Protein AF-A0A7C9N278-F1 (afdb_monomer_lite)

Sequence (582 aa):
MTFNRVFGGDACSILSNSSHYINGLRHGKVAVIGKHFPGHIGISISPHYGLPVSYKGYSELIKEIIPYPSLKDYLDGIMTAHIVFPIIKNAAHRFVTTSKLLVHDTLRGANTVSIGDDSYQALGFDDHVVMTDDLSSMTAISDYMRQEKIPNLSDLVYRSLLAGHDMILLCSVSGNKKDSSLHFDDIDKVYNTLVSAFKEKGAPVSQLRDSVKRIIKLKAELFHEGGKHSLFPKAFTSNYDPDFFMPQFLVEENYESIDNFYKEITRTAMTKIHETSDIKSRYKMAKKICVVNFIDSWVPPARKNSIETFYRKELVGKEVSFITEVRMQQPLTTIKKLIQAKIADNDLVLINLTSPHEIGLVAEIAKLGENAADQIVFFFHCSPKLFPWEYLNRFNLFGCFSEIEQSYFADIDYLKDDIKTLPVSKLPLALGDNGSFNSISEESRKPPANPMSPHFGTPFEKEALFTLNKQLREQNEKLEQKNNTLESDYSKTKRALLICYWLIFFGGWGYAGLTVYRYLSVVDTSSNSNAWQGVVGFVQAKKFFFRFLFGIGVIIVSLAVGELSGVQPWKTIKTTISYLKL

Structure (mmCIF, N/CA/C/O backbone):
data_AF-A0A7C9N278-F1
#
_entry.id   AF-A0A7C9N278-F1
#
loop_
_atom_site.group_PDB
_atom_site.id
_atom_site.type_symbol
_atom_site.label_atom_id
_atom_site.label_alt_id
_atom_site.label_comp_id
_atom_site.label_asym_id
_atom_site.label_entity_id
_atom_site.label_seq_id
_atom_site.pdbx_PDB_ins_code
_atom_site.Cartn_x
_atom_site.Cartn_y
_atom_site.Cartn_z
_atom_site.occupancy
_atom_site.B_iso_or_equiv
_atom_site.auth_seq_id
_atom_site.auth_comp_id
_atom_site.auth_asym_id
_atom_site.auth_atom_id
_atom_site.pdbx_PDB_model_num
ATOM 1 N N . MET A 1 1 ? 6.001 5.338 7.688 1.00 40.91 1 MET A N 1
ATOM 2 C CA . MET A 1 1 ? 5.216 5.526 6.453 1.00 40.91 1 MET A CA 1
ATOM 3 C C . MET A 1 1 ? 4.023 4.586 6.458 1.00 40.91 1 MET A C 1
ATOM 5 O O . MET A 1 1 ? 3.986 3.712 7.311 1.00 40.91 1 MET A O 1
ATOM 9 N N . THR A 1 2 ? 3.036 4.834 5.601 1.00 50.88 2 THR A N 1
ATOM 10 C CA . THR A 1 2 ? 1.655 4.320 5.628 1.00 50.88 2 THR A CA 1
ATOM 11 C C . THR A 1 2 ? 1.538 2.790 5.598 1.00 50.88 2 THR A C 1
ATOM 13 O O . THR A 1 2 ? 1.382 2.183 4.542 1.00 50.88 2 THR A O 1
ATOM 16 N N . PHE A 1 3 ? 1.532 2.165 6.779 1.00 59.62 3 PHE A N 1
ATOM 17 C CA . PHE A 1 3 ? 1.245 0.734 6.943 1.00 59.62 3 PHE A CA 1
ATOM 18 C C . PHE A 1 3 ? -0.163 0.336 6.439 1.00 59.62 3 PHE A C 1
ATOM 20 O O . PHE A 1 3 ? -0.377 -0.819 6.106 1.00 59.62 3 PHE A O 1
ATOM 27 N N . ASN A 1 4 ? -1.077 1.300 6.249 1.00 69.00 4 ASN A N 1
ATOM 28 C CA . ASN A 1 4 ? -2.425 1.089 5.688 1.00 69.00 4 ASN A CA 1
ATOM 29 C C . ASN A 1 4 ? -2.471 0.567 4.247 1.00 69.00 4 ASN A C 1
ATOM 31 O O . ASN A 1 4 ? -3.547 0.266 3.744 1.00 69.00 4 ASN A O 1
ATOM 35 N N . ARG A 1 5 ? -1.335 0.527 3.543 1.00 79.88 5 ARG A N 1
ATOM 36 C CA . ARG A 1 5 ? -1.274 0.163 2.118 1.00 79.88 5 ARG A CA 1
ATOM 37 C C . ARG A 1 5 ? -0.414 -1.070 1.845 1.00 79.88 5 ARG A C 1
ATOM 39 O O . ARG A 1 5 ? -0.094 -1.326 0.687 1.00 79.88 5 ARG A O 1
ATOM 46 N N . VAL A 1 6 ? -0.003 -1.798 2.883 1.00 81.38 6 VAL A N 1
ATOM 47 C CA . VAL A 1 6 ? 0.809 -3.013 2.744 1.00 81.38 6 VAL A CA 1
ATOM 48 C C . VAL A 1 6 ? 0.048 -4.230 3.247 1.00 81.38 6 VAL A C 1
ATOM 50 O O . VAL A 1 6 ? -0.707 -4.156 4.208 1.00 81.38 6 VAL A O 1
ATOM 53 N N . PHE A 1 7 ? 0.280 -5.368 2.600 1.00 84.12 7 PHE A N 1
ATOM 54 C CA . PHE A 1 7 ? -0.370 -6.634 2.934 1.00 84.12 7 PHE A CA 1
ATOM 55 C C . PHE A 1 7 ? 0.242 -7.350 4.150 1.00 84.12 7 PHE A C 1
ATOM 57 O O . PHE A 1 7 ? -0.309 -8.345 4.616 1.00 84.12 7 PHE A O 1
ATOM 64 N N . GLY A 1 8 ? 1.376 -6.868 4.663 1.00 80.88 8 GLY A N 1
ATOM 65 C CA . GLY A 1 8 ? 2.025 -7.406 5.851 1.00 80.88 8 GLY A CA 1
ATOM 66 C C . GLY A 1 8 ? 3.397 -6.787 6.118 1.00 80.88 8 GLY A C 1
ATOM 67 O O . GLY A 1 8 ? 3.859 -5.926 5.367 1.00 80.88 8 GLY A O 1
ATOM 68 N N . GLY A 1 9 ? 4.029 -7.219 7.209 1.00 76.94 9 GLY A N 1
ATOM 69 C CA . GLY A 1 9 ? 5.338 -6.743 7.672 1.00 76.94 9 GLY A CA 1
ATOM 70 C C . GLY A 1 9 ? 6.522 -7.586 7.197 1.00 76.94 9 GLY A C 1
ATOM 71 O O . GLY A 1 9 ? 7.669 -7.188 7.385 1.00 76.94 9 GLY A O 1
ATOM 72 N N . ASP A 1 10 ? 6.253 -8.734 6.581 1.00 75.94 10 ASP A N 1
ATOM 73 C CA . ASP A 1 10 ? 7.247 -9.688 6.099 1.00 75.94 10 ASP A CA 1
ATOM 74 C C . ASP A 1 10 ? 6.823 -10.313 4.759 1.00 75.94 10 ASP A C 1
ATOM 76 O O . ASP A 1 10 ? 5.661 -10.236 4.349 1.00 75.94 10 ASP A O 1
ATOM 80 N N . ALA A 1 11 ? 7.774 -10.954 4.077 1.00 79.50 11 ALA A N 1
ATOM 81 C CA . ALA A 1 11 ? 7.553 -11.529 2.755 1.00 79.50 11 ALA A CA 1
ATOM 82 C C . ALA A 1 11 ? 6.464 -12.617 2.734 1.00 79.50 11 ALA A C 1
ATOM 84 O O . ALA A 1 11 ? 5.700 -12.664 1.775 1.00 79.50 11 ALA A O 1
ATOM 85 N N . CYS A 1 12 ? 6.343 -13.461 3.766 1.00 78.69 12 CYS A N 1
ATOM 86 C CA . CYS A 1 12 ? 5.343 -14.534 3.788 1.00 78.69 12 CYS A CA 1
ATOM 87 C C . CYS A 1 12 ? 3.928 -13.961 3.905 1.00 78.69 12 CYS A C 1
ATOM 89 O O . CYS A 1 12 ? 3.049 -14.332 3.124 1.00 78.69 12 CYS A O 1
ATOM 91 N N . SER A 1 13 ? 3.726 -13.016 4.827 1.00 78.88 13 SER A N 1
ATOM 92 C CA . SER A 1 13 ? 2.442 -12.322 4.987 1.00 78.88 13 SER A CA 1
ATOM 93 C C . SER A 1 13 ? 2.051 -11.567 3.712 1.00 78.88 13 SER A C 1
ATOM 95 O O . SER A 1 13 ? 0.910 -11.668 3.257 1.00 78.88 13 SER A O 1
ATOM 97 N N . ILE A 1 14 ? 3.011 -10.874 3.082 1.00 83.62 14 ILE A N 1
ATOM 98 C CA . ILE A 1 14 ? 2.792 -10.182 1.804 1.00 83.62 14 ILE A CA 1
ATOM 99 C C . ILE A 1 14 ? 2.383 -11.176 0.719 1.00 83.62 14 ILE A C 1
ATOM 101 O O . ILE A 1 14 ? 1.369 -10.952 0.064 1.00 83.62 14 ILE A O 1
ATOM 105 N N . LEU A 1 15 ? 3.125 -12.271 0.532 1.00 84.31 15 LEU A N 1
ATOM 106 C CA . LEU A 1 15 ? 2.831 -13.279 -0.488 1.00 84.31 15 LEU A CA 1
ATOM 107 C C . LEU A 1 15 ? 1.444 -13.890 -0.301 1.00 84.31 15 LEU A C 1
ATOM 109 O O . LEU A 1 15 ? 0.664 -13.921 -1.250 1.00 84.31 15 LEU A O 1
ATOM 113 N N . SER A 1 16 ? 1.111 -14.317 0.918 1.00 83.38 16 SER A N 1
ATOM 114 C CA . SER A 1 16 ? -0.187 -14.924 1.222 1.00 83.38 16 SER A CA 1
ATOM 115 C C . SER A 1 16 ? -1.340 -13.968 0.915 1.00 83.38 16 SER A C 1
ATOM 117 O O . SER A 1 16 ? -2.246 -14.296 0.148 1.00 83.38 16 SER A O 1
ATOM 119 N N . ASN A 1 17 ? -1.301 -12.760 1.472 1.00 84.94 17 ASN A N 1
ATOM 120 C CA . ASN A 1 17 ? -2.419 -11.823 1.379 1.00 84.94 17 ASN A CA 1
ATOM 121 C C . ASN A 1 17 ? -2.532 -11.200 -0.021 1.00 84.94 17 ASN A C 1
ATOM 123 O O . ASN A 1 17 ? -3.632 -11.107 -0.567 1.00 84.94 17 ASN A O 1
ATOM 127 N N . SER A 1 18 ? -1.405 -10.840 -0.646 1.00 89.12 18 SER A N 1
ATOM 128 C CA . SER A 1 18 ? -1.424 -10.312 -2.015 1.00 89.12 18 SER A CA 1
ATOM 129 C C . SER A 1 18 ? -1.879 -11.357 -3.033 1.00 89.12 18 SER A C 1
ATOM 131 O O . SER A 1 18 ? -2.587 -10.985 -3.958 1.00 89.12 18 SER A O 1
ATOM 133 N N . SER A 1 19 ? -1.587 -12.652 -2.850 1.00 87.25 19 SER A N 1
ATOM 134 C CA . SER A 1 19 ? -2.059 -13.701 -3.772 1.00 87.25 19 SER A CA 1
ATOM 135 C C . SER A 1 19 ? -3.588 -13.763 -3.859 1.00 87.25 19 SER A C 1
ATOM 137 O O . SER A 1 19 ? -4.130 -13.900 -4.953 1.00 87.25 19 SER A O 1
ATOM 139 N N . HIS A 1 20 ? -4.297 -13.591 -2.736 1.00 86.62 20 HIS A N 1
ATOM 140 C CA . HIS A 1 20 ? -5.766 -13.536 -2.730 1.00 86.62 20 HIS A CA 1
ATOM 141 C C . HIS A 1 20 ? -6.287 -12.293 -3.464 1.00 86.62 20 HIS A C 1
ATOM 143 O O . HIS A 1 20 ? -7.221 -12.385 -4.259 1.00 86.62 20 HIS A O 1
ATOM 149 N N . TYR A 1 21 ? -5.646 -11.141 -3.249 1.00 91.44 21 TYR A N 1
ATOM 150 C CA . TYR A 1 21 ? -5.992 -9.898 -3.940 1.00 91.44 21 TYR A CA 1
ATOM 151 C C . TYR A 1 21 ? -5.752 -9.992 -5.456 1.00 91.44 21 TYR A C 1
ATOM 153 O O . TYR A 1 21 ? -6.620 -9.642 -6.254 1.00 91.44 21 TYR A O 1
ATOM 161 N N . ILE A 1 22 ? -4.597 -10.528 -5.855 1.00 90.75 22 ILE A N 1
ATOM 162 C CA . ILE A 1 22 ? -4.225 -10.791 -7.249 1.00 90.75 22 ILE A CA 1
ATOM 163 C C . ILE A 1 22 ? -5.237 -11.734 -7.899 1.00 90.75 22 ILE A C 1
ATOM 165 O O . ILE A 1 22 ? -5.676 -11.473 -9.015 1.00 90.75 22 ILE A O 1
ATOM 169 N N . ASN A 1 23 ? -5.657 -12.788 -7.197 1.00 83.88 23 ASN A N 1
ATOM 170 C CA . ASN A 1 23 ? -6.672 -13.706 -7.699 1.00 83.88 23 ASN A CA 1
ATOM 171 C C . ASN A 1 23 ? -7.995 -12.987 -8.011 1.00 83.88 23 ASN A C 1
ATOM 173 O O . ASN A 1 23 ? -8.536 -13.140 -9.104 1.00 83.88 23 ASN A O 1
ATOM 177 N N . GLY A 1 24 ? -8.470 -12.139 -7.093 1.00 84.75 24 GLY A N 1
ATOM 178 C CA . GLY A 1 24 ? -9.674 -11.333 -7.310 1.00 84.75 24 GLY A CA 1
ATOM 179 C C . GLY A 1 24 ? -9.563 -10.416 -8.532 1.00 84.75 24 GLY A C 1
ATOM 180 O O . GLY A 1 24 ? -10.474 -10.377 -9.359 1.00 84.75 24 GLY A O 1
ATOM 181 N N . LEU A 1 25 ? -8.422 -9.737 -8.703 1.00 88.38 25 LEU A N 1
ATOM 182 C CA . LEU A 1 25 ? -8.169 -8.901 -9.883 1.00 88.38 25 LEU A CA 1
ATOM 183 C C . LEU A 1 25 ? -8.172 -9.713 -11.183 1.00 88.38 25 LEU A C 1
ATOM 185 O O . LEU A 1 25 ? -8.797 -9.299 -12.159 1.00 88.38 25 LEU A O 1
ATOM 189 N N . ARG A 1 26 ? -7.524 -10.883 -11.193 1.00 82.88 26 ARG A N 1
ATOM 190 C CA . ARG A 1 26 ? -7.458 -11.754 -12.376 1.00 82.88 26 ARG A CA 1
ATOM 191 C C . ARG A 1 26 ? -8.823 -12.333 -12.737 1.00 82.88 26 ARG A C 1
ATOM 193 O O . ARG A 1 26 ? -9.169 -12.343 -13.915 1.00 82.88 26 ARG A O 1
ATOM 200 N N . HIS A 1 27 ? -9.628 -12.733 -11.750 1.00 80.38 27 HIS A N 1
ATOM 201 C CA . HIS A 1 27 ? -11.031 -13.102 -11.970 1.00 80.38 27 HIS A CA 1
ATOM 202 C C . HIS A 1 27 ? -11.833 -11.945 -12.578 1.00 80.38 27 HIS A C 1
ATOM 204 O O . HIS A 1 27 ? -12.627 -12.156 -13.492 1.00 80.38 27 HIS A O 1
ATOM 210 N N . GLY A 1 28 ? -11.572 -10.713 -12.132 1.00 77.50 28 GLY A N 1
ATOM 211 C CA . GLY A 1 28 ? -12.134 -9.495 -12.715 1.00 77.50 28 GLY A CA 1
ATOM 212 C C . GLY A 1 28 ? -11.539 -9.091 -14.070 1.00 77.50 28 GLY A C 1
ATOM 213 O O . GLY A 1 28 ? -11.936 -8.057 -14.604 1.00 77.50 28 GLY A O 1
ATOM 214 N N . LYS A 1 29 ? -10.593 -9.866 -14.624 1.00 78.81 29 LYS A N 1
ATOM 215 C CA . LYS A 1 29 ? -9.843 -9.556 -15.855 1.00 78.81 29 LYS A CA 1
ATOM 216 C C . LYS A 1 29 ? -9.148 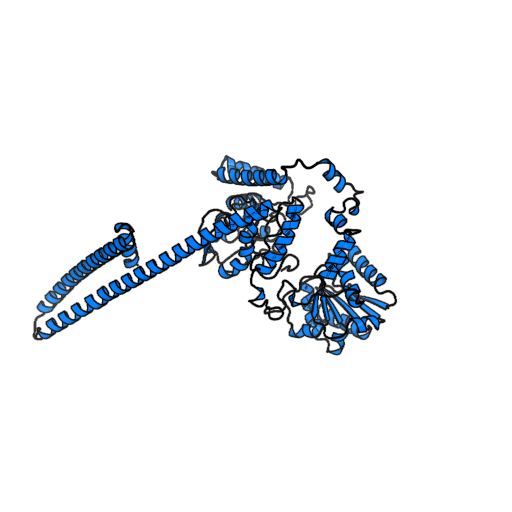-8.185 -15.803 1.00 78.81 29 LYS A C 1
ATOM 218 O O . LYS A 1 29 ? -9.064 -7.472 -16.801 1.00 78.81 29 LYS A O 1
ATOM 223 N N . VAL A 1 30 ? -8.654 -7.809 -14.624 1.00 87.81 30 VAL A N 1
ATOM 224 C CA . VAL A 1 30 ? -7.930 -6.557 -14.378 1.00 87.81 30 VAL A CA 1
ATOM 225 C C . VAL A 1 30 ? -6.430 -6.827 -14.336 1.00 87.81 30 VAL A C 1
ATOM 227 O O . VAL A 1 30 ? -5.983 -7.758 -13.669 1.00 87.81 30 VAL A O 1
ATOM 230 N N . ALA A 1 31 ? -5.658 -5.970 -15.008 1.00 91.25 31 ALA A N 1
ATOM 231 C CA . ALA A 1 31 ? -4.201 -6.033 -14.995 1.00 91.25 31 ALA A CA 1
ATOM 232 C C . ALA A 1 31 ? -3.634 -5.893 -13.573 1.00 91.25 31 ALA A C 1
ATOM 234 O O . ALA A 1 31 ? -4.020 -4.996 -12.816 1.00 91.25 31 ALA A O 1
ATOM 235 N N . VAL A 1 32 ? -2.660 -6.729 -13.235 1.00 95.44 32 VAL A N 1
ATOM 236 C CA . VAL A 1 32 ? -2.039 -6.789 -11.915 1.00 95.44 32 VAL A CA 1
ATOM 237 C C . VAL A 1 32 ? -0.644 -6.176 -11.959 1.00 95.44 32 VAL A C 1
ATOM 239 O O . VAL A 1 32 ? 0.266 -6.704 -12.595 1.00 95.44 32 VAL A O 1
ATOM 242 N N . ILE A 1 33 ? -0.451 -5.072 -11.235 1.00 96.69 33 ILE A N 1
ATOM 243 C CA . ILE A 1 33 ? 0.823 -4.344 -11.201 1.00 96.69 33 ILE A CA 1
ATOM 244 C C . ILE A 1 33 ? 1.475 -4.455 -9.821 1.00 96.69 33 ILE A C 1
ATOM 246 O O . ILE A 1 33 ? 0.930 -3.970 -8.826 1.00 96.69 33 ILE A O 1
ATOM 250 N N . GLY A 1 34 ? 2.668 -5.051 -9.766 1.00 95.81 34 GLY A N 1
ATOM 251 C CA . GLY A 1 34 ? 3.483 -5.111 -8.552 1.00 95.81 34 GLY A CA 1
ATOM 252 C C . GLY A 1 34 ? 4.096 -3.746 -8.239 1.00 95.81 34 GLY A C 1
ATOM 253 O O . GLY A 1 34 ? 4.746 -3.152 -9.102 1.00 95.81 34 GLY A O 1
ATOM 254 N N . LYS A 1 35 ? 3.902 -3.232 -7.017 1.00 94.81 35 LYS A N 1
ATOM 255 C CA . LYS A 1 35 ? 4.412 -1.909 -6.623 1.00 94.81 35 LYS A CA 1
ATOM 256 C C . LYS A 1 35 ? 4.717 -1.774 -5.127 1.00 94.81 35 LYS A C 1
ATOM 258 O O . LYS A 1 35 ? 4.075 -2.422 -4.307 1.00 94.81 35 LYS A O 1
ATOM 263 N N . HIS A 1 36 ? 5.639 -0.900 -4.717 1.00 93.56 36 HIS A N 1
ATOM 264 C CA . HIS A 1 36 ? 6.503 -0.049 -5.555 1.00 93.56 36 HIS A CA 1
ATOM 265 C C . HIS A 1 36 ? 7.919 -0.628 -5.550 1.00 93.56 36 HIS A C 1
ATOM 267 O O . HIS A 1 36 ? 8.517 -0.792 -4.486 1.00 93.56 36 HIS A O 1
ATOM 273 N N . PHE A 1 37 ? 8.440 -0.970 -6.725 1.00 94.81 37 PHE A N 1
ATOM 274 C CA . PHE A 1 37 ? 9.730 -1.640 -6.879 1.00 94.81 37 PHE A CA 1
ATOM 275 C C . PHE A 1 37 ? 10.902 -0.664 -6.656 1.00 94.81 37 PHE A C 1
ATOM 277 O O . PHE A 1 37 ? 10.807 0.478 -7.115 1.00 94.81 37 PHE A O 1
ATOM 284 N N . PRO A 1 38 ? 12.020 -1.057 -6.004 1.00 89.56 38 PRO A N 1
ATOM 285 C CA . PRO A 1 38 ? 12.359 -2.386 -5.459 1.00 89.56 38 PRO A CA 1
ATOM 286 C C . PRO A 1 38 ? 11.841 -2.661 -4.037 1.00 89.56 38 PRO A C 1
ATOM 288 O O . PRO A 1 38 ? 12.122 -3.709 -3.466 1.00 89.56 38 PRO A O 1
ATOM 291 N N . GLY A 1 39 ? 11.118 -1.716 -3.448 1.00 83.25 39 GLY A N 1
ATOM 292 C CA . GLY A 1 39 ? 10.694 -1.735 -2.055 1.00 83.25 39 GLY A CA 1
ATOM 293 C C . GLY A 1 39 ? 10.445 -0.310 -1.570 1.00 83.25 39 GLY A C 1
ATOM 294 O O . GLY A 1 39 ? 11.023 0.642 -2.091 1.00 83.25 39 GLY A O 1
ATOM 295 N N . HIS A 1 40 ? 9.559 -0.149 -0.595 1.00 74.19 40 HIS A N 1
ATOM 296 C CA . HIS A 1 40 ? 9.146 1.156 -0.060 1.00 74.19 40 HIS A CA 1
ATOM 297 C C . HIS A 1 40 ? 8.987 1.108 1.476 1.00 74.19 40 HIS A C 1
ATOM 299 O O . HIS A 1 40 ? 8.493 2.048 2.107 1.00 74.19 40 HIS A O 1
ATOM 305 N N . ILE A 1 41 ? 9.385 0.009 2.122 1.00 68.69 41 ILE A N 1
ATOM 306 C CA . ILE A 1 41 ? 9.266 -0.140 3.572 1.00 68.69 41 ILE A CA 1
ATOM 307 C C . ILE A 1 41 ? 10.411 0.630 4.240 1.00 68.69 41 ILE A C 1
ATOM 309 O O . ILE A 1 41 ? 11.557 0.606 3.798 1.00 68.69 41 ILE A O 1
ATOM 313 N N . GLY A 1 42 ? 10.120 1.323 5.341 1.00 63.56 42 GLY A N 1
ATOM 314 C CA . GLY A 1 42 ? 11.149 1.932 6.193 1.00 63.56 42 GLY A CA 1
ATOM 315 C C . GLY A 1 42 ? 11.813 3.207 5.658 1.00 63.56 42 GLY A C 1
ATOM 316 O O . GLY A 1 42 ? 12.755 3.682 6.284 1.00 63.56 42 GLY A O 1
ATOM 317 N N . ILE A 1 43 ? 11.336 3.795 4.556 1.00 73.19 43 ILE A N 1
ATOM 318 C CA . ILE A 1 43 ? 11.758 5.151 4.173 1.00 73.19 43 ILE A CA 1
ATOM 319 C C . ILE A 1 43 ? 11.194 6.198 5.149 1.00 73.19 43 ILE A C 1
ATOM 321 O O . ILE A 1 43 ? 10.205 5.952 5.847 1.00 73.19 43 ILE A O 1
ATOM 325 N N . SER A 1 44 ? 11.855 7.354 5.241 1.00 70.06 44 SER A N 1
ATOM 326 C CA . SER A 1 44 ? 11.586 8.390 6.252 1.00 70.06 44 SER A CA 1
ATOM 327 C C . SER A 1 44 ? 10.538 9.425 5.827 1.00 70.06 44 SER A C 1
ATOM 329 O O . SER A 1 44 ? 9.775 9.892 6.672 1.00 70.06 44 SER A O 1
ATOM 331 N N . ILE A 1 45 ? 10.448 9.738 4.530 1.00 79.62 45 ILE A N 1
ATOM 332 C CA . ILE A 1 45 ? 9.512 10.713 3.947 1.00 79.62 45 ILE A CA 1
ATOM 333 C C . ILE A 1 45 ? 8.730 10.132 2.759 1.00 79.62 45 ILE A C 1
ATOM 335 O O . ILE A 1 45 ? 9.267 9.353 1.977 1.00 79.62 45 ILE A O 1
ATOM 339 N N . SER A 1 46 ? 7.431 10.438 2.682 1.00 83.25 46 SER A N 1
ATOM 340 C CA . SER A 1 46 ? 6.589 10.014 1.556 1.00 83.25 46 SER A CA 1
ATOM 341 C C . SER A 1 46 ? 7.046 10.734 0.289 1.00 83.25 46 SER A C 1
ATOM 343 O O . SER A 1 46 ? 7.246 11.949 0.360 1.00 83.25 46 SER A O 1
ATOM 345 N N . PRO A 1 47 ? 7.117 10.062 -0.876 1.00 85.81 47 PRO A N 1
ATOM 346 C CA . PRO A 1 47 ? 7.528 10.705 -2.122 1.00 85.81 47 PRO A CA 1
ATOM 347 C C . PRO A 1 47 ? 6.570 11.820 -2.586 1.00 85.81 47 PRO A C 1
ATOM 349 O O . PRO A 1 47 ? 6.943 12.664 -3.398 1.00 85.81 47 PRO A O 1
ATOM 352 N N . HIS A 1 48 ? 5.356 11.878 -2.025 1.00 87.75 48 HIS A N 1
ATOM 353 C CA . HIS A 1 48 ? 4.405 12.975 -2.238 1.00 87.75 48 HIS A CA 1
ATOM 354 C C . HIS A 1 48 ? 4.777 14.265 -1.491 1.00 87.75 48 HIS A C 1
ATOM 356 O O . HIS A 1 48 ? 4.237 15.312 -1.815 1.00 87.75 48 HIS A O 1
ATOM 362 N N . TYR A 1 49 ? 5.656 14.197 -0.484 1.00 86.50 49 TYR A N 1
ATOM 363 C CA . TYR A 1 49 ? 6.013 15.338 0.374 1.00 86.50 49 TYR A CA 1
ATOM 364 C C . TYR A 1 49 ? 7.509 15.677 0.359 1.00 86.50 49 TYR A C 1
ATOM 366 O O . TYR A 1 49 ? 7.896 16.727 0.861 1.00 86.50 49 TYR A O 1
ATOM 374 N N . GLY A 1 50 ? 8.353 14.812 -0.205 1.00 89.88 50 GLY A N 1
ATOM 375 C CA . GLY A 1 50 ? 9.776 15.078 -0.404 1.00 89.88 50 GLY A CA 1
ATOM 376 C C . GLY A 1 50 ? 10.512 13.862 -0.950 1.00 89.88 50 GLY A C 1
ATOM 377 O O . GLY A 1 50 ? 9.933 12.782 -1.043 1.00 89.88 50 GLY A O 1
ATOM 378 N N . LEU A 1 51 ? 11.783 14.028 -1.316 1.00 93.25 51 LEU A N 1
ATOM 379 C CA . LEU A 1 51 ? 12.603 12.956 -1.892 1.00 93.25 51 LEU A CA 1
ATOM 380 C C . LEU A 1 51 ? 13.016 11.892 -0.852 1.00 93.25 51 LEU A C 1
ATOM 382 O O . LEU A 1 51 ? 13.836 12.183 0.025 1.00 93.25 51 LEU A O 1
ATOM 386 N N . PRO A 1 52 ? 12.525 10.642 -0.946 1.00 92.06 52 PRO A N 1
ATOM 387 C CA . PRO A 1 52 ? 12.929 9.577 -0.045 1.00 92.06 52 PRO A CA 1
ATOM 388 C C . PRO A 1 52 ? 14.329 9.052 -0.365 1.00 92.06 52 PRO A C 1
ATOM 390 O O . PRO A 1 52 ? 14.686 8.803 -1.520 1.00 92.06 52 PRO A O 1
ATOM 393 N N . VAL A 1 53 ? 15.099 8.808 0.692 1.00 91.38 53 VAL A N 1
ATOM 394 C CA . VAL A 1 53 ? 16.453 8.254 0.625 1.00 91.38 53 VAL A CA 1
ATOM 395 C C . VAL A 1 53 ? 16.501 6.964 1.439 1.00 91.38 53 VAL A C 1
ATOM 397 O O . VAL A 1 53 ? 16.058 6.933 2.587 1.00 91.38 53 VAL A O 1
ATOM 400 N N . SER A 1 54 ? 17.037 5.901 0.844 1.00 89.06 54 SER A N 1
ATOM 401 C CA . SER A 1 54 ? 17.229 4.597 1.475 1.00 89.06 54 SER A CA 1
ATOM 402 C C . SER A 1 54 ? 18.710 4.238 1.514 1.00 89.06 54 SER A C 1
ATOM 404 O O . SER A 1 54 ? 19.383 4.204 0.487 1.00 89.06 54 SER A O 1
ATOM 406 N N . TYR A 1 55 ? 19.214 3.933 2.707 1.00 87.12 55 TYR A N 1
ATOM 407 C CA . TYR A 1 55 ? 20.590 3.469 2.918 1.00 87.12 55 TYR A CA 1
ATOM 408 C C . TYR A 1 55 ? 20.693 1.944 3.015 1.00 87.12 55 TYR A C 1
ATOM 410 O O . TYR A 1 55 ? 21.760 1.422 3.325 1.00 87.12 55 TYR A O 1
ATOM 418 N N . LYS A 1 56 ? 19.588 1.234 2.755 1.00 84.25 56 LYS A N 1
ATOM 419 C CA . LYS A 1 56 ? 19.526 -0.224 2.847 1.00 84.25 56 LYS A CA 1
ATOM 420 C C . LYS A 1 56 ? 20.467 -0.874 1.845 1.00 84.25 56 LYS A C 1
ATOM 422 O O . LYS A 1 56 ? 20.383 -0.580 0.653 1.00 84.25 56 LYS A O 1
ATOM 427 N N . GLY A 1 57 ? 21.304 -1.787 2.335 1.00 81.44 57 GLY A N 1
ATOM 428 C CA . GLY A 1 57 ? 22.068 -2.723 1.509 1.00 81.44 57 GLY A CA 1
ATOM 429 C C . GLY A 1 57 ? 21.167 -3.750 0.820 1.00 81.44 57 GLY A C 1
ATOM 430 O O . GLY A 1 57 ? 19.983 -3.875 1.141 1.00 81.44 57 GLY A O 1
ATOM 431 N N . TYR A 1 58 ? 21.727 -4.527 -0.109 1.00 79.00 58 TYR A N 1
ATOM 432 C CA . TYR A 1 58 ? 20.965 -5.577 -0.789 1.00 79.00 58 TYR A CA 1
ATOM 433 C C . TYR A 1 58 ? 20.436 -6.637 0.187 1.00 79.00 58 TYR A C 1
ATOM 435 O O . TYR A 1 58 ? 19.275 -7.025 0.095 1.00 79.00 58 TYR A O 1
ATOM 443 N N . SER A 1 59 ? 21.248 -7.054 1.164 1.00 79.19 59 SER A N 1
ATOM 444 C CA . SER A 1 59 ? 20.860 -8.017 2.208 1.00 79.19 59 SER A CA 1
ATOM 445 C C . SER A 1 59 ? 19.621 -7.606 3.021 1.00 79.19 59 SER A C 1
ATOM 447 O O . SER A 1 59 ? 18.895 -8.463 3.528 1.00 79.19 59 SER A O 1
ATOM 449 N N . GLU A 1 60 ? 19.335 -6.308 3.119 1.00 80.62 60 GLU A N 1
ATOM 450 C CA . GLU A 1 60 ? 18.115 -5.785 3.737 1.00 80.62 60 GLU A CA 1
ATOM 451 C C . GLU A 1 60 ? 16.982 -5.648 2.717 1.00 80.62 60 GLU A C 1
ATOM 453 O O . GLU A 1 60 ? 15.848 -6.046 2.993 1.00 80.62 60 GLU A O 1
ATOM 458 N N . LEU A 1 61 ? 17.294 -5.122 1.528 1.00 82.38 61 LEU A N 1
ATOM 459 C CA . LEU A 1 61 ? 16.332 -4.879 0.454 1.00 82.38 61 LEU A CA 1
ATOM 460 C C . LEU A 1 61 ? 15.744 -6.178 -0.115 1.00 82.38 61 LEU A C 1
ATOM 462 O O . LEU A 1 61 ? 14.592 -6.191 -0.542 1.00 82.38 61 LEU A O 1
ATOM 466 N N . ILE A 1 62 ? 16.483 -7.290 -0.072 1.00 81.62 62 ILE A N 1
ATOM 467 C CA . ILE A 1 62 ? 16.037 -8.576 -0.619 1.00 81.62 62 ILE A CA 1
ATOM 468 C C . ILE A 1 62 ? 14.724 -9.053 0.007 1.00 81.62 62 ILE A C 1
ATOM 470 O O . ILE A 1 62 ? 13.893 -9.636 -0.681 1.00 81.62 62 ILE A O 1
ATOM 474 N N . LYS A 1 63 ? 14.475 -8.729 1.282 1.00 79.56 63 LYS A N 1
ATOM 475 C CA . LYS A 1 63 ? 13.213 -9.058 1.967 1.00 79.56 63 LYS A CA 1
ATOM 476 C C . LYS A 1 63 ? 12.003 -8.390 1.307 1.00 79.56 63 LYS A C 1
ATOM 478 O O . LYS A 1 63 ? 10.916 -8.956 1.321 1.00 79.56 63 LYS A O 1
ATOM 483 N N . GLU A 1 64 ? 12.203 -7.212 0.721 1.00 84.88 64 GLU A N 1
ATOM 484 C CA . GLU A 1 64 ? 11.186 -6.465 -0.027 1.00 84.88 64 GLU A CA 1
ATOM 485 C C . GLU A 1 64 ? 11.145 -6.859 -1.505 1.00 84.88 64 GLU A C 1
ATOM 487 O O . GLU A 1 64 ? 10.102 -6.722 -2.140 1.00 84.88 64 GLU A O 1
ATOM 492 N N . ILE A 1 65 ? 12.254 -7.381 -2.041 1.00 87.25 65 ILE A N 1
ATOM 493 C CA . ILE A 1 65 ? 12.343 -7.860 -3.423 1.00 87.25 65 ILE A CA 1
ATOM 494 C C . ILE A 1 65 ? 11.701 -9.244 -3.584 1.00 87.25 65 ILE A C 1
ATOM 496 O O . ILE A 1 65 ? 11.063 -9.476 -4.602 1.00 87.25 65 ILE A O 1
ATOM 500 N N . ILE A 1 66 ? 11.820 -10.153 -2.608 1.00 87.00 66 ILE A N 1
ATOM 501 C CA . ILE A 1 66 ? 11.328 -11.548 -2.684 1.00 87.00 66 ILE A CA 1
ATOM 502 C C . ILE A 1 66 ? 9.887 -11.689 -3.218 1.00 87.00 66 ILE A C 1
ATOM 504 O O . ILE A 1 66 ? 9.660 -12.594 -4.033 1.00 87.00 66 ILE A O 1
ATOM 508 N N . PRO A 1 67 ? 8.911 -10.843 -2.825 1.00 87.50 67 PRO A N 1
ATOM 509 C CA . PRO A 1 67 ? 7.552 -10.945 -3.345 1.00 87.50 67 PRO A CA 1
ATOM 510 C C . PRO A 1 67 ? 7.444 -10.832 -4.868 1.00 87.50 67 PRO A C 1
ATOM 512 O O . PRO A 1 67 ? 6.597 -11.490 -5.461 1.00 87.50 67 PRO A O 1
ATOM 515 N N . TYR A 1 68 ? 8.314 -10.053 -5.515 1.00 91.56 68 TYR A N 1
ATOM 516 C CA . TYR A 1 68 ? 8.251 -9.816 -6.956 1.00 91.56 68 TYR A CA 1
ATOM 517 C C . TYR A 1 68 ? 8.506 -11.088 -7.784 1.00 91.56 68 TYR A C 1
ATOM 519 O O . TYR A 1 68 ? 7.572 -11.524 -8.456 1.00 91.56 68 TYR A O 1
ATOM 527 N N . PRO A 1 69 ? 9.692 -11.736 -7.752 1.00 89.25 69 PRO A N 1
ATOM 528 C CA . PRO A 1 69 ? 9.928 -12.945 -8.541 1.00 89.25 69 PRO A CA 1
ATOM 529 C C . PRO A 1 69 ? 8.992 -14.092 -8.138 1.00 89.25 69 PRO A C 1
ATOM 531 O O . PRO A 1 69 ? 8.620 -14.892 -8.987 1.00 89.25 69 PRO A O 1
ATOM 534 N N . SER A 1 70 ? 8.557 -14.144 -6.875 1.00 88.94 70 SER A N 1
ATOM 535 C CA . SER A 1 70 ? 7.623 -15.165 -6.377 1.00 88.94 70 SER A CA 1
ATOM 536 C C . SER A 1 70 ? 6.210 -15.030 -6.957 1.00 88.94 70 SER A C 1
ATOM 538 O O . SER A 1 70 ? 5.495 -16.022 -7.065 1.00 88.94 70 SER A O 1
ATOM 540 N N . LEU A 1 71 ? 5.796 -13.810 -7.312 1.00 90.00 71 LEU A N 1
ATOM 541 C CA . LEU A 1 71 ? 4.484 -13.515 -7.898 1.00 90.00 71 LEU A CA 1
ATOM 542 C C . LEU A 1 71 ? 4.558 -13.229 -9.398 1.00 90.00 71 LEU A C 1
ATOM 544 O O . LEU A 1 71 ? 3.531 -12.951 -10.006 1.00 90.00 71 LEU A O 1
ATOM 548 N N . LYS A 1 72 ? 5.749 -13.287 -10.000 1.00 92.75 72 LYS A N 1
ATOM 549 C CA . LYS A 1 72 ? 6.029 -12.849 -11.372 1.00 92.75 72 LYS A CA 1
ATOM 550 C C . LYS A 1 72 ? 5.023 -13.366 -12.400 1.00 92.75 72 LYS A C 1
ATOM 552 O O . LYS A 1 72 ? 4.547 -12.579 -13.210 1.00 92.75 72 LYS A O 1
ATOM 557 N N . ASP A 1 73 ? 4.683 -14.650 -12.350 1.00 89.06 73 ASP A N 1
ATOM 558 C CA . ASP A 1 73 ? 3.773 -15.280 -13.321 1.00 89.06 73 ASP A CA 1
ATOM 559 C C . ASP A 1 73 ? 2.308 -14.831 -13.162 1.00 89.06 73 ASP A C 1
ATOM 561 O O . ASP A 1 73 ? 1.467 -15.096 -14.018 1.00 89.06 73 ASP A O 1
ATOM 565 N N . TYR A 1 74 ? 1.999 -14.120 -12.076 1.00 91.44 74 TYR A N 1
ATOM 566 C CA . TYR A 1 74 ? 0.684 -13.555 -11.780 1.00 91.44 74 TYR A CA 1
ATOM 567 C C . TYR A 1 74 ? 0.640 -12.029 -11.904 1.00 91.44 74 TYR A C 1
ATOM 569 O O . TYR A 1 74 ? -0.439 -11.444 -11.791 1.00 91.44 74 TYR A O 1
ATOM 577 N N . LEU A 1 75 ? 1.794 -11.394 -12.114 1.00 95.12 75 LEU A N 1
ATOM 578 C CA . LEU A 1 75 ? 1.923 -9.968 -12.371 1.00 95.12 75 LEU A CA 1
ATOM 579 C C . LEU A 1 75 ? 1.942 -9.729 -13.880 1.00 95.12 75 LEU A C 1
ATOM 581 O O . LEU A 1 75 ? 2.601 -10.451 -14.618 1.00 95.12 75 LEU A O 1
ATOM 585 N N . ASP A 1 76 ? 1.283 -8.667 -14.321 1.00 95.56 76 ASP A N 1
ATOM 586 C CA . ASP A 1 76 ? 1.290 -8.201 -15.711 1.00 95.56 76 ASP A CA 1
ATOM 587 C C . ASP A 1 76 ? 2.319 -7.077 -15.926 1.00 95.56 76 ASP A C 1
ATOM 589 O O . ASP A 1 76 ? 2.782 -6.799 -17.038 1.00 95.56 76 ASP A O 1
ATOM 593 N N . GLY A 1 77 ? 2.723 -6.432 -14.830 1.00 97.00 77 GLY A N 1
ATOM 594 C CA . GLY A 1 77 ? 3.735 -5.394 -14.853 1.00 97.00 77 GLY A CA 1
ATOM 595 C C . GLY A 1 77 ? 4.260 -4.996 -13.481 1.00 97.00 77 GLY A C 1
ATOM 596 O O . GLY A 1 77 ? 3.784 -5.449 -12.439 1.00 97.00 77 GLY A O 1
ATOM 597 N N . ILE A 1 78 ? 5.257 -4.115 -13.501 1.00 98.06 78 ILE A N 1
ATOM 598 C CA . ILE A 1 78 ? 5.948 -3.579 -12.329 1.00 98.06 78 ILE A CA 1
ATOM 599 C C . ILE A 1 78 ? 5.922 -2.056 -12.376 1.00 98.06 78 ILE A C 1
ATOM 601 O O . ILE A 1 78 ? 6.246 -1.463 -13.402 1.00 98.06 78 ILE A O 1
ATOM 605 N N . MET A 1 79 ? 5.594 -1.424 -11.252 1.00 98.25 79 MET A N 1
ATOM 606 C CA . MET A 1 79 ? 5.710 0.021 -11.073 1.00 98.25 79 MET A CA 1
ATOM 607 C C . MET A 1 79 ? 6.877 0.348 -10.144 1.00 98.25 79 MET A C 1
ATOM 609 O O . MET A 1 79 ? 6.977 -0.199 -9.041 1.00 98.25 79 MET A O 1
ATOM 613 N N . THR A 1 80 ? 7.757 1.241 -10.585 1.00 97.44 80 THR A N 1
ATOM 614 C CA . THR A 1 80 ? 8.966 1.622 -9.844 1.00 97.44 80 THR A CA 1
ATOM 615 C C . THR A 1 80 ? 8.726 2.824 -8.934 1.00 97.44 80 THR A C 1
ATOM 617 O O . THR A 1 80 ? 7.961 3.725 -9.258 1.00 97.44 80 THR A O 1
ATOM 620 N N . ALA A 1 81 ? 9.384 2.840 -7.776 1.00 94.94 81 ALA A N 1
ATOM 621 C CA . ALA A 1 81 ? 9.300 3.929 -6.809 1.00 94.94 81 ALA A CA 1
ATOM 622 C C . ALA A 1 81 ? 10.201 5.123 -7.183 1.00 94.94 81 ALA A C 1
ATOM 624 O O . ALA A 1 81 ? 11.150 5.001 -7.961 1.00 94.94 81 ALA A O 1
ATOM 625 N N . HIS A 1 82 ? 9.975 6.264 -6.528 1.00 95.50 82 HIS A N 1
ATOM 626 C CA . HIS A 1 82 ? 10.874 7.423 -6.547 1.00 95.50 82 HIS A CA 1
ATOM 627 C C . HIS A 1 82 ? 11.741 7.434 -5.286 1.00 95.50 82 HIS A C 1
ATOM 629 O O . HIS A 1 82 ? 11.421 8.117 -4.318 1.00 95.50 82 HIS A O 1
ATOM 635 N N . ILE A 1 83 ? 12.816 6.642 -5.270 1.00 94.62 83 ILE A N 1
ATOM 636 C CA . ILE A 1 83 ? 13.716 6.500 -4.111 1.00 94.62 83 ILE A CA 1
ATOM 637 C C . ILE A 1 83 ? 15.171 6.646 -4.561 1.00 94.62 83 ILE A C 1
ATOM 639 O O . ILE A 1 83 ? 15.553 6.163 -5.630 1.00 94.62 83 ILE A O 1
ATOM 643 N N . VAL A 1 84 ? 15.988 7.298 -3.732 1.00 94.00 84 VAL A N 1
ATOM 644 C CA . VAL A 1 84 ? 17.445 7.379 -3.904 1.00 94.00 84 VAL A CA 1
ATOM 645 C C . VAL A 1 84 ? 18.142 6.346 -3.018 1.00 94.00 84 VAL A C 1
ATOM 647 O O . VAL A 1 84 ? 17.865 6.278 -1.824 1.00 94.00 84 VAL A O 1
ATOM 650 N N . PHE A 1 85 ? 19.096 5.600 -3.579 1.00 91.69 85 PHE A N 1
ATOM 651 C CA . PHE A 1 85 ? 19.982 4.664 -2.879 1.00 91.69 85 PHE A CA 1
ATOM 652 C C . PHE A 1 85 ? 21.437 5.166 -2.888 1.00 91.69 85 PHE A C 1
ATOM 654 O O . PHE A 1 85 ? 22.192 4.841 -3.809 1.00 91.69 85 PHE A O 1
ATOM 661 N N . PRO A 1 86 ? 21.886 5.945 -1.881 1.00 90.69 86 PRO A N 1
ATOM 662 C CA . PRO A 1 86 ? 23.228 6.536 -1.870 1.00 90.69 86 PRO A CA 1
ATOM 663 C C . PRO A 1 86 ? 24.371 5.521 -1.839 1.00 90.69 86 PRO A C 1
ATOM 665 O O . PRO A 1 86 ? 25.477 5.843 -2.268 1.00 90.69 86 PRO A O 1
ATOM 668 N N . ILE A 1 87 ? 24.104 4.300 -1.368 1.00 88.00 87 ILE A N 1
ATOM 669 C CA . ILE A 1 87 ? 25.079 3.204 -1.300 1.00 88.00 87 ILE A CA 1
ATOM 670 C C . ILE A 1 87 ? 25.569 2.742 -2.683 1.00 88.00 87 ILE A C 1
ATOM 672 O O . ILE A 1 87 ? 26.602 2.085 -2.795 1.00 88.00 87 ILE A O 1
ATOM 676 N N . ILE A 1 88 ? 24.847 3.086 -3.756 1.00 88.00 88 ILE A N 1
ATOM 677 C CA . ILE A 1 88 ? 25.265 2.786 -5.124 1.00 88.00 88 ILE A CA 1
ATOM 678 C C . ILE A 1 88 ? 26.392 3.749 -5.510 1.00 88.00 88 ILE A C 1
ATOM 680 O O . ILE A 1 88 ? 26.226 4.974 -5.519 1.00 88.00 88 ILE A O 1
ATOM 684 N N . LYS A 1 89 ? 27.559 3.179 -5.841 1.00 86.00 89 LYS A N 1
ATOM 685 C CA . LYS A 1 89 ? 28.805 3.924 -6.102 1.00 86.00 89 LYS A CA 1
ATOM 686 C C . LYS A 1 89 ? 28.631 4.950 -7.226 1.00 86.00 89 LYS A C 1
ATOM 688 O O . LYS A 1 89 ? 28.992 6.112 -7.054 1.00 86.00 89 LYS A O 1
ATOM 693 N N . ASN A 1 90 ? 28.024 4.550 -8.344 1.00 87.69 90 ASN A N 1
ATOM 694 C CA . ASN A 1 90 ? 27.748 5.453 -9.458 1.00 87.69 90 ASN A CA 1
ATOM 695 C C . ASN A 1 90 ? 26.497 6.305 -9.182 1.00 87.69 90 ASN A C 1
ATOM 697 O O . ASN A 1 90 ? 25.383 5.783 -9.130 1.00 87.69 90 ASN A O 1
ATOM 701 N N . ALA A 1 91 ? 26.686 7.623 -9.071 1.00 85.12 91 ALA A N 1
ATOM 702 C CA . ALA A 1 91 ? 25.618 8.584 -8.806 1.00 85.12 91 ALA A CA 1
ATOM 703 C C . ALA A 1 91 ? 24.467 8.521 -9.825 1.00 85.12 91 ALA A C 1
ATOM 705 O O . ALA A 1 91 ? 23.305 8.613 -9.431 1.00 85.12 91 ALA A O 1
ATOM 706 N N . ALA A 1 92 ? 24.770 8.257 -11.101 1.00 85.56 92 ALA A N 1
ATOM 707 C CA . ALA A 1 92 ? 23.770 8.153 -12.166 1.00 85.56 92 ALA A CA 1
ATOM 708 C C . ALA A 1 92 ? 22.773 6.994 -11.963 1.00 85.56 92 ALA A C 1
ATOM 710 O O . ALA A 1 92 ? 21.723 6.965 -12.600 1.00 85.56 92 ALA A O 1
ATOM 711 N N . HIS A 1 93 ? 23.085 6.045 -11.075 1.00 88.94 93 HIS A N 1
ATOM 712 C CA . HIS A 1 93 ? 22.262 4.868 -10.800 1.00 88.94 93 HIS A CA 1
ATOM 713 C C . HIS A 1 93 ? 21.587 4.887 -9.426 1.00 88.94 93 HIS A C 1
ATOM 715 O O . HIS A 1 93 ? 20.947 3.903 -9.058 1.00 88.94 93 HIS A O 1
ATOM 721 N N . ARG A 1 94 ? 21.707 5.984 -8.668 1.00 91.81 94 ARG A N 1
ATOM 722 C CA . ARG A 1 94 ? 21.164 6.067 -7.303 1.00 91.81 94 ARG A CA 1
ATOM 723 C C . ARG A 1 94 ? 19.656 6.261 -7.269 1.00 91.81 94 ARG A C 1
ATOM 725 O O . ARG A 1 94 ? 19.017 5.734 -6.369 1.00 91.81 94 ARG A O 1
ATOM 732 N N . PHE A 1 95 ? 19.091 7.022 -8.204 1.00 95.75 95 PHE A N 1
ATOM 733 C CA . PHE A 1 95 ? 17.651 7.267 -8.249 1.00 95.75 95 PHE A CA 1
ATOM 734 C C . PHE A 1 95 ? 16.954 6.209 -9.100 1.00 95.75 95 PHE A C 1
ATOM 736 O O . PHE A 1 95 ? 17.246 6.100 -10.290 1.00 95.75 95 PHE A O 1
ATOM 743 N N . VAL A 1 96 ? 16.046 5.438 -8.491 1.00 95.69 96 VAL A N 1
ATOM 744 C CA . VAL A 1 96 ? 15.391 4.274 -9.119 1.00 95.69 96 VAL A CA 1
ATOM 745 C C . VAL A 1 96 ? 14.835 4.622 -10.500 1.00 95.69 96 VAL A C 1
ATOM 747 O O . VAL A 1 96 ? 15.204 3.990 -11.482 1.00 95.69 96 VAL A O 1
ATOM 750 N N . THR A 1 97 ? 14.022 5.670 -10.607 1.00 96.88 97 THR A N 1
ATOM 751 C CA . THR A 1 97 ? 13.268 6.008 -11.826 1.00 96.88 97 THR A CA 1
ATOM 752 C C . THR A 1 97 ? 14.144 6.288 -13.051 1.00 96.88 97 THR A C 1
ATOM 754 O O . THR A 1 97 ? 13.735 6.018 -14.176 1.00 96.88 97 THR A O 1
ATOM 757 N N . THR A 1 98 ? 15.368 6.780 -12.864 1.00 96.88 98 THR A N 1
ATOM 758 C CA . THR A 1 98 ? 16.307 7.051 -13.968 1.00 96.88 98 THR A CA 1
ATOM 759 C C . THR A 1 98 ? 17.482 6.074 -14.007 1.00 96.88 98 THR A C 1
ATOM 761 O O . THR A 1 98 ? 18.421 6.267 -14.778 1.00 96.88 98 THR A O 1
ATOM 764 N N . SER A 1 99 ? 17.467 5.025 -13.183 1.00 95.69 99 SER A N 1
ATOM 765 C CA . SER A 1 99 ? 18.586 4.098 -13.042 1.00 95.69 99 SER A CA 1
ATOM 766 C C . SER A 1 99 ? 18.401 2.857 -13.903 1.00 95.69 99 SER A C 1
ATOM 768 O O . SER A 1 99 ? 17.627 1.963 -13.569 1.00 95.69 99 SER A O 1
ATOM 770 N N . LYS A 1 100 ? 19.190 2.751 -14.979 1.00 93.88 100 LYS A N 1
ATOM 771 C CA . LYS A 1 100 ? 19.250 1.524 -15.788 1.00 93.88 100 LYS A CA 1
ATOM 772 C C . LYS A 1 100 ? 19.596 0.282 -14.955 1.00 93.88 100 LYS A C 1
ATOM 774 O O . LYS A 1 100 ? 18.985 -0.761 -15.144 1.00 93.88 100 LYS A O 1
ATOM 779 N N . LEU A 1 101 ? 20.508 0.430 -13.995 1.00 92.06 101 LEU A N 1
ATOM 780 C CA . LEU A 1 101 ? 20.914 -0.636 -13.081 1.00 92.06 101 LEU A CA 1
ATOM 781 C C . LEU A 1 101 ? 19.723 -1.190 -12.277 1.00 92.06 101 LEU A C 1
ATOM 783 O O . LEU A 1 101 ? 19.520 -2.399 -12.203 1.00 92.06 101 LEU A O 1
ATOM 787 N N . LEU A 1 102 ? 18.930 -0.297 -11.676 1.00 92.38 102 LEU A N 1
ATOM 788 C CA . LEU A 1 102 ? 17.827 -0.673 -10.783 1.00 92.38 102 LEU A CA 1
ATOM 789 C C . LEU A 1 102 ? 16.549 -1.051 -11.532 1.00 92.38 102 LEU A C 1
ATOM 791 O O . LEU A 1 102 ? 15.732 -1.782 -10.990 1.00 92.38 102 LEU A O 1
ATOM 795 N N . VAL A 1 103 ? 16.357 -0.552 -12.751 1.00 95.12 103 VAL A N 1
ATOM 796 C CA . VAL A 1 103 ? 15.145 -0.793 -13.539 1.00 95.12 103 VAL A CA 1
ATOM 797 C C . VAL A 1 103 ? 15.410 -1.903 -14.541 1.00 95.12 103 VAL A C 1
ATOM 799 O O . VAL A 1 103 ? 14.965 -3.027 -14.340 1.00 95.12 103 VAL A O 1
ATOM 802 N N . HIS A 1 104 ? 16.169 -1.623 -15.600 1.00 94.25 104 HIS A N 1
ATOM 803 C CA . HIS A 1 104 ? 16.443 -2.599 -16.646 1.00 94.25 104 HIS A CA 1
ATOM 804 C C . HIS A 1 104 ? 17.254 -3.790 -16.133 1.00 94.25 104 HIS A C 1
ATOM 806 O O . HIS A 1 104 ? 16.793 -4.917 -16.254 1.00 94.25 104 HIS A O 1
ATOM 812 N N . ASP A 1 105 ? 18.443 -3.566 -15.571 1.00 92.62 105 ASP A N 1
ATOM 813 C CA . ASP A 1 105 ? 19.383 -4.666 -15.324 1.00 92.62 105 ASP A CA 1
ATOM 814 C C . ASP A 1 105 ? 18.906 -5.572 -14.181 1.00 92.62 105 ASP A C 1
ATOM 816 O O . ASP A 1 105 ? 19.160 -6.770 -14.207 1.00 92.62 105 ASP A O 1
ATOM 820 N N . THR A 1 106 ? 18.174 -5.019 -13.207 1.00 92.25 106 THR A N 1
ATOM 821 C CA . THR A 1 106 ? 17.584 -5.788 -12.099 1.00 92.25 106 THR A CA 1
ATOM 822 C C . THR A 1 106 ? 16.344 -6.568 -12.524 1.00 92.25 106 THR A C 1
ATOM 824 O O . THR A 1 106 ? 16.145 -7.695 -12.074 1.00 92.25 106 THR A O 1
ATOM 827 N N . LEU A 1 107 ? 15.481 -5.986 -13.360 1.00 94.31 107 LEU A N 1
ATOM 828 C CA . LEU A 1 107 ? 14.230 -6.638 -13.749 1.00 94.31 107 LEU A CA 1
ATOM 829 C C . LEU A 1 107 ? 14.414 -7.563 -14.954 1.00 94.31 107 LEU A C 1
ATOM 831 O O . LEU A 1 107 ? 13.712 -8.563 -15.030 1.00 94.31 107 LEU A O 1
ATOM 835 N N . ARG A 1 108 ? 15.335 -7.262 -15.877 1.00 91.88 108 ARG A N 1
ATOM 836 C CA . ARG A 1 108 ? 15.443 -7.909 -17.194 1.00 91.88 108 ARG A CA 1
ATOM 837 C C . ARG A 1 108 ? 16.805 -8.576 -17.422 1.00 91.88 108 ARG A C 1
ATOM 839 O O . ARG A 1 108 ? 17.857 -8.059 -17.040 1.00 91.88 108 ARG A O 1
ATOM 846 N N . GLY A 1 109 ? 16.775 -9.678 -18.162 1.00 79.75 109 GLY A N 1
ATOM 847 C CA . GLY A 1 109 ? 17.918 -10.426 -18.667 1.00 79.75 109 GLY A CA 1
ATOM 848 C C . GLY A 1 109 ? 18.468 -11.460 -17.688 1.00 79.75 109 GLY A C 1
ATOM 849 O O . GLY A 1 109 ? 17.890 -11.739 -16.646 1.00 79.75 109 GLY A O 1
ATOM 850 N N . ALA A 1 110 ? 19.632 -12.011 -18.032 1.00 74.38 110 ALA A N 1
ATOM 851 C CA . ALA A 1 110 ? 20.444 -12.869 -17.162 1.00 74.38 110 ALA A CA 1
ATOM 852 C C . ALA A 1 110 ? 21.608 -12.072 -16.539 1.00 74.38 110 ALA A C 1
ATOM 854 O O . ALA A 1 110 ? 22.735 -12.555 -16.438 1.00 74.38 110 ALA A O 1
ATOM 855 N N . ASN A 1 111 ? 21.363 -10.794 -16.234 1.00 78.75 111 ASN A N 1
ATOM 856 C CA . ASN A 1 111 ? 22.394 -9.897 -15.731 1.00 78.75 111 ASN A CA 1
ATOM 857 C C . ASN A 1 111 ? 22.709 -10.209 -14.267 1.00 78.75 111 ASN A C 1
ATOM 859 O O . ASN A 1 111 ? 21.811 -10.480 -13.470 1.00 78.75 111 ASN A O 1
ATOM 863 N N . THR A 1 112 ? 23.984 -10.078 -13.906 1.00 79.94 112 THR A N 1
ATOM 864 C CA . THR A 1 112 ? 24.391 -9.938 -12.508 1.00 79.94 112 THR A CA 1
ATOM 865 C C . THR A 1 112 ? 24.414 -8.452 -12.165 1.00 79.94 112 THR A C 1
ATOM 867 O O . THR A 1 112 ? 25.161 -7.689 -12.778 1.00 79.94 112 THR A O 1
ATOM 870 N N . VAL A 1 113 ? 23.615 -8.039 -11.189 1.00 79.69 113 VAL A N 1
ATOM 871 C CA . VAL A 1 113 ? 23.494 -6.656 -10.722 1.00 79.69 113 VAL A CA 1
ATOM 872 C C . VAL A 1 113 ? 24.127 -6.524 -9.351 1.00 79.69 113 VAL A C 1
ATOM 874 O O . VAL A 1 113 ? 23.970 -7.410 -8.517 1.00 79.69 113 VAL A O 1
ATOM 877 N N . SER A 1 114 ? 24.816 -5.412 -9.099 1.00 77.44 114 SER A N 1
ATOM 878 C CA . SER A 1 114 ? 25.411 -5.129 -7.793 1.00 77.44 114 SER A CA 1
ATOM 879 C C . SER A 1 114 ? 24.779 -3.902 -7.138 1.00 77.44 114 SER A C 1
ATOM 881 O O . SER A 1 114 ? 24.736 -2.828 -7.740 1.00 77.44 114 SER A O 1
ATOM 883 N N . ILE A 1 115 ? 24.325 -4.041 -5.890 1.00 74.06 115 ILE A N 1
ATOM 884 C CA . ILE A 1 115 ? 23.898 -2.927 -5.028 1.00 74.06 115 ILE A CA 1
ATOM 885 C C . ILE A 1 115 ? 24.794 -2.938 -3.788 1.00 74.06 115 ILE A C 1
ATOM 887 O O . ILE A 1 115 ? 24.764 -3.881 -3.002 1.00 74.06 115 ILE A O 1
ATOM 891 N N . GLY A 1 116 ? 25.580 -1.875 -3.600 1.00 76.38 116 GLY A N 1
ATOM 892 C CA . GLY A 1 116 ? 26.621 -1.856 -2.572 1.00 76.38 116 GLY A CA 1
ATOM 893 C C . GLY A 1 116 ? 27.761 -2.810 -2.937 1.00 76.38 116 GLY A C 1
ATOM 894 O O . GLY A 1 116 ? 28.323 -2.697 -4.029 1.00 76.38 116 GLY A O 1
ATOM 895 N N . ASP A 1 117 ? 28.093 -3.728 -2.031 1.00 75.50 117 ASP A N 1
ATOM 896 C CA . ASP A 1 117 ? 29.135 -4.745 -2.234 1.00 75.50 117 ASP A CA 1
ATOM 897 C C . ASP A 1 117 ? 28.562 -6.137 -2.581 1.00 75.50 117 ASP A C 1
ATOM 899 O O . ASP A 1 117 ? 29.315 -7.057 -2.898 1.00 75.50 117 ASP A O 1
ATOM 903 N N . ASP A 1 118 ? 27.234 -6.277 -2.599 1.00 77.31 118 ASP A N 1
ATOM 904 C CA . ASP A 1 118 ? 26.531 -7.521 -2.922 1.00 77.31 118 ASP A CA 1
ATOM 905 C C . ASP A 1 118 ? 26.174 -7.592 -4.414 1.00 77.31 118 ASP A C 1
ATOM 907 O O . ASP A 1 118 ? 25.914 -6.567 -5.049 1.00 77.31 118 ASP A O 1
ATOM 911 N N . SER A 1 119 ? 26.122 -8.808 -4.975 1.00 78.00 119 SER A N 1
ATOM 912 C CA . SER A 1 119 ? 25.734 -9.070 -6.371 1.00 78.00 119 SER A CA 1
ATOM 913 C C . SER A 1 119 ? 24.656 -10.148 -6.479 1.00 78.00 119 SER A C 1
ATOM 915 O O . SER A 1 119 ? 24.678 -11.122 -5.730 1.00 78.00 119 SER A O 1
ATOM 917 N N . TYR A 1 120 ? 23.731 -9.998 -7.426 1.00 79.50 120 TYR A N 1
ATOM 918 C CA . TYR A 1 120 ? 22.558 -10.860 -7.570 1.00 79.50 120 TYR A CA 1
ATOM 919 C C . TYR A 1 120 ? 22.104 -10.996 -9.023 1.00 79.50 120 TYR A C 1
ATOM 921 O O . TYR A 1 120 ? 22.461 -10.185 -9.871 1.00 79.50 120 TYR A O 1
ATOM 929 N N . GLN A 1 121 ? 21.330 -12.042 -9.315 1.00 85.94 121 GLN A N 1
ATOM 930 C CA . GLN A 1 121 ? 20.759 -12.259 -10.644 1.00 85.94 121 GLN A CA 1
ATOM 931 C C . GLN A 1 121 ? 19.507 -11.408 -10.854 1.00 85.94 121 GLN A C 1
ATOM 933 O O . GLN A 1 121 ? 18.722 -11.204 -9.926 1.00 85.94 121 GLN A O 1
ATOM 938 N N . ALA A 1 122 ? 19.316 -10.950 -12.086 1.00 89.38 122 ALA A N 1
ATOM 939 C CA . ALA A 1 122 ? 18.097 -10.286 -12.511 1.00 89.38 122 ALA A CA 1
ATOM 940 C C . ALA A 1 122 ? 16.851 -11.166 -12.285 1.00 89.38 122 ALA A C 1
ATOM 942 O O . ALA A 1 122 ? 16.900 -12.395 -12.334 1.00 89.38 122 ALA A O 1
ATOM 943 N N . LEU A 1 123 ? 15.714 -10.513 -12.043 1.00 91.50 123 LEU A N 1
ATOM 944 C CA . LEU A 1 123 ? 14.469 -11.152 -11.601 1.00 91.50 123 LEU A CA 1
ATOM 945 C C . LEU A 1 123 ? 13.648 -11.773 -12.751 1.00 91.50 123 LEU A C 1
ATOM 947 O O . LEU A 1 123 ? 12.653 -12.459 -12.510 1.00 91.50 123 LEU A O 1
ATOM 951 N N . GLY A 1 124 ? 14.059 -11.547 -14.002 1.00 92.44 124 GLY A N 1
ATOM 952 C CA . GLY A 1 124 ? 13.508 -12.193 -15.196 1.00 92.44 124 GLY A CA 1
ATOM 953 C C . GLY A 1 124 ? 12.157 -11.657 -15.681 1.00 92.44 124 GLY A C 1
ATOM 954 O O . GLY A 1 124 ? 11.452 -12.362 -16.395 1.00 92.44 124 GLY A O 1
ATOM 955 N N . PHE A 1 125 ? 11.760 -10.439 -15.321 1.00 95.50 125 PHE A N 1
ATOM 956 C CA . PHE A 1 125 ? 10.573 -9.733 -15.830 1.00 95.50 125 PHE A CA 1
ATOM 957 C C . PHE A 1 125 ? 10.743 -9.280 -17.297 1.00 95.50 125 PHE A C 1
ATOM 959 O O . PHE A 1 125 ? 10.474 -8.133 -17.647 1.00 95.50 125 PHE A O 1
ATOM 966 N N . ASP A 1 126 ? 11.231 -10.159 -18.172 1.00 93.50 126 ASP A N 1
ATOM 967 C CA . ASP A 1 126 ? 11.635 -9.851 -19.551 1.00 93.50 126 ASP A CA 1
ATOM 968 C C . ASP A 1 126 ? 10.473 -9.464 -20.466 1.00 93.50 126 ASP A C 1
ATOM 970 O O . ASP A 1 126 ? 10.631 -8.597 -21.333 1.00 93.50 126 ASP A O 1
ATOM 974 N N . ASP A 1 127 ? 9.303 -10.051 -20.222 1.00 92.94 127 ASP A N 1
ATOM 975 C CA . ASP A 1 127 ? 8.088 -9.860 -21.016 1.00 92.94 127 ASP A CA 1
ATOM 976 C C . ASP A 1 127 ? 7.069 -8.923 -20.354 1.00 92.94 127 ASP A C 1
ATOM 978 O O . ASP A 1 127 ? 6.084 -8.540 -20.983 1.00 92.94 127 ASP A O 1
ATOM 982 N N . HIS A 1 128 ? 7.318 -8.517 -19.110 1.00 96.25 128 HIS A N 1
ATOM 983 C CA . HIS A 1 128 ? 6.412 -7.684 -18.323 1.00 96.25 128 HIS A CA 1
ATOM 984 C C . HIS A 1 128 ? 6.568 -6.199 -18.638 1.00 96.25 128 HIS A C 1
ATOM 986 O O . HIS A 1 128 ? 7.678 -5.716 -18.903 1.00 96.25 128 HIS A O 1
ATOM 992 N N . VAL A 1 129 ? 5.459 -5.462 -18.550 1.00 97.88 129 VAL A N 1
ATOM 993 C CA . VAL A 1 129 ? 5.467 -3.999 -18.667 1.00 97.88 129 VAL A CA 1
ATOM 994 C C . VAL A 1 129 ? 6.068 -3.393 -17.401 1.00 97.88 129 VAL A C 1
ATOM 996 O O . VAL A 1 129 ? 5.606 -3.652 -16.293 1.00 97.88 129 VAL A O 1
ATOM 999 N N . VAL A 1 130 ? 7.074 -2.542 -17.556 1.00 98.25 130 VAL A N 1
ATOM 1000 C CA . VAL A 1 130 ? 7.669 -1.764 -16.467 1.00 98.25 130 VAL A CA 1
ATOM 1001 C C . VAL A 1 130 ? 7.255 -0.308 -16.623 1.00 98.25 130 VAL A C 1
ATOM 1003 O O . VAL A 1 130 ? 7.430 0.282 -17.689 1.00 98.25 130 VAL A O 1
ATOM 1006 N N . MET A 1 131 ? 6.703 0.285 -15.570 1.00 98.25 131 MET A N 1
ATOM 1007 C CA . MET A 1 131 ? 6.186 1.652 -15.583 1.00 98.25 131 MET A CA 1
ATOM 1008 C C . MET A 1 131 ? 6.715 2.484 -14.421 1.00 98.25 131 MET A C 1
ATOM 1010 O O . MET A 1 131 ? 7.109 1.949 -13.384 1.00 98.25 131 MET A O 1
ATOM 1014 N N . THR A 1 132 ? 6.762 3.797 -14.610 1.00 98.19 132 THR A N 1
ATOM 1015 C CA . THR A 1 132 ? 7.077 4.719 -13.514 1.00 98.19 132 THR A CA 1
ATOM 1016 C C . THR A 1 132 ? 5.879 4.844 -12.570 1.00 98.19 132 THR A C 1
ATOM 1018 O O . THR A 1 132 ? 4.737 4.624 -12.978 1.00 98.19 132 THR A O 1
ATOM 1021 N N . ASP A 1 133 ? 6.124 5.239 -11.322 1.00 95.81 133 ASP A N 1
ATOM 1022 C CA . ASP A 1 133 ? 5.124 5.984 -10.542 1.00 95.81 133 ASP A CA 1
ATOM 1023 C C . ASP A 1 133 ? 4.918 7.395 -11.157 1.00 95.81 133 ASP A C 1
ATOM 1025 O O . ASP A 1 133 ? 5.545 7.734 -12.173 1.00 95.81 133 ASP A O 1
ATOM 1029 N N . ASP A 1 134 ? 3.993 8.191 -10.619 1.00 95.19 134 ASP A N 1
ATOM 1030 C CA . ASP A 1 134 ? 3.599 9.480 -11.205 1.00 95.19 134 ASP A CA 1
ATOM 1031 C C . ASP A 1 134 ? 4.749 10.501 -11.289 1.00 95.19 134 ASP A C 1
ATOM 1033 O O . ASP A 1 134 ? 5.233 11.024 -10.286 1.00 95.19 134 ASP A O 1
ATOM 1037 N N . LEU A 1 135 ? 5.118 10.899 -12.512 1.00 94.81 135 LEU A N 1
ATOM 1038 C CA . LEU A 1 135 ? 6.146 11.925 -12.716 1.00 94.81 135 LEU A CA 1
ATOM 1039 C C . LEU A 1 135 ? 5.618 13.365 -12.633 1.00 94.81 135 LEU A C 1
ATOM 1041 O O . LEU A 1 135 ? 6.412 14.301 -12.724 1.00 94.81 135 LEU A O 1
ATOM 1045 N N . SER A 1 136 ? 4.303 13.568 -12.507 1.00 87.50 136 SER A N 1
ATOM 1046 C CA . SER A 1 136 ? 3.686 14.894 -12.655 1.00 87.50 136 SER A CA 1
ATOM 1047 C C . SER A 1 136 ? 3.475 15.659 -11.346 1.00 87.50 136 SER A C 1
ATOM 1049 O O . SER A 1 136 ? 3.742 16.858 -11.308 1.00 87.50 136 SER A O 1
ATOM 1051 N N . SER A 1 137 ? 3.016 15.001 -10.274 1.00 84.25 137 SER A N 1
ATOM 1052 C CA . SER A 1 137 ? 2.562 15.674 -9.041 1.00 84.25 137 SER A CA 1
ATOM 1053 C C . SER A 1 137 ? 3.265 15.226 -7.757 1.00 84.25 137 SER A C 1
ATOM 1055 O O . SER A 1 137 ? 2.802 15.504 -6.651 1.00 84.25 137 SER A O 1
ATOM 1057 N N . MET A 1 138 ? 4.420 14.570 -7.879 1.00 89.56 138 MET A N 1
ATOM 1058 C CA . MET A 1 138 ? 5.174 14.050 -6.737 1.00 89.56 138 MET A CA 1
ATOM 1059 C C . MET A 1 138 ? 6.347 14.966 -6.361 1.00 89.56 138 MET A C 1
ATOM 1061 O O . MET A 1 138 ? 7.244 15.219 -7.168 1.00 89.56 138 MET A O 1
ATOM 1065 N N . THR A 1 139 ? 6.395 15.443 -5.110 1.00 92.44 139 THR A N 1
ATOM 1066 C CA . THR A 1 139 ? 7.485 16.317 -4.630 1.00 92.44 139 THR A CA 1
ATOM 1067 C C . THR A 1 139 ? 8.861 15.672 -4.783 1.00 92.44 139 THR A C 1
ATOM 1069 O O . THR A 1 139 ? 9.800 16.363 -5.163 1.00 92.44 139 THR A O 1
ATOM 1072 N N . ALA A 1 140 ? 8.982 14.351 -4.610 1.00 93.69 140 ALA A N 1
ATOM 1073 C CA . ALA A 1 140 ? 10.229 13.626 -4.860 1.00 93.69 140 ALA A CA 1
ATOM 1074 C C . ALA A 1 140 ? 10.810 13.892 -6.258 1.00 93.69 140 ALA A C 1
ATOM 1076 O O . ALA A 1 140 ? 12.022 14.038 -6.404 1.00 93.69 140 ALA A O 1
ATOM 1077 N N . ILE A 1 141 ? 9.956 14.003 -7.278 1.00 95.38 141 ILE A N 1
ATOM 1078 C CA . ILE A 1 141 ? 10.381 14.276 -8.650 1.00 95.38 141 ILE A CA 1
ATOM 1079 C C . ILE A 1 141 ? 10.946 15.685 -8.778 1.00 95.38 141 ILE A C 1
ATOM 1081 O O . ILE A 1 141 ? 12.063 15.859 -9.266 1.00 95.38 141 ILE A O 1
ATOM 1085 N N . SER A 1 142 ? 10.212 16.690 -8.301 1.00 93.50 142 SER A N 1
ATOM 1086 C CA . SER A 1 142 ? 10.666 18.083 -8.384 1.00 93.50 142 SER A CA 1
ATOM 1087 C C . SER A 1 142 ? 11.909 18.349 -7.525 1.00 93.50 142 SER A C 1
ATOM 1089 O O . SER A 1 142 ? 12.808 19.075 -7.959 1.00 93.50 142 SER A O 1
ATOM 1091 N N . ASP A 1 143 ? 12.020 17.718 -6.355 1.00 94.44 143 ASP A N 1
ATOM 1092 C CA . ASP A 1 143 ? 13.219 17.752 -5.516 1.00 94.44 143 ASP A CA 1
ATOM 1093 C C . ASP A 1 143 ? 14.417 17.127 -6.230 1.00 94.44 143 ASP A C 1
ATOM 1095 O O . ASP A 1 143 ? 15.479 17.749 -6.299 1.00 94.44 143 ASP A O 1
ATOM 1099 N N . TYR A 1 144 ? 14.250 15.934 -6.808 1.00 95.19 144 TYR A N 1
ATOM 1100 C CA . TYR A 1 144 ? 15.318 15.257 -7.539 1.00 95.19 144 TYR A CA 1
ATOM 1101 C C . TYR A 1 144 ? 15.774 16.064 -8.759 1.00 95.19 144 TYR A C 1
ATOM 1103 O O . TYR A 1 144 ? 16.971 16.293 -8.936 1.00 95.19 144 TYR A O 1
ATOM 1111 N N . MET A 1 145 ? 14.836 16.574 -9.565 1.00 95.00 145 MET A N 1
ATOM 1112 C CA . MET A 1 145 ? 15.157 17.424 -10.715 1.00 95.00 145 MET A CA 1
ATOM 1113 C C . MET A 1 145 ? 15.942 18.672 -10.302 1.00 95.00 145 MET A C 1
ATOM 1115 O O . MET A 1 145 ? 16.894 19.046 -10.984 1.00 95.00 145 MET A O 1
ATOM 1119 N N . ARG A 1 146 ? 15.591 19.297 -9.171 1.00 95.12 146 ARG A N 1
ATOM 1120 C CA . ARG A 1 146 ? 16.312 20.459 -8.633 1.00 95.12 146 ARG A CA 1
ATOM 1121 C C . ARG A 1 146 ? 17.719 20.092 -8.165 1.00 95.12 146 ARG A C 1
ATOM 1123 O O . ARG A 1 146 ? 18.661 20.818 -8.476 1.00 95.12 146 ARG A O 1
ATOM 1130 N N . GLN A 1 147 ? 17.858 18.984 -7.435 1.00 93.75 147 GLN A N 1
ATOM 1131 C CA . GLN A 1 147 ? 19.142 18.503 -6.912 1.00 93.75 147 GLN A CA 1
ATOM 1132 C C . GLN A 1 147 ? 20.115 18.149 -8.045 1.00 93.75 147 GLN A C 1
ATOM 1134 O O . GLN A 1 147 ? 21.257 18.603 -8.041 1.00 93.75 147 GLN A O 1
ATOM 1139 N N . GLU A 1 148 ? 19.638 17.422 -9.056 1.00 94.00 148 GLU A N 1
ATOM 1140 C CA . GLU A 1 148 ? 20.440 16.966 -10.201 1.00 94.00 148 GLU A CA 1
ATOM 1141 C C . GLU A 1 148 ? 20.452 17.954 -11.377 1.00 94.00 148 GLU A C 1
ATOM 1143 O O . GLU A 1 148 ? 21.012 17.665 -12.437 1.00 94.00 148 GLU A O 1
ATOM 1148 N N . LYS A 1 149 ? 19.834 19.130 -11.205 1.00 94.81 149 LYS A N 1
ATOM 1149 C CA . LYS A 1 149 ? 19.733 20.192 -12.219 1.00 94.81 149 LYS A CA 1
ATOM 1150 C C . LYS A 1 149 ? 19.182 19.680 -13.559 1.00 94.81 149 LYS A C 1
ATOM 1152 O O . LYS A 1 149 ? 19.662 20.061 -14.628 1.00 94.81 149 LYS A O 1
ATOM 1157 N N . ILE A 1 150 ? 18.175 18.808 -13.504 1.00 93.44 150 ILE A N 1
ATOM 1158 C CA . ILE A 1 150 ? 17.449 18.338 -14.686 1.00 93.44 150 ILE A CA 1
ATOM 1159 C C . ILE A 1 150 ? 16.581 19.502 -15.185 1.00 93.44 150 ILE A C 1
ATOM 1161 O O . ILE A 1 150 ? 15.738 19.992 -14.434 1.00 93.44 150 ILE A O 1
ATOM 1165 N N . PRO A 1 151 ? 16.778 19.971 -16.427 1.00 90.75 151 PRO A N 1
ATOM 1166 C CA . PRO A 1 151 ? 16.267 21.272 -16.852 1.00 90.75 151 PRO A CA 1
ATOM 1167 C C . PRO A 1 151 ? 14.749 21.301 -17.065 1.00 90.75 151 PRO A C 1
ATOM 1169 O O . PRO A 1 151 ? 14.141 22.359 -16.936 1.00 90.75 151 PRO A O 1
ATOM 1172 N N . ASN A 1 152 ? 14.129 20.175 -17.422 1.00 91.25 152 ASN A N 1
ATOM 1173 C CA . ASN A 1 152 ? 12.694 20.089 -17.690 1.00 91.25 152 ASN A CA 1
ATOM 1174 C C . ASN A 1 152 ? 12.185 18.641 -17.562 1.00 91.25 152 ASN A C 1
ATOM 1176 O O . ASN A 1 152 ? 12.966 17.692 -17.465 1.00 91.25 152 ASN A O 1
ATOM 1180 N N . LEU A 1 153 ? 10.858 18.480 -17.565 1.00 92.62 153 LEU A N 1
ATOM 1181 C CA . LEU A 1 153 ? 10.203 17.176 -17.461 1.00 92.62 153 LEU A CA 1
ATOM 1182 C C . LEU A 1 153 ? 10.541 16.255 -18.644 1.00 92.62 153 LEU A C 1
ATOM 1184 O O . LEU A 1 153 ? 10.741 15.062 -18.433 1.00 92.62 153 LEU A O 1
ATOM 1188 N N . SER A 1 154 ? 10.657 16.781 -19.868 1.00 93.69 154 SER A N 1
ATOM 1189 C CA . SER A 1 154 ? 10.985 15.982 -21.056 1.00 93.69 154 SER A CA 1
ATOM 1190 C C . SER A 1 154 ? 12.316 15.243 -20.904 1.00 93.69 154 SER A C 1
ATOM 1192 O O . SER A 1 154 ? 12.409 14.068 -21.257 1.00 93.69 154 SER A O 1
ATOM 1194 N N . ASP A 1 155 ? 13.328 15.893 -20.323 1.00 93.06 155 ASP A N 1
ATOM 1195 C CA . ASP A 1 155 ? 14.620 15.273 -20.017 1.00 93.06 155 ASP A CA 1
ATOM 1196 C C . ASP A 1 155 ? 14.493 14.146 -18.983 1.00 93.06 155 ASP A C 1
ATOM 1198 O O . ASP A 1 155 ? 15.115 13.092 -19.139 1.00 93.06 155 ASP A O 1
ATOM 1202 N N . LEU A 1 156 ? 13.674 14.328 -17.942 1.00 95.50 156 LEU A N 1
ATOM 1203 C C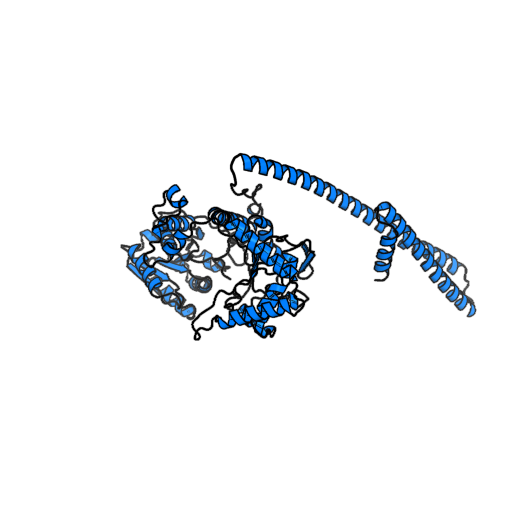A . LEU A 1 156 ? 13.422 13.281 -16.949 1.00 95.50 156 LEU A CA 1
ATOM 1204 C C . LEU A 1 156 ? 12.682 12.085 -17.565 1.00 95.50 156 LEU A C 1
ATOM 1206 O O . LEU A 1 156 ? 13.075 10.938 -17.344 1.00 95.50 156 LEU A O 1
ATOM 1210 N N . VAL A 1 157 ? 11.639 12.346 -18.354 1.00 95.44 157 VAL A N 1
ATOM 1211 C CA . VAL A 1 157 ? 10.865 11.324 -19.072 1.00 95.44 157 VAL A CA 1
ATOM 1212 C C . VAL A 1 157 ? 11.782 10.531 -20.003 1.00 95.44 157 VAL A C 1
ATOM 1214 O O . VAL A 1 157 ? 11.787 9.301 -19.970 1.00 95.44 157 VAL A O 1
ATOM 1217 N N . TYR A 1 158 ? 12.624 11.221 -20.775 1.00 93.56 158 TYR A N 1
ATOM 1218 C CA . TYR A 1 158 ? 13.590 10.584 -21.664 1.00 93.56 158 TYR A CA 1
ATOM 1219 C C . TYR A 1 158 ? 14.586 9.701 -20.896 1.00 93.56 158 TYR A C 1
ATOM 1221 O O . TYR A 1 158 ? 14.794 8.544 -21.261 1.00 93.56 158 TYR A O 1
ATOM 1229 N N . ARG A 1 159 ? 15.148 10.193 -19.782 1.00 94.56 159 ARG A N 1
ATOM 1230 C CA . ARG A 1 159 ? 16.030 9.398 -18.905 1.00 94.56 159 ARG A CA 1
ATOM 1231 C C . ARG A 1 159 ? 15.322 8.179 -18.314 1.00 94.56 159 ARG A C 1
ATOM 1233 O O . ARG A 1 159 ? 15.936 7.121 -18.213 1.00 94.56 159 ARG A O 1
ATOM 1240 N N . SER A 1 160 ? 14.046 8.310 -17.959 1.00 96.25 160 SER A N 1
ATOM 1241 C CA . SER A 1 160 ? 13.238 7.215 -17.406 1.00 96.25 160 SER A CA 1
ATOM 1242 C C . SER A 1 160 ? 13.001 6.115 -18.443 1.00 96.25 160 SER A C 1
ATOM 1244 O O . SER A 1 160 ? 13.137 4.933 -18.125 1.00 96.25 160 SER A O 1
ATOM 1246 N N . LEU A 1 161 ? 12.747 6.484 -19.704 1.00 94.44 161 LEU A N 1
ATOM 1247 C CA . LEU A 1 161 ? 12.681 5.528 -20.813 1.00 94.44 161 LEU A CA 1
ATOM 1248 C C . LEU A 1 161 ? 14.027 4.827 -21.018 1.00 94.44 161 LEU A C 1
ATOM 1250 O O . LEU A 1 161 ? 14.070 3.602 -21.057 1.00 94.44 161 LEU A O 1
ATOM 1254 N N . LEU A 1 162 ? 15.139 5.573 -21.069 1.00 92.94 162 LEU A N 1
ATOM 1255 C CA . LEU A 1 162 ? 16.482 4.991 -21.214 1.00 92.94 162 LEU A CA 1
ATOM 1256 C C . LEU A 1 162 ? 16.868 4.061 -20.052 1.00 92.94 162 LEU A C 1
ATOM 1258 O O . LEU A 1 162 ? 17.633 3.118 -20.257 1.00 92.94 162 LEU A O 1
ATOM 1262 N N . ALA A 1 163 ? 16.322 4.288 -18.856 1.00 95.06 163 ALA A N 1
ATOM 1263 C CA . ALA A 1 163 ? 16.495 3.400 -17.712 1.00 95.06 163 ALA A CA 1
ATOM 1264 C C . ALA A 1 163 ? 15.800 2.037 -17.889 1.00 95.06 163 ALA A C 1
ATOM 1266 O O . ALA A 1 163 ? 16.171 1.089 -17.206 1.00 95.06 163 ALA A O 1
ATOM 1267 N N . GLY A 1 164 ? 14.837 1.913 -18.809 1.00 94.88 164 GLY A N 1
ATOM 1268 C CA . GLY A 1 164 ? 14.165 0.649 -19.127 1.00 94.88 164 GLY A CA 1
ATOM 1269 C C . GLY A 1 164 ? 12.665 0.612 -18.844 1.00 94.88 164 GLY A C 1
ATOM 1270 O O . GLY A 1 164 ? 12.084 -0.470 -18.926 1.00 94.88 164 GLY A O 1
ATOM 1271 N N . HIS A 1 165 ? 12.042 1.748 -18.516 1.00 97.75 165 HIS A N 1
ATOM 1272 C CA . HIS A 1 165 ? 10.585 1.835 -18.418 1.00 97.75 165 HIS A CA 1
ATOM 1273 C C . HIS A 1 165 ? 9.951 1.735 -19.806 1.00 97.75 165 HIS A C 1
ATOM 1275 O O . HIS A 1 165 ? 10.390 2.400 -20.744 1.00 97.75 165 HIS A O 1
ATOM 1281 N N . ASP A 1 166 ? 8.892 0.939 -19.921 1.00 97.81 166 ASP A N 1
ATOM 1282 C CA . ASP A 1 166 ? 8.075 0.844 -21.128 1.00 97.81 166 ASP A CA 1
ATOM 1283 C C . ASP A 1 166 ? 6.967 1.901 -21.150 1.00 97.81 166 ASP A C 1
ATOM 1285 O O . ASP A 1 166 ? 6.570 2.359 -22.220 1.00 97.81 166 ASP A O 1
ATOM 1289 N N . MET A 1 167 ? 6.464 2.287 -19.973 1.00 97.06 167 MET A N 1
ATOM 1290 C CA . MET A 1 167 ? 5.357 3.228 -19.820 1.00 97.06 167 MET A CA 1
ATOM 1291 C C . MET A 1 167 ? 5.694 4.317 -18.801 1.00 97.06 167 MET A C 1
ATOM 1293 O O . MET A 1 167 ? 6.264 4.053 -17.744 1.00 97.06 167 MET A O 1
ATOM 1297 N N . ILE A 1 168 ? 5.320 5.551 -19.128 1.00 96.12 168 ILE A N 1
ATOM 1298 C CA . ILE A 1 168 ? 5.516 6.720 -18.274 1.00 96.12 168 ILE A CA 1
ATOM 1299 C C . ILE A 1 168 ? 4.157 7.174 -17.757 1.00 96.12 168 ILE A C 1
ATOM 1301 O O . ILE A 1 168 ? 3.224 7.338 -18.544 1.00 96.12 168 ILE A O 1
ATOM 1305 N N . LEU A 1 169 ? 4.058 7.374 -16.446 1.00 95.44 169 LEU A N 1
ATOM 1306 C CA . LEU A 1 169 ? 2.834 7.810 -15.785 1.00 95.44 169 LEU A CA 1
ATOM 1307 C C . LEU A 1 169 ? 2.860 9.324 -15.542 1.00 95.44 169 LEU A C 1
ATOM 1309 O O . LEU A 1 169 ? 3.792 9.847 -14.932 1.00 95.44 169 LEU A O 1
ATOM 1313 N N . LEU A 1 170 ? 1.824 10.011 -16.027 1.00 91.88 170 LEU A N 1
ATOM 1314 C CA . LEU A 1 170 ? 1.566 11.436 -15.810 1.00 91.88 170 LEU A CA 1
ATOM 1315 C C . LEU A 1 170 ? 0.092 11.586 -15.421 1.00 91.88 170 LEU A C 1
ATOM 1317 O O . LEU A 1 170 ? -0.785 11.581 -16.284 1.00 91.88 170 LEU A O 1
ATOM 1321 N N . CYS A 1 171 ? -0.179 11.641 -14.120 1.00 88.00 171 CYS A N 1
ATOM 1322 C CA . CYS A 1 171 ? -1.538 11.534 -13.583 1.00 88.00 171 CYS A CA 1
ATOM 1323 C C . CYS A 1 171 ? -2.230 12.888 -13.372 1.00 88.00 171 CYS A C 1
ATOM 1325 O O . CYS A 1 171 ? -3.454 12.965 -13.447 1.00 88.00 171 CYS A O 1
ATOM 1327 N N . SER A 1 172 ? -1.471 13.953 -13.108 1.00 83.19 172 SER A N 1
ATOM 1328 C CA . SER A 1 172 ? -1.989 15.291 -12.820 1.00 83.19 172 SER A CA 1
ATOM 1329 C C . SER A 1 172 ? -1.813 16.205 -14.030 1.00 83.19 172 SER A C 1
ATOM 1331 O O . SER A 1 172 ? -0.820 16.929 -14.157 1.00 83.19 172 SER A O 1
ATOM 1333 N N . VAL A 1 173 ? -2.784 16.127 -14.944 1.00 78.81 173 VAL A N 1
ATOM 1334 C CA . VAL A 1 173 ? -2.872 16.976 -16.136 1.00 78.81 173 VAL A CA 1
ATOM 1335 C C . VAL A 1 173 ? -4.178 17.764 -16.090 1.00 78.81 173 VAL A C 1
ATOM 1337 O O . VAL A 1 173 ? -5.253 17.173 -16.006 1.00 78.81 173 VAL A O 1
ATOM 1340 N N . SER A 1 174 ? -4.097 19.091 -16.170 1.00 72.56 174 SER A N 1
ATOM 1341 C CA . SER A 1 174 ? -5.258 19.984 -16.144 1.00 72.56 174 SER A CA 1
ATOM 1342 C C . SER A 1 174 ? -5.348 20.824 -17.411 1.00 72.56 174 SER A C 1
ATOM 1344 O O . SER A 1 174 ? -4.361 21.339 -17.937 1.00 72.56 174 SER A O 1
ATOM 1346 N N . GLY A 1 175 ? -6.580 21.011 -17.888 1.00 62.44 175 GLY A N 1
ATOM 1347 C CA . GLY A 1 175 ? -6.891 22.011 -18.911 1.00 62.44 175 GLY A CA 1
ATOM 1348 C C . GLY A 1 175 ? -6.978 23.436 -18.353 1.00 62.44 175 GLY A C 1
ATOM 1349 O O . GLY A 1 175 ? -7.059 24.394 -19.122 1.00 62.44 175 GLY A O 1
ATOM 1350 N N . ASN A 1 176 ? -6.978 23.602 -17.026 1.00 68.44 176 ASN A N 1
ATOM 1351 C CA . ASN A 1 176 ? -7.090 24.903 -16.380 1.00 68.44 176 ASN A CA 1
ATOM 1352 C C . ASN A 1 176 ? -5.703 25.512 -16.140 1.00 68.44 176 ASN A C 1
ATOM 1354 O O . ASN A 1 176 ? -5.012 25.119 -15.209 1.00 68.44 176 ASN A O 1
ATOM 1358 N N . LYS A 1 177 ? -5.355 26.551 -16.913 1.00 59.28 177 LYS A N 1
ATOM 1359 C CA . LYS A 1 177 ? -4.054 27.255 -16.856 1.00 59.28 177 LYS A CA 1
ATOM 1360 C C . LYS A 1 177 ? -3.685 27.891 -15.506 1.00 59.28 177 LYS A C 1
ATOM 1362 O O . LYS A 1 177 ? -2.596 28.441 -15.373 1.00 59.28 177 LYS A O 1
ATOM 1367 N N . LYS A 1 178 ? -4.601 27.899 -14.535 1.00 57.72 178 LYS A N 1
ATOM 1368 C CA . LYS A 1 178 ? -4.372 28.419 -13.178 1.00 57.72 178 LYS A CA 1
ATOM 1369 C C . LYS A 1 178 ? -3.969 27.336 -12.173 1.00 57.72 178 LYS A C 1
ATOM 1371 O O . LYS A 1 178 ? -3.657 27.682 -11.037 1.00 57.72 178 LYS A O 1
ATOM 1376 N N . ASP A 1 179 ? -4.028 26.068 -12.565 1.00 62.34 179 ASP A N 1
ATOM 1377 C CA . ASP A 1 179 ? -3.649 24.939 -11.722 1.00 62.34 179 ASP A CA 1
ATOM 1378 C C . ASP A 1 179 ? -2.122 24.752 -11.728 1.00 62.34 179 ASP A C 1
ATOM 1380 O O . ASP A 1 179 ? -1.443 25.086 -12.699 1.00 62.34 179 ASP A O 1
ATOM 1384 N N . SER A 1 180 ? -1.564 24.229 -10.639 1.00 63.28 180 SER A N 1
ATOM 1385 C CA . SER A 1 180 ? -0.131 23.924 -10.531 1.00 63.28 180 SER A CA 1
ATOM 1386 C C . SER A 1 180 ? 0.256 22.592 -11.193 1.00 63.28 180 SER A C 1
ATOM 1388 O O . SER A 1 180 ? 1.430 22.224 -11.178 1.00 63.28 180 SER A O 1
ATOM 1390 N N . SER A 1 181 ? -0.713 21.870 -11.759 1.00 73.00 181 SER A N 1
ATOM 1391 C CA . SER A 1 181 ? -0.544 20.624 -12.519 1.00 73.00 181 SER A CA 1
ATOM 1392 C C . SER A 1 181 ? 0.100 20.821 -13.902 1.00 73.00 181 SER A C 1
ATOM 1394 O O . SER A 1 181 ? 0.201 21.944 -14.400 1.00 73.00 181 SER A O 1
ATOM 1396 N N . LEU A 1 182 ? 0.460 19.721 -14.575 1.00 80.81 182 LEU A N 1
ATOM 1397 C CA . LEU A 1 182 ? 0.891 19.769 -15.976 1.00 80.81 182 LEU A CA 1
ATOM 1398 C C . LEU A 1 182 ? -0.254 20.202 -16.894 1.00 80.81 182 LEU A C 1
ATOM 1400 O O . LEU A 1 182 ? -1.407 19.836 -16.678 1.00 80.81 182 LEU A O 1
ATOM 1404 N N . HIS A 1 183 ? 0.071 20.930 -17.958 1.00 83.44 183 HIS A N 1
ATOM 1405 C CA . HIS A 1 183 ? -0.901 21.322 -18.978 1.00 83.44 183 HIS A CA 1
ATOM 1406 C C . HIS A 1 183 ? -0.742 20.473 -20.239 1.00 83.44 183 HIS A C 1
ATOM 1408 O O . HIS A 1 183 ? 0.311 19.878 -20.472 1.00 83.44 183 HIS A O 1
ATOM 1414 N N . PHE A 1 184 ? -1.762 20.460 -21.103 1.00 84.19 184 PHE A N 1
ATOM 1415 C CA . PHE A 1 184 ? -1.679 19.775 -22.400 1.00 84.19 184 PHE A CA 1
ATOM 1416 C C . PHE A 1 184 ? -0.476 20.246 -23.238 1.00 84.19 184 PHE A C 1
ATOM 1418 O O . PHE A 1 184 ? 0.237 19.413 -23.790 1.00 84.19 184 PHE A O 1
ATOM 1425 N N . ASP A 1 185 ? -0.165 21.549 -23.212 1.00 85.12 185 ASP A N 1
ATOM 1426 C CA . ASP A 1 185 ? 1.017 22.119 -23.878 1.00 85.12 185 ASP A CA 1
ATOM 1427 C C . ASP A 1 185 ? 2.339 21.500 -23.364 1.00 85.12 185 ASP A C 1
ATOM 1429 O O . ASP A 1 185 ? 3.322 21.411 -24.100 1.00 85.12 185 ASP A O 1
ATOM 1433 N N . ASP A 1 186 ? 2.400 21.072 -22.099 1.00 86.12 186 ASP A N 1
ATOM 1434 C CA . ASP A 1 186 ? 3.586 20.423 -21.527 1.00 86.12 186 ASP A CA 1
ATOM 1435 C C . ASP A 1 186 ? 3.695 18.959 -21.965 1.00 86.12 186 ASP A C 1
ATOM 1437 O O . ASP A 1 186 ? 4.800 18.481 -22.231 1.00 86.12 186 ASP A O 1
ATOM 1441 N N . ILE A 1 187 ? 2.561 18.270 -22.128 1.00 89.12 187 ILE A N 1
ATOM 1442 C CA . ILE A 1 187 ? 2.515 16.922 -22.710 1.00 89.12 187 ILE A CA 1
ATOM 1443 C C . ILE A 1 187 ? 2.987 16.952 -24.167 1.00 89.12 187 ILE A C 1
ATOM 1445 O O . ILE A 1 187 ? 3.814 16.124 -24.556 1.00 89.12 187 ILE A O 1
ATOM 1449 N N . ASP A 1 188 ? 2.554 17.944 -24.947 1.00 90.25 188 ASP A N 1
ATOM 1450 C CA . ASP A 1 188 ? 3.002 18.124 -26.331 1.00 90.25 188 ASP A CA 1
ATOM 1451 C C . ASP A 1 188 ? 4.511 18.391 -26.410 1.00 90.25 188 ASP A C 1
ATOM 1453 O O . ASP A 1 188 ? 5.206 17.833 -27.264 1.00 90.25 188 ASP A O 1
ATOM 1457 N N . LYS A 1 189 ? 5.065 19.196 -25.490 1.00 91.31 189 LYS A N 1
ATOM 1458 C CA . LYS A 1 189 ? 6.523 19.403 -25.393 1.00 91.31 189 LYS A CA 1
ATOM 1459 C C . LYS A 1 189 ? 7.264 18.102 -25.095 1.00 91.31 189 LYS A C 1
ATOM 1461 O O . LYS A 1 189 ? 8.289 17.841 -25.734 1.00 91.31 189 LYS A O 1
ATOM 1466 N N . VAL A 1 190 ? 6.770 17.294 -24.152 1.00 92.44 190 VAL A N 1
ATOM 1467 C CA . VAL A 1 190 ? 7.346 15.977 -23.839 1.00 92.44 190 VAL A CA 1
ATOM 1468 C C . VAL A 1 190 ? 7.314 15.084 -25.078 1.00 92.44 190 VAL A C 1
ATOM 1470 O O . VAL A 1 190 ? 8.360 14.575 -25.484 1.00 92.44 190 VAL A O 1
ATOM 1473 N N . TYR A 1 191 ? 6.155 14.955 -25.728 1.00 92.38 191 TYR A N 1
ATOM 1474 C CA . TYR A 1 191 ? 5.988 14.150 -26.938 1.00 92.38 191 TYR A CA 1
ATOM 1475 C C . TYR A 1 191 ? 6.962 14.569 -28.046 1.00 92.38 191 TYR A C 1
ATOM 1477 O O . TYR A 1 191 ? 7.729 13.742 -28.543 1.00 92.38 191 TYR A O 1
ATOM 1485 N N . ASN A 1 192 ? 6.995 15.859 -28.389 1.00 92.12 192 ASN A N 1
ATOM 1486 C CA . ASN A 1 192 ? 7.849 16.372 -29.460 1.00 92.12 192 ASN A CA 1
ATOM 1487 C C . ASN A 1 192 ? 9.340 16.168 -29.154 1.00 92.12 192 ASN A C 1
ATOM 1489 O O . ASN A 1 192 ? 10.099 15.752 -30.029 1.00 92.12 192 ASN A O 1
ATOM 1493 N N . THR A 1 193 ? 9.750 16.377 -27.898 1.00 88.81 193 THR A N 1
ATOM 1494 C CA . THR A 1 193 ? 11.136 16.138 -27.461 1.00 88.81 193 THR A CA 1
ATOM 1495 C C . THR A 1 193 ? 11.528 14.671 -27.629 1.00 88.81 193 THR A C 1
ATOM 1497 O O . THR A 1 193 ? 12.616 14.378 -28.131 1.00 88.81 193 THR A O 1
ATOM 1500 N N . LEU A 1 194 ? 10.644 13.741 -27.252 1.00 89.62 194 LEU A N 1
ATOM 1501 C CA . LEU A 1 194 ? 10.882 12.309 -27.427 1.00 89.62 194 LEU A CA 1
ATOM 1502 C C . LEU A 1 194 ? 10.967 11.928 -28.907 1.00 89.62 194 LEU A C 1
ATOM 1504 O O . LEU A 1 194 ? 11.887 11.209 -29.296 1.00 89.62 194 LEU A O 1
ATOM 1508 N N . VAL A 1 195 ? 10.054 12.429 -29.745 1.00 90.06 195 VAL A N 1
ATOM 1509 C CA . VAL A 1 195 ? 10.069 12.163 -31.193 1.00 90.06 195 VAL A CA 1
ATOM 1510 C C . VAL A 1 195 ? 11.384 12.625 -31.818 1.00 90.06 195 VAL A C 1
ATOM 1512 O O . VAL A 1 195 ? 12.011 11.845 -32.538 1.00 90.06 195 VAL A O 1
ATOM 1515 N N . SER A 1 196 ? 11.836 13.844 -31.515 1.00 88.31 196 SER A N 1
ATOM 1516 C CA . SER A 1 196 ? 13.134 14.340 -31.985 1.00 88.31 196 SER A CA 1
ATOM 1517 C C . SER A 1 196 ? 14.287 13.484 -31.460 1.00 88.31 196 SER A C 1
ATOM 1519 O O . SER A 1 196 ? 15.158 13.097 -32.235 1.00 88.31 196 SER A O 1
ATOM 1521 N N . ALA A 1 197 ? 14.282 13.094 -30.180 1.00 85.69 197 ALA A N 1
ATOM 1522 C CA . ALA A 1 197 ? 15.337 12.252 -29.614 1.00 85.69 197 ALA A CA 1
ATOM 1523 C C . ALA A 1 197 ? 15.451 10.882 -30.316 1.00 85.69 197 ALA A C 1
ATOM 1525 O O . ALA A 1 197 ? 16.556 10.456 -30.655 1.00 85.69 197 ALA A O 1
ATOM 1526 N N . PHE A 1 198 ? 14.326 10.216 -30.597 1.00 83.75 198 PHE A N 1
ATOM 1527 C CA . PHE A 1 198 ? 14.321 8.917 -31.281 1.00 83.75 198 PHE A CA 1
ATOM 1528 C C . PHE A 1 198 ? 14.578 8.997 -32.789 1.00 83.75 198 PHE A C 1
ATOM 1530 O O . PHE A 1 198 ? 15.075 8.026 -33.359 1.00 83.75 198 PHE A O 1
ATOM 1537 N N . LYS A 1 199 ? 14.274 10.126 -33.441 1.00 83.81 199 LYS A N 1
ATOM 1538 C CA . LYS A 1 199 ? 14.568 10.334 -34.870 1.00 83.81 199 LYS A CA 1
ATOM 1539 C C . LYS A 1 199 ? 16.003 10.793 -35.127 1.00 83.81 199 LYS A C 1
ATOM 1541 O O . LYS A 1 199 ? 16.612 10.345 -36.092 1.00 83.81 199 LYS A O 1
ATOM 1546 N N . GLU A 1 200 ? 16.530 11.689 -34.295 1.00 73.81 200 GLU A N 1
ATOM 1547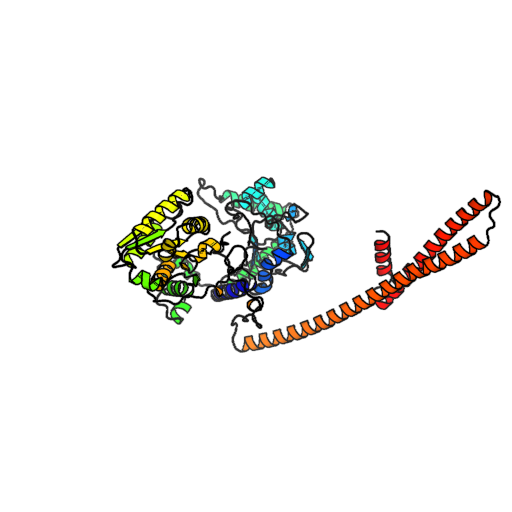 C CA . GLU A 1 200 ? 17.734 12.473 -34.608 1.00 73.81 200 GLU A CA 1
ATOM 1548 C C . GLU A 1 200 ? 18.946 12.110 -33.738 1.00 73.81 200 GLU A C 1
ATOM 1550 O O . GLU A 1 200 ? 20.080 12.376 -34.131 1.00 73.81 200 GLU A O 1
ATOM 1555 N N . LYS A 1 201 ? 18.748 11.507 -32.555 1.00 56.91 201 LYS A N 1
ATOM 1556 C CA . LYS A 1 201 ? 19.795 11.402 -31.519 1.00 56.91 201 LYS A CA 1
ATOM 1557 C C . LYS A 1 201 ? 20.147 9.981 -31.089 1.00 56.91 201 LYS A C 1
ATOM 1559 O O . LYS A 1 201 ? 20.239 9.725 -29.894 1.00 56.91 201 LYS A O 1
ATOM 1564 N N . GLY A 1 202 ? 20.374 9.054 -32.020 1.00 63.94 202 GLY A N 1
ATOM 1565 C CA . GLY A 1 202 ? 20.988 7.748 -31.711 1.00 63.94 202 GLY A CA 1
ATOM 1566 C C . GLY A 1 202 ? 20.318 6.940 -30.583 1.00 63.94 202 GLY A C 1
ATOM 1567 O O . GLY A 1 202 ? 20.930 6.014 -30.052 1.00 63.94 202 GLY A O 1
ATOM 1568 N N . ALA A 1 203 ? 19.089 7.297 -30.189 1.00 70.50 203 ALA A N 1
ATOM 1569 C CA . ALA A 1 203 ? 18.366 6.639 -29.120 1.00 70.50 203 ALA A CA 1
ATOM 1570 C C . ALA A 1 203 ? 17.992 5.228 -29.592 1.00 70.50 203 ALA A C 1
ATOM 1572 O O . ALA A 1 203 ? 17.718 5.027 -30.781 1.00 70.50 203 ALA A O 1
ATOM 1573 N N . PRO A 1 204 ? 17.976 4.230 -28.696 1.00 81.94 204 PRO A N 1
ATOM 1574 C CA . PRO A 1 204 ? 17.766 2.845 -29.088 1.00 81.94 204 PRO A CA 1
ATOM 1575 C C . PRO A 1 204 ? 16.312 2.622 -29.530 1.00 81.94 204 PRO A C 1
ATOM 1577 O O . PRO A 1 204 ? 15.448 2.251 -28.740 1.00 81.94 204 PRO A O 1
ATOM 1580 N N . VAL A 1 205 ? 16.033 2.808 -30.823 1.00 85.06 205 VAL A N 1
ATOM 1581 C CA . VAL A 1 205 ? 14.715 2.536 -31.430 1.00 85.06 205 VAL A CA 1
ATOM 1582 C C . VAL A 1 205 ? 14.289 1.081 -31.200 1.00 85.06 205 VAL A C 1
ATOM 1584 O O . VAL A 1 205 ? 13.099 0.793 -31.079 1.00 85.06 205 VAL A O 1
ATOM 1587 N N . SER A 1 206 ? 15.251 0.156 -31.106 1.00 87.19 206 SER A N 1
ATOM 1588 C CA . SER A 1 206 ? 15.005 -1.233 -30.705 1.00 87.19 206 SER A CA 1
ATOM 1589 C C . SER A 1 206 ? 14.351 -1.328 -29.327 1.00 87.19 206 SER A C 1
ATOM 1591 O O . SER A 1 206 ? 13.332 -1.996 -29.204 1.00 87.19 206 SER A O 1
ATOM 1593 N N . GLN A 1 207 ? 14.864 -0.600 -28.331 1.00 87.56 207 GLN A N 1
ATOM 1594 C CA . GLN A 1 207 ? 14.305 -0.581 -26.980 1.00 87.56 207 GLN A CA 1
ATOM 1595 C C . GLN A 1 207 ? 12.866 -0.062 -26.981 1.00 87.56 207 GLN A C 1
ATOM 1597 O O . GLN A 1 207 ? 11.992 -0.711 -26.416 1.00 87.56 207 GLN A O 1
ATOM 1602 N N . LEU A 1 208 ? 12.595 1.052 -27.674 1.00 88.69 208 LEU A N 1
ATOM 1603 C CA . LEU A 1 208 ? 11.231 1.579 -27.797 1.00 88.69 208 LEU A CA 1
ATOM 1604 C C . LEU A 1 208 ? 10.292 0.558 -28.453 1.00 88.69 208 LEU A C 1
ATOM 1606 O O . LEU A 1 208 ? 9.163 0.366 -28.005 1.00 88.69 208 LEU A O 1
ATOM 1610 N N . ARG A 1 209 ? 10.759 -0.124 -29.505 1.00 91.00 209 ARG A N 1
ATOM 1611 C CA . ARG A 1 209 ? 9.988 -1.177 -30.173 1.00 91.00 209 ARG A CA 1
ATOM 1612 C C . ARG A 1 209 ? 9.667 -2.324 -29.217 1.00 91.00 209 ARG A C 1
ATOM 1614 O O . ARG A 1 209 ? 8.542 -2.814 -29.239 1.00 91.00 209 ARG A O 1
ATOM 1621 N N . ASP A 1 210 ? 10.620 -2.745 -28.395 1.00 92.81 210 ASP A N 1
ATOM 1622 C CA . ASP A 1 210 ? 10.410 -3.831 -27.438 1.00 92.81 210 ASP A CA 1
ATOM 1623 C C . ASP A 1 210 ? 9.449 -3.420 -26.317 1.00 92.81 210 ASP A C 1
ATOM 1625 O O . ASP A 1 210 ? 8.544 -4.186 -25.985 1.00 92.81 210 ASP A O 1
ATOM 1629 N N . SER A 1 211 ? 9.532 -2.179 -25.834 1.00 95.06 211 SER A N 1
ATOM 1630 C CA . SER A 1 211 ? 8.543 -1.611 -24.913 1.00 95.06 211 SER A CA 1
ATOM 1631 C C . SER A 1 211 ? 7.130 -1.606 -25.495 1.00 95.06 211 SER A C 1
ATOM 1633 O O . SER A 1 211 ? 6.188 -2.087 -24.862 1.00 95.06 211 SER A O 1
ATOM 1635 N N . VAL A 1 212 ? 6.972 -1.140 -26.737 1.00 94.31 212 VAL A N 1
ATOM 1636 C CA . VAL A 1 212 ? 5.673 -1.135 -27.424 1.00 94.31 212 VAL A CA 1
ATOM 1637 C C . VAL A 1 212 ? 5.141 -2.557 -27.623 1.00 94.31 212 VAL A C 1
ATOM 1639 O O . VAL A 1 212 ? 3.950 -2.782 -27.416 1.00 94.31 212 VAL A O 1
ATOM 1642 N N . LYS A 1 213 ? 5.994 -3.534 -27.963 1.00 95.19 213 LYS A N 1
ATOM 1643 C CA . LYS A 1 213 ? 5.582 -4.946 -28.071 1.00 95.19 213 LYS A CA 1
ATOM 1644 C C . LYS A 1 213 ? 5.010 -5.474 -26.756 1.00 95.19 213 LYS A C 1
ATOM 1646 O O . LYS A 1 213 ? 3.948 -6.086 -26.795 1.00 95.19 213 LYS A O 1
ATOM 1651 N N . ARG A 1 214 ? 5.660 -5.217 -25.613 1.00 95.62 214 ARG A N 1
ATOM 1652 C CA . ARG A 1 214 ? 5.152 -5.644 -24.293 1.00 95.62 214 ARG A CA 1
ATOM 1653 C C . ARG A 1 214 ? 3.800 -5.018 -23.975 1.00 95.62 214 ARG A C 1
ATOM 1655 O O . ARG A 1 214 ? 2.884 -5.718 -23.562 1.00 95.62 214 ARG A O 1
ATOM 1662 N N . ILE A 1 215 ? 3.644 -3.721 -24.244 1.00 95.00 215 ILE A N 1
ATOM 1663 C CA . ILE A 1 215 ? 2.374 -3.011 -24.028 1.00 95.00 215 ILE A CA 1
ATOM 1664 C C . ILE A 1 215 ? 1.262 -3.588 -24.911 1.00 95.00 215 ILE A C 1
ATOM 1666 O O . ILE A 1 215 ? 0.144 -3.785 -24.440 1.00 95.00 215 ILE A O 1
ATOM 1670 N N . ILE A 1 216 ? 1.542 -3.848 -26.191 1.00 91.00 216 ILE A N 1
ATOM 1671 C CA . ILE A 1 216 ? 0.558 -4.428 -27.114 1.00 91.00 216 ILE A CA 1
ATOM 1672 C C . ILE A 1 216 ? 0.214 -5.863 -26.706 1.00 91.00 216 ILE A C 1
ATOM 1674 O O . ILE A 1 216 ? -0.964 -6.205 -26.733 1.00 91.00 216 ILE A O 1
ATOM 1678 N N . LYS A 1 217 ? 1.200 -6.672 -26.296 1.00 90.00 217 LYS A N 1
ATOM 1679 C CA . LYS A 1 217 ? 0.988 -8.032 -25.778 1.00 90.00 217 LYS A CA 1
ATOM 1680 C C . LYS A 1 217 ? 0.049 -8.013 -24.570 1.00 90.00 217 LYS A C 1
ATOM 1682 O O . LYS A 1 217 ? -0.985 -8.667 -24.620 1.00 90.00 217 LYS A O 1
ATOM 1687 N N . LEU A 1 218 ? 0.333 -7.171 -23.574 1.00 89.38 218 LEU A N 1
ATOM 1688 C CA . LEU A 1 218 ? -0.524 -7.013 -22.396 1.00 89.38 218 LEU A CA 1
ATOM 1689 C C . LEU A 1 218 ? -1.949 -6.578 -22.770 1.00 89.38 218 LEU A C 1
ATOM 1691 O O . LEU A 1 218 ? -2.931 -7.127 -22.279 1.00 89.38 218 LEU A O 1
ATOM 1695 N N . LYS A 1 219 ? -2.089 -5.594 -23.668 1.00 85.69 219 LYS A N 1
ATOM 1696 C CA . LYS A 1 219 ? -3.413 -5.178 -24.156 1.00 85.69 219 LYS A CA 1
ATOM 1697 C C . LYS A 1 219 ? -4.137 -6.333 -24.845 1.00 85.69 219 LYS A C 1
ATOM 1699 O O . LYS A 1 219 ? -5.316 -6.531 -24.585 1.00 85.69 219 LYS A O 1
ATOM 1704 N N . ALA A 1 220 ? -3.459 -7.078 -25.714 1.00 82.88 220 ALA A N 1
ATOM 1705 C CA . ALA A 1 220 ? -4.061 -8.221 -26.387 1.00 82.88 220 ALA A CA 1
ATOM 1706 C C . ALA A 1 220 ? -4.584 -9.230 -25.356 1.00 82.88 220 ALA A C 1
ATOM 1708 O O . ALA A 1 220 ? -5.772 -9.537 -25.387 1.00 82.88 220 ALA A O 1
ATOM 1709 N N . GLU A 1 221 ? -3.747 -9.613 -24.388 1.00 81.25 221 GLU A N 1
ATOM 1710 C CA . GLU A 1 221 ? -4.074 -10.560 -23.315 1.00 81.25 221 GLU A CA 1
ATOM 1711 C C . GLU A 1 221 ? -5.320 -10.148 -22.510 1.00 81.25 221 GLU A C 1
ATOM 1713 O O . GLU A 1 221 ? -6.178 -10.988 -22.238 1.00 81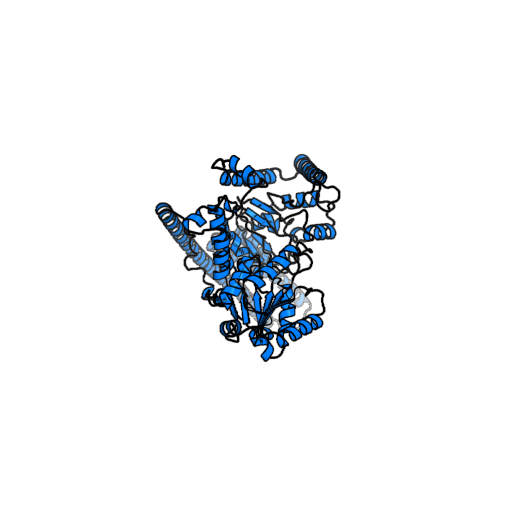.25 221 GLU A O 1
ATOM 1718 N N . LEU A 1 222 ? -5.475 -8.856 -22.200 1.00 76.56 222 LEU A N 1
ATOM 1719 C CA . LEU A 1 222 ? -6.625 -8.333 -21.447 1.00 76.56 222 LEU A CA 1
ATOM 1720 C C . LEU A 1 222 ? -7.901 -8.160 -22.292 1.00 76.56 222 LEU A C 1
ATOM 1722 O O . LEU A 1 222 ? -9.005 -8.296 -21.768 1.00 76.56 222 LEU A O 1
ATOM 1726 N N . PHE A 1 223 ? -7.773 -7.836 -23.583 1.00 69.69 223 PHE A N 1
ATOM 1727 C CA . PHE A 1 223 ? -8.895 -7.452 -24.456 1.00 69.69 223 PHE A CA 1
ATOM 1728 C C . PHE A 1 223 ? -9.322 -8.544 -25.461 1.00 69.69 223 PHE A C 1
ATOM 1730 O O . PHE A 1 223 ? -10.123 -8.260 -26.353 1.00 69.69 223 PHE A O 1
ATOM 1737 N N . HIS A 1 224 ? -8.827 -9.785 -25.341 1.00 60.38 224 HIS A N 1
ATOM 1738 C CA . HIS A 1 224 ? -9.131 -10.886 -26.275 1.00 60.38 224 HIS A CA 1
ATOM 1739 C C . HIS A 1 224 ? -10.624 -11.224 -26.412 1.00 60.38 224 HIS A C 1
ATOM 1741 O O . HIS A 1 224 ? -11.054 -11.683 -27.470 1.00 60.38 224 HIS A O 1
ATOM 1747 N N . GLU A 1 225 ? -11.431 -10.961 -25.388 1.00 52.66 225 GLU A N 1
ATOM 1748 C CA . GLU A 1 225 ? -12.886 -11.010 -25.490 1.00 52.66 225 GLU A CA 1
ATOM 1749 C C . GLU A 1 225 ? -13.389 -9.581 -25.652 1.00 52.66 225 GLU A C 1
ATOM 1751 O O . GLU A 1 225 ? -13.377 -8.824 -24.685 1.00 52.66 225 GLU A O 1
ATOM 1756 N N . GLY A 1 226 ? -13.791 -9.199 -26.869 1.00 48.50 226 GLY A N 1
ATOM 1757 C CA . GLY A 1 226 ? -14.276 -7.859 -27.206 1.00 48.50 226 GLY A CA 1
ATOM 1758 C C . GLY A 1 226 ? -15.311 -7.346 -26.205 1.00 48.50 226 GLY A C 1
ATOM 1759 O O . GLY A 1 226 ? -16.509 -7.608 -26.339 1.00 48.50 226 GLY A O 1
ATOM 1760 N N . GLY A 1 227 ? -14.829 -6.624 -25.190 1.00 50.81 227 GLY A N 1
ATOM 1761 C CA . GLY A 1 227 ? -15.648 -6.115 -24.105 1.00 50.81 227 GLY A CA 1
ATOM 1762 C C . GLY A 1 227 ? -16.789 -5.302 -24.692 1.00 50.81 227 GLY A C 1
ATOM 1763 O O . GLY A 1 227 ? -16.585 -4.472 -25.581 1.00 50.81 227 GLY A O 1
ATOM 1764 N N . LYS A 1 228 ? -18.016 -5.545 -24.225 1.00 49.75 228 LYS A N 1
ATOM 1765 C CA . LYS A 1 228 ? -19.175 -4.756 -24.646 1.00 49.75 228 LYS A CA 1
ATOM 1766 C C . LYS A 1 228 ? -18.984 -3.317 -24.155 1.00 49.75 228 LYS A C 1
ATOM 1768 O O . LYS A 1 228 ? -19.401 -2.968 -23.052 1.00 49.75 228 LYS A O 1
ATOM 1773 N N . HIS A 1 229 ? -18.388 -2.470 -24.999 1.00 50.00 229 HIS A N 1
ATOM 1774 C CA . HIS A 1 229 ? -18.183 -1.033 -24.774 1.00 50.00 229 HIS A CA 1
ATOM 1775 C C . HIS A 1 229 ? -19.464 -0.300 -24.336 1.00 50.00 229 HIS A C 1
ATOM 1777 O O . HIS A 1 229 ? -19.384 0.761 -23.732 1.00 50.00 229 HIS A O 1
ATOM 1783 N N . SER A 1 230 ? -20.645 -0.872 -24.590 1.00 51.06 230 SER A N 1
ATOM 1784 C CA . SER A 1 230 ? -21.953 -0.329 -24.222 1.00 51.06 230 SER A CA 1
ATOM 1785 C C . SER A 1 230 ? -22.230 -0.225 -22.713 1.00 51.06 230 SER A C 1
ATOM 1787 O O . SER A 1 230 ? -23.197 0.436 -22.340 1.00 51.06 230 SER A O 1
ATOM 1789 N N . LEU A 1 231 ? -21.449 -0.879 -21.842 1.00 50.97 231 LEU A N 1
ATOM 1790 C CA . LEU A 1 231 ? -21.629 -0.792 -20.380 1.00 50.97 231 LEU A CA 1
ATOM 1791 C C . LEU A 1 231 ? -20.852 0.370 -19.744 1.00 50.97 231 LEU A C 1
ATOM 1793 O O . LEU A 1 231 ? -21.319 0.947 -18.766 1.00 50.97 231 LEU A O 1
ATOM 1797 N N . PHE A 1 232 ? -19.718 0.764 -20.329 1.00 51.09 232 PHE A N 1
ATOM 1798 C CA . PHE A 1 232 ? -18.847 1.812 -19.789 1.00 51.09 232 PHE A CA 1
ATOM 1799 C C . PHE A 1 232 ? -19.537 3.192 -19.687 1.00 51.09 232 PHE A C 1
ATOM 1801 O O . PHE A 1 232 ? -19.423 3.816 -18.638 1.00 51.09 232 PHE A O 1
ATOM 1808 N N . PRO A 1 233 ? -20.336 3.661 -20.672 1.00 48.78 233 PRO A N 1
ATOM 1809 C CA . PRO A 1 233 ? -21.026 4.949 -20.573 1.00 48.78 233 PRO A CA 1
ATOM 1810 C C . PRO A 1 233 ? -22.057 5.019 -19.442 1.00 48.78 233 PRO A C 1
ATOM 1812 O O . PRO A 1 233 ? -22.279 6.097 -18.904 1.00 48.78 233 PRO A O 1
ATOM 1815 N N . LYS A 1 234 ? -22.684 3.893 -19.062 1.00 51.72 234 LYS A N 1
ATOM 1816 C CA . LYS A 1 234 ? -23.731 3.872 -18.025 1.00 51.72 234 LYS A CA 1
ATOM 1817 C C . LYS A 1 234 ? -23.171 4.182 -16.632 1.00 51.72 234 LYS A C 1
ATOM 1819 O O . LYS A 1 234 ? -23.842 4.869 -15.867 1.00 51.72 234 LYS A O 1
ATOM 1824 N N . ALA A 1 235 ? -21.934 3.758 -16.360 1.00 50.84 235 ALA A N 1
ATOM 1825 C CA . ALA A 1 235 ? -21.227 3.987 -15.097 1.00 50.84 235 ALA A CA 1
ATOM 1826 C C . ALA A 1 235 ? -20.844 5.457 -14.838 1.00 50.84 235 ALA A C 1
ATOM 1828 O O . ALA A 1 235 ? -20.587 5.829 -13.699 1.00 50.84 235 ALA A O 1
ATOM 1829 N N . PHE A 1 236 ? -20.824 6.303 -15.875 1.00 51.28 236 PHE A N 1
ATOM 1830 C CA . PHE A 1 236 ? -20.463 7.726 -15.774 1.00 51.28 236 PHE A CA 1
ATOM 1831 C C . PHE A 1 236 ? -21.657 8.671 -15.977 1.00 51.28 236 PHE A C 1
ATOM 1833 O O . PHE A 1 236 ? -21.473 9.872 -16.174 1.00 51.28 236 PHE A O 1
ATOM 1840 N N . THR A 1 237 ? -22.890 8.154 -15.942 1.00 56.16 237 THR A N 1
ATOM 1841 C CA . THR A 1 237 ? -24.086 9.008 -15.921 1.00 56.16 237 THR A CA 1
ATOM 1842 C C . THR A 1 237 ? -24.402 9.446 -14.492 1.00 56.16 237 THR A C 1
ATOM 1844 O O . THR A 1 237 ? -24.215 8.687 -13.548 1.00 56.16 237 THR A O 1
ATOM 1847 N N . SER A 1 238 ? -24.910 10.668 -14.314 1.00 52.12 238 SER A N 1
ATOM 1848 C CA . SER A 1 238 ? -25.225 11.258 -12.999 1.00 52.12 238 SER A CA 1
ATOM 1849 C C . SER A 1 238 ? -26.311 10.520 -12.200 1.00 52.12 238 SER A C 1
ATOM 1851 O O . SER A 1 238 ? -26.532 10.852 -11.042 1.00 52.12 238 SER A O 1
ATOM 1853 N N . ASN A 1 239 ? -26.981 9.538 -12.813 1.00 54.19 239 ASN A N 1
ATOM 1854 C CA . ASN A 1 239 ? -28.010 8.692 -12.202 1.00 54.19 239 ASN A CA 1
ATOM 1855 C C . ASN A 1 239 ? -27.524 7.242 -12.012 1.00 54.19 239 ASN A C 1
ATOM 1857 O O . ASN A 1 239 ? -28.342 6.326 -11.952 1.00 54.19 239 ASN A O 1
ATOM 1861 N N . TYR A 1 240 ? -26.208 7.013 -11.997 1.00 54.19 240 TYR A N 1
ATOM 1862 C CA . TYR A 1 240 ? -25.649 5.695 -11.727 1.00 54.19 240 TYR A CA 1
ATOM 1863 C C . TYR A 1 240 ? -25.865 5.333 -10.257 1.00 54.19 240 TYR A C 1
ATOM 1865 O O . TYR A 1 240 ? -25.251 5.915 -9.364 1.00 54.19 240 TYR A O 1
ATOM 1873 N N . ASP A 1 241 ? -26.760 4.382 -10.023 1.00 57.12 241 ASP A N 1
ATOM 1874 C CA . ASP A 1 241 ? -26.917 3.736 -8.729 1.00 57.12 241 ASP A CA 1
ATOM 1875 C C . ASP A 1 241 ? -25.762 2.725 -8.553 1.00 57.12 241 ASP A C 1
ATOM 1877 O O . ASP A 1 241 ? -25.626 1.820 -9.378 1.00 57.12 241 ASP A O 1
ATOM 1881 N N . PRO A 1 242 ? -24.879 2.871 -7.550 1.00 53.12 242 PRO A N 1
ATOM 1882 C CA . PRO A 1 242 ? -23.789 1.924 -7.319 1.00 53.12 242 PRO A CA 1
ATOM 1883 C C . PRO A 1 242 ? -24.283 0.501 -7.011 1.00 53.12 242 PRO A C 1
ATOM 1885 O O . PRO A 1 242 ? -23.555 -0.447 -7.309 1.00 53.12 242 PRO A O 1
ATOM 1888 N N . ASP A 1 243 ? -25.516 0.339 -6.519 1.00 55.31 243 ASP A N 1
ATOM 1889 C CA . ASP A 1 243 ? -26.149 -0.967 -6.296 1.00 55.31 243 ASP A CA 1
ATOM 1890 C C . ASP A 1 243 ? -26.760 -1.553 -7.589 1.00 55.31 243 ASP A C 1
ATOM 1892 O O . ASP A 1 243 ? -27.103 -2.736 -7.644 1.00 55.31 243 ASP A O 1
ATOM 1896 N N . PHE A 1 244 ? -26.819 -0.778 -8.684 1.00 57.50 244 PHE A N 1
ATOM 1897 C CA . PHE A 1 244 ? -27.289 -1.234 -10.005 1.00 57.50 244 PHE A CA 1
ATOM 1898 C C . PHE A 1 244 ? -26.438 -2.373 -10.583 1.00 57.50 244 PHE A C 1
ATOM 1900 O O . PHE A 1 244 ? -26.890 -3.109 -11.464 1.00 57.50 244 PHE A O 1
ATOM 1907 N N . PHE A 1 245 ? -25.200 -2.520 -10.109 1.00 66.69 245 PHE A N 1
ATOM 1908 C CA . PHE A 1 245 ? -24.325 -3.626 -10.466 1.00 66.69 245 PHE A CA 1
ATOM 1909 C C . PHE A 1 245 ? -23.722 -4.243 -9.205 1.00 66.69 245 PHE A C 1
ATOM 1911 O O . PHE A 1 245 ? -22.559 -4.015 -8.882 1.00 66.69 245 PHE A O 1
ATOM 1918 N N . MET A 1 246 ? -24.514 -5.055 -8.504 1.00 71.75 246 MET A N 1
ATOM 1919 C CA . MET A 1 246 ? -23.976 -6.011 -7.538 1.00 71.75 246 MET A CA 1
ATOM 1920 C C . MET A 1 246 ? -23.064 -7.002 -8.277 1.00 71.75 246 MET A C 1
ATOM 1922 O O . MET A 1 246 ? -23.543 -7.705 -9.174 1.00 71.75 246 MET A O 1
ATOM 1926 N N . PRO A 1 247 ? -21.758 -7.077 -7.949 1.00 74.06 247 PRO A N 1
ATOM 1927 C CA . PRO A 1 247 ? -20.887 -8.106 -8.493 1.00 74.06 247 PRO A CA 1
ATOM 1928 C C . PRO A 1 247 ? -21.502 -9.490 -8.293 1.00 74.06 247 PRO A C 1
ATOM 1930 O O . PRO A 1 247 ? -21.986 -9.806 -7.210 1.00 74.06 247 PRO A O 1
ATOM 1933 N N . GLN A 1 248 ? -21.445 -10.325 -9.329 1.00 73.75 248 GLN A N 1
ATOM 1934 C CA . GLN A 1 248 ? -22.082 -11.643 -9.344 1.00 73.75 248 GLN A CA 1
ATOM 1935 C C . GLN A 1 248 ? -21.727 -12.496 -8.112 1.00 73.75 248 GLN A C 1
ATOM 1937 O O . GLN A 1 248 ? -22.609 -13.120 -7.531 1.00 73.75 248 GLN A O 1
ATOM 1942 N N . PHE A 1 249 ? -20.466 -12.456 -7.662 1.00 79.69 249 PHE A N 1
ATOM 1943 C CA . PHE A 1 249 ? -20.029 -13.208 -6.483 1.00 79.69 249 PHE A CA 1
ATOM 1944 C C . PHE A 1 249 ? -20.752 -12.774 -5.198 1.00 79.69 249 PHE A C 1
ATOM 1946 O O . PHE A 1 249 ? -21.010 -13.603 -4.339 1.00 79.69 249 PHE A O 1
ATOM 1953 N N . LEU A 1 250 ? -21.118 -11.493 -5.060 1.00 83.38 250 LEU A N 1
ATOM 1954 C CA . LEU A 1 250 ? -21.872 -11.034 -3.894 1.00 83.38 250 LEU A CA 1
ATOM 1955 C C . LEU A 1 250 ? -23.292 -11.602 -3.897 1.00 83.38 250 LEU A C 1
ATOM 1957 O O . LEU A 1 250 ? -23.798 -11.966 -2.843 1.00 83.38 250 LEU A O 1
ATOM 1961 N N . VAL A 1 251 ? -23.912 -11.721 -5.073 1.00 82.25 251 VAL A N 1
ATOM 1962 C CA . VAL A 1 251 ? -25.233 -12.348 -5.219 1.00 82.25 251 VAL A CA 1
ATOM 1963 C C . VAL A 1 251 ? -25.159 -13.842 -4.895 1.00 82.25 251 VAL A C 1
ATOM 1965 O O . VAL A 1 251 ? -26.018 -14.357 -4.188 1.00 82.25 251 VAL A O 1
ATOM 1968 N N . GLU A 1 252 ? -24.124 -14.530 -5.379 1.00 84.50 252 GLU A N 1
ATOM 1969 C CA . GLU A 1 252 ? -23.899 -15.963 -5.132 1.00 84.50 252 GLU A CA 1
ATOM 1970 C C . GLU A 1 252 ? -23.649 -16.273 -3.650 1.00 84.50 252 GLU A C 1
ATOM 1972 O O . GLU A 1 252 ? -24.164 -17.264 -3.131 1.00 84.50 252 GLU A O 1
ATOM 1977 N N . GLU A 1 253 ? -22.936 -15.388 -2.954 1.00 85.69 253 GLU A N 1
ATOM 1978 C CA . GLU A 1 253 ? -22.696 -15.458 -1.508 1.00 85.69 253 GLU A CA 1
ATOM 1979 C C . GLU A 1 253 ? -23.868 -14.884 -0.675 1.00 85.69 253 GLU A C 1
ATOM 1981 O O . GLU A 1 253 ? -23.788 -14.805 0.547 1.00 85.69 253 GLU A O 1
ATOM 1986 N N . ASN A 1 254 ? -24.994 -14.533 -1.312 1.00 89.69 254 ASN A N 1
ATOM 1987 C CA . ASN A 1 254 ? -26.220 -14.010 -0.690 1.00 89.69 254 ASN A CA 1
ATOM 1988 C C . ASN A 1 254 ? -26.059 -12.681 0.075 1.00 89.69 254 ASN A C 1
ATOM 1990 O O . ASN A 1 254 ? -26.784 -12.419 1.038 1.00 89.69 254 ASN A O 1
ATOM 1994 N N . TYR A 1 255 ? -25.155 -11.806 -0.363 1.00 88.81 255 TYR A N 1
ATOM 1995 C CA . TYR A 1 255 ? -25.102 -10.433 0.133 1.00 88.81 255 TYR A CA 1
ATOM 1996 C C . TYR A 1 255 ? -26.224 -9.587 -0.468 1.00 88.81 255 TYR A C 1
ATOM 1998 O O . TYR A 1 255 ? -26.360 -9.472 -1.684 1.00 88.81 255 TYR A O 1
ATOM 2006 N N . GLU A 1 256 ? -26.985 -8.919 0.398 1.00 87.88 256 GLU A N 1
ATOM 2007 C CA . GLU A 1 256 ? -28.058 -8.005 -0.016 1.00 87.88 256 GLU A CA 1
ATOM 2008 C C . GLU A 1 256 ? -27.527 -6.681 -0.595 1.00 87.88 256 GLU A C 1
ATOM 2010 O O . GLU A 1 256 ? -28.227 -6.020 -1.357 1.00 87.88 256 GLU A O 1
ATOM 2015 N N . SER A 1 257 ? -26.306 -6.276 -0.224 1.00 87.56 257 SER A N 1
ATOM 2016 C CA . SER A 1 257 ? -25.664 -5.041 -0.689 1.00 87.56 257 SER A CA 1
ATOM 2017 C C . SER A 1 257 ? -24.141 -5.088 -0.527 1.00 87.56 257 SER A C 1
ATOM 2019 O O . SER A 1 257 ? -23.605 -5.860 0.277 1.00 87.56 257 SER A O 1
ATOM 2021 N N . ILE A 1 258 ? -23.433 -4.209 -1.245 1.00 86.81 258 ILE A N 1
ATOM 2022 C CA . ILE A 1 258 ? -21.984 -3.998 -1.068 1.00 86.81 258 ILE A CA 1
ATOM 2023 C C . ILE A 1 258 ? -21.677 -3.506 0.358 1.00 86.81 258 ILE A C 1
ATOM 2025 O O . ILE A 1 258 ? -20.667 -3.886 0.950 1.00 86.81 258 ILE A O 1
ATOM 2029 N N . ASP A 1 259 ? -22.561 -2.691 0.938 1.00 88.62 259 ASP A N 1
ATOM 2030 C CA . ASP A 1 259 ? -22.424 -2.191 2.309 1.00 88.62 259 ASP A CA 1
ATOM 2031 C C . ASP A 1 259 ? -22.446 -3.326 3.347 1.00 88.62 259 ASP A C 1
ATOM 2033 O O . ASP A 1 259 ? -21.605 -3.356 4.249 1.00 88.62 259 ASP A O 1
ATOM 2037 N N . ASN A 1 260 ? -23.344 -4.306 3.187 1.00 90.19 260 ASN A N 1
ATOM 2038 C CA . ASN A 1 260 ? -23.404 -5.479 4.062 1.00 90.19 260 ASN A CA 1
ATOM 2039 C C . ASN A 1 260 ? -22.123 -6.317 3.974 1.00 90.19 260 ASN A C 1
ATOM 2041 O O . ASN A 1 260 ? -21.606 -6.752 5.005 1.00 90.19 260 ASN A O 1
ATOM 2045 N N . PHE A 1 261 ? -21.567 -6.471 2.771 1.00 92.19 261 PHE A N 1
ATOM 2046 C CA . PHE A 1 261 ? -20.279 -7.133 2.574 1.00 92.19 261 PHE A CA 1
ATOM 2047 C C . PHE A 1 261 ? -19.139 -6.400 3.295 1.00 92.19 261 PHE A C 1
ATOM 2049 O O . PHE A 1 261 ? -18.368 -7.017 4.032 1.00 92.19 261 PHE A O 1
ATOM 2056 N N . TYR A 1 262 ? -19.054 -5.072 3.169 1.00 92.44 262 TYR A N 1
ATOM 2057 C CA . TYR A 1 262 ? -18.034 -4.299 3.882 1.00 92.44 262 TYR A CA 1
ATOM 2058 C C . TYR A 1 262 ? -18.200 -4.338 5.400 1.00 92.44 262 TYR A C 1
ATOM 2060 O O . TYR A 1 262 ? -17.192 -4.427 6.100 1.00 92.44 262 TYR A O 1
ATOM 2068 N N . LYS A 1 263 ? -19.434 -4.332 5.916 1.00 92.56 263 LYS A N 1
ATOM 2069 C CA . LYS A 1 263 ? -19.698 -4.538 7.349 1.00 92.56 263 LYS A CA 1
ATOM 2070 C C . LYS A 1 263 ? -19.208 -5.900 7.818 1.00 92.56 263 LYS A C 1
ATOM 2072 O O . LYS A 1 263 ? -18.603 -5.993 8.881 1.00 92.56 263 LYS A O 1
ATOM 2077 N N . GLU A 1 264 ? -19.440 -6.962 7.053 1.00 94.12 264 GLU A N 1
ATOM 2078 C CA . GLU A 1 264 ? -18.914 -8.279 7.415 1.00 94.12 264 GLU A CA 1
ATOM 2079 C C . GLU A 1 264 ? -17.380 -8.295 7.419 1.00 94.12 264 GLU A C 1
ATOM 2081 O O . GLU A 1 264 ? -16.772 -8.785 8.374 1.00 94.12 264 GLU A O 1
ATOM 2086 N N . ILE A 1 265 ? -16.738 -7.697 6.411 1.00 92.62 265 ILE A N 1
ATOM 2087 C CA . ILE A 1 265 ? -15.273 -7.600 6.358 1.00 92.62 265 ILE A CA 1
ATOM 2088 C C . ILE A 1 265 ? -14.725 -6.842 7.573 1.00 92.62 265 ILE A C 1
ATOM 2090 O O . ILE A 1 265 ? -13.782 -7.308 8.209 1.00 92.62 265 ILE A O 1
ATOM 2094 N N . THR A 1 266 ? -15.292 -5.689 7.935 1.00 94.19 266 THR A N 1
ATOM 2095 C CA . THR A 1 266 ? -14.782 -4.912 9.079 1.00 94.19 266 THR A CA 1
ATOM 2096 C C . THR A 1 266 ? -15.011 -5.630 10.405 1.00 94.19 266 THR A C 1
ATOM 2098 O O . THR A 1 266 ? -14.125 -5.618 11.262 1.00 94.19 266 THR A O 1
ATOM 2101 N N . ARG A 1 267 ? -16.146 -6.322 10.562 1.00 95.38 267 ARG A N 1
ATOM 2102 C CA . ARG A 1 267 ? -16.439 -7.163 11.734 1.00 95.38 267 ARG A CA 1
ATOM 2103 C C . ARG A 1 267 ? -15.467 -8.331 11.856 1.00 95.38 267 ARG A C 1
ATOM 2105 O O . ARG A 1 267 ? -14.940 -8.571 12.937 1.00 95.38 267 ARG A O 1
ATOM 2112 N N . THR A 1 268 ? -15.196 -9.035 10.760 1.00 93.12 268 THR A N 1
ATOM 2113 C CA . THR A 1 268 ? -14.272 -10.184 10.746 1.00 93.12 268 THR A CA 1
ATOM 2114 C C . THR A 1 268 ? -12.811 -9.763 10.896 1.00 93.12 268 THR A C 1
ATOM 2116 O O . THR A 1 268 ? -12.022 -10.507 11.476 1.00 93.12 268 THR A O 1
ATOM 2119 N N . ALA A 1 269 ? -12.450 -8.560 10.443 1.00 91.56 269 ALA A N 1
ATOM 2120 C CA . ALA A 1 269 ? -11.121 -7.981 10.625 1.00 91.56 269 ALA A CA 1
ATOM 2121 C C . ALA A 1 269 ? -10.883 -7.411 12.035 1.00 91.56 269 ALA A C 1
ATOM 2123 O O . ALA A 1 269 ? -9.733 -7.122 12.388 1.00 91.56 269 ALA A O 1
ATOM 2124 N N . MET A 1 270 ? -11.935 -7.242 12.847 1.00 94.31 270 MET A N 1
ATOM 2125 C CA . MET A 1 270 ? -11.817 -6.690 14.194 1.00 94.31 270 MET A CA 1
ATOM 2126 C C . MET A 1 270 ? -10.844 -7.521 15.032 1.00 94.31 270 MET A C 1
ATOM 2128 O O . MET A 1 270 ? -11.076 -8.692 15.333 1.00 94.31 270 MET A O 1
ATOM 2132 N N . THR A 1 271 ? -9.749 -6.897 15.444 1.00 91.94 271 THR A N 1
ATOM 2133 C CA . THR A 1 271 ? -8.664 -7.545 16.174 1.00 91.94 271 THR A CA 1
ATOM 2134 C C . THR A 1 271 ? -8.592 -6.999 17.589 1.00 91.94 271 THR A C 1
ATOM 2136 O O . THR A 1 271 ? -8.530 -5.786 17.795 1.00 91.94 271 THR A O 1
ATOM 2139 N N . LYS A 1 272 ? -8.543 -7.899 18.574 1.00 92.25 272 LYS A N 1
ATOM 2140 C CA . LYS A 1 272 ? -8.216 -7.557 19.958 1.00 92.25 272 LYS A CA 1
ATOM 2141 C C . LYS A 1 272 ? -6.704 -7.543 20.127 1.00 92.25 272 LYS A C 1
ATOM 2143 O O . LYS A 1 272 ? -6.065 -8.596 20.121 1.00 92.25 272 LYS A O 1
ATOM 2148 N N . ILE A 1 273 ? -6.152 -6.343 20.284 1.00 86.50 273 ILE A N 1
ATOM 2149 C CA . ILE A 1 273 ? -4.717 -6.131 20.490 1.00 86.50 273 ILE A CA 1
ATOM 2150 C C . ILE A 1 273 ? -4.383 -6.328 21.968 1.00 86.50 273 ILE A C 1
ATOM 2152 O O . ILE A 1 273 ? -3.462 -7.069 22.303 1.00 86.50 273 ILE A O 1
ATOM 2156 N N . HIS A 1 274 ? -5.140 -5.671 22.847 1.00 87.19 274 HIS A N 1
ATOM 2157 C CA . HIS A 1 274 ? -4.950 -5.721 24.291 1.00 87.19 274 HIS A CA 1
ATOM 2158 C C . HIS A 1 274 ? -6.249 -5.350 25.012 1.00 87.19 274 HIS A C 1
ATOM 2160 O O . HIS A 1 274 ? -7.022 -4.542 24.509 1.00 87.19 274 HIS A O 1
ATOM 2166 N N . GLU A 1 275 ? -6.502 -5.924 26.182 1.00 89.31 275 GLU A N 1
ATOM 2167 C CA . GLU A 1 275 ? -7.702 -5.648 26.976 1.00 89.31 275 GLU A CA 1
ATOM 2168 C C . GLU A 1 275 ? -7.344 -5.782 28.457 1.00 89.31 275 GLU A C 1
ATOM 2170 O O . GLU A 1 275 ? -6.890 -6.842 28.887 1.00 89.31 275 GLU A O 1
ATOM 2175 N N . THR A 1 276 ? -7.485 -4.692 29.212 1.00 85.50 276 THR A N 1
ATOM 2176 C CA . THR A 1 276 ? -7.176 -4.632 30.651 1.00 85.50 276 THR A CA 1
ATOM 2177 C C . THR A 1 276 ? -8.382 -4.920 31.528 1.00 85.50 276 THR A C 1
ATOM 2179 O O . THR A 1 276 ? -8.218 -5.376 32.658 1.00 85.50 276 THR A O 1
ATOM 2182 N N . SER A 1 277 ? -9.588 -4.668 31.026 1.00 84.38 277 SER A N 1
ATOM 2183 C CA . SER A 1 277 ? -10.829 -4.791 31.787 1.00 84.38 277 SER A CA 1
ATOM 2184 C C . SER A 1 277 ? -11.979 -5.304 30.923 1.00 84.38 277 SER A C 1
ATOM 2186 O O . SER A 1 277 ? -11.916 -5.290 29.696 1.00 84.38 277 SER A O 1
ATOM 2188 N N . ASP A 1 278 ? -13.049 -5.782 31.570 1.00 90.00 278 ASP A N 1
ATOM 2189 C CA . ASP A 1 278 ? -14.269 -6.218 30.882 1.00 90.00 278 ASP A CA 1
ATOM 2190 C C . ASP A 1 278 ? -15.023 -5.009 30.310 1.00 90.00 278 ASP A C 1
ATOM 2192 O O . ASP A 1 278 ? -15.936 -4.431 30.922 1.00 90.00 278 ASP A O 1
ATOM 2196 N N . ILE A 1 279 ? -14.599 -4.610 29.114 1.00 91.94 279 ILE A N 1
ATOM 2197 C CA . ILE A 1 279 ? -15.086 -3.400 28.471 1.00 91.94 279 ILE A CA 1
ATOM 2198 C C . ILE A 1 279 ? -16.544 -3.515 28.032 1.00 91.94 279 ILE A C 1
ATOM 2200 O O . ILE A 1 279 ? -17.271 -2.521 28.033 1.00 91.94 279 ILE A O 1
ATOM 2204 N N . LYS A 1 280 ? -17.006 -4.729 27.722 1.00 93.38 280 LYS A N 1
ATOM 2205 C CA . LYS A 1 280 ? -18.383 -5.000 27.295 1.00 93.38 280 LYS A CA 1
ATOM 2206 C C . LYS A 1 280 ? -19.352 -4.806 28.455 1.00 93.38 280 LYS A C 1
ATOM 2208 O O . LYS A 1 280 ? -20.370 -4.126 28.305 1.00 93.38 280 LYS A O 1
ATOM 2213 N N . SER A 1 281 ? -19.023 -5.321 29.641 1.00 93.50 281 SER A N 1
ATOM 2214 C CA . SER A 1 281 ? -19.823 -5.070 30.849 1.00 93.50 281 SER A CA 1
ATOM 2215 C C . SER A 1 281 ? -19.832 -3.589 31.225 1.00 93.50 281 SER A C 1
ATOM 2217 O O . SER A 1 281 ? -20.890 -3.035 31.537 1.00 93.50 281 SER A O 1
ATOM 2219 N N . ARG A 1 282 ? -18.684 -2.908 31.124 1.00 91.69 282 ARG A N 1
ATOM 2220 C CA . ARG A 1 282 ? -18.603 -1.459 31.363 1.00 91.69 282 ARG A CA 1
ATOM 2221 C C . ARG A 1 282 ? -19.451 -0.670 30.364 1.00 91.69 282 ARG A C 1
ATOM 2223 O O . ARG A 1 282 ? -20.211 0.201 30.779 1.00 91.69 282 ARG A O 1
ATOM 2230 N N . TYR A 1 283 ? -19.400 -1.014 29.078 1.00 94.81 283 TYR A N 1
ATOM 2231 C CA . TYR A 1 283 ? -20.244 -0.417 28.045 1.00 94.81 283 TYR A CA 1
ATOM 2232 C C . TYR A 1 283 ? -21.739 -0.582 28.350 1.00 94.81 283 TYR A C 1
ATOM 2234 O O . TYR A 1 283 ? -22.493 0.388 28.232 1.00 94.81 283 TYR A O 1
ATOM 2242 N N . LYS A 1 284 ? -22.174 -1.768 28.799 1.00 94.62 284 LYS A N 1
ATOM 2243 C CA . LYS A 1 284 ? -23.574 -2.025 29.189 1.00 94.62 284 LYS A CA 1
ATOM 2244 C C . LYS A 1 284 ? -24.031 -1.112 30.333 1.00 94.62 284 LYS A C 1
ATOM 2246 O O . LYS A 1 284 ? -25.144 -0.596 30.277 1.00 94.62 284 LYS A O 1
ATOM 2251 N N . MET A 1 285 ? -23.172 -0.864 31.324 1.00 94.25 285 MET A N 1
ATOM 2252 C CA . MET A 1 285 ? -23.478 0.003 32.473 1.00 94.25 285 MET A CA 1
ATOM 2253 C C . MET A 1 285 ? -23.329 1.505 32.185 1.00 94.25 285 MET A C 1
ATOM 2255 O O . MET A 1 285 ? -23.947 2.316 32.877 1.00 94.25 285 MET A O 1
ATOM 2259 N N . ALA A 1 286 ? -22.527 1.882 31.186 1.00 95.06 286 ALA A N 1
ATOM 2260 C CA . ALA A 1 286 ? -22.241 3.275 30.863 1.00 95.06 286 ALA A CA 1
ATOM 2261 C C . ALA A 1 286 ? -23.510 4.043 30.457 1.00 95.06 286 ALA A C 1
ATOM 2263 O O . ALA A 1 286 ? -24.215 3.662 29.514 1.00 95.06 286 ALA A O 1
ATOM 2264 N N . LYS A 1 287 ? -23.766 5.159 31.141 1.00 96.38 287 LYS A N 1
ATOM 2265 C CA . LYS A 1 287 ? -24.824 6.126 30.826 1.00 96.38 287 LYS A CA 1
ATOM 2266 C C . LYS A 1 287 ? -24.272 7.311 30.048 1.00 96.38 287 LYS A C 1
ATOM 2268 O O . LYS A 1 287 ? -24.974 7.821 29.182 1.00 96.38 287 LYS A O 1
ATOM 2273 N N . LYS A 1 288 ? -23.037 7.725 30.337 1.00 96.88 288 LYS A N 1
ATOM 2274 C CA . LYS A 1 288 ? -22.341 8.835 29.681 1.00 96.88 288 LYS A CA 1
ATOM 2275 C C . LYS A 1 288 ? -21.139 8.323 28.905 1.00 96.88 288 LYS A C 1
ATOM 2277 O O . LYS A 1 288 ? -20.242 7.715 29.490 1.00 96.88 288 LYS A O 1
ATOM 2282 N N . ILE A 1 289 ? -21.122 8.569 27.599 1.00 96.69 289 ILE A N 1
ATOM 2283 C CA . ILE A 1 289 ? -20.019 8.183 26.717 1.00 96.69 289 ILE A CA 1
ATOM 2284 C C . ILE A 1 289 ? -19.456 9.425 26.034 1.00 96.69 289 ILE A C 1
ATOM 2286 O O . ILE A 1 289 ? -20.190 10.218 25.442 1.00 96.69 289 ILE A O 1
ATOM 2290 N N . CYS A 1 290 ? -18.135 9.571 26.068 1.00 94.88 290 CYS A N 1
ATOM 2291 C CA . CYS A 1 290 ? -17.434 10.549 25.249 1.00 94.88 290 CYS A CA 1
ATOM 2292 C C . CYS A 1 290 ? -16.783 9.860 24.051 1.00 94.88 290 CYS A C 1
ATOM 2294 O O . CYS A 1 290 ? -16.084 8.866 24.226 1.00 94.88 290 CYS A O 1
ATOM 2296 N N . VAL A 1 291 ? -16.981 10.397 22.848 1.00 92.81 291 VAL A N 1
ATOM 2297 C CA . VAL A 1 291 ? -16.288 9.949 21.635 1.00 92.81 291 VAL A CA 1
ATOM 2298 C C . VAL A 1 291 ? -15.268 11.002 21.220 1.00 92.81 291 VAL A C 1
ATOM 2300 O O . VAL A 1 291 ? -15.608 12.169 21.007 1.00 92.81 291 VAL A O 1
ATOM 2303 N N . VAL A 1 292 ? -14.014 10.587 21.086 1.00 88.12 292 VAL A N 1
ATOM 2304 C CA . VAL A 1 292 ? -12.893 11.412 20.640 1.00 88.12 292 VAL A CA 1
ATOM 2305 C C . VAL A 1 292 ? -12.526 11.003 19.223 1.00 88.12 292 VAL A C 1
ATOM 2307 O O . VAL A 1 292 ? -12.070 9.886 18.993 1.00 88.12 292 VAL A O 1
ATOM 2310 N N . ASN A 1 293 ? -12.705 11.927 18.284 1.00 82.31 293 ASN A N 1
ATOM 2311 C CA . ASN A 1 293 ? -12.238 11.782 16.913 1.00 82.31 293 ASN A CA 1
ATOM 2312 C C . ASN A 1 293 ? -11.147 12.816 16.646 1.00 82.31 293 ASN A C 1
ATOM 2314 O O . ASN A 1 293 ? -11.363 14.023 16.800 1.00 82.31 293 ASN A O 1
ATOM 2318 N N . PHE A 1 294 ? -9.994 12.343 16.196 1.00 73.06 294 PHE A N 1
ATOM 2319 C CA . PHE A 1 294 ? -8.968 13.193 15.617 1.00 73.06 294 PHE A CA 1
ATOM 2320 C C . PHE A 1 294 ? -9.333 13.397 14.153 1.00 73.06 294 PHE A C 1
ATOM 2322 O O . PHE A 1 294 ? -9.396 12.452 13.375 1.00 73.06 294 PHE A O 1
ATOM 2329 N N . ILE A 1 295 ? -9.695 14.623 13.799 1.00 63.69 295 ILE A N 1
ATOM 2330 C CA . ILE A 1 295 ? -10.074 14.956 12.431 1.00 63.69 295 ILE A CA 1
ATOM 2331 C C . ILE A 1 295 ? -9.033 15.941 11.930 1.00 63.69 295 ILE A C 1
ATOM 2333 O O . ILE A 1 295 ? -8.954 17.075 12.410 1.00 63.69 295 ILE A O 1
ATOM 2337 N N . ASP A 1 296 ? -8.222 15.498 10.974 1.00 58.94 296 ASP A N 1
ATOM 2338 C CA . ASP A 1 296 ? -7.294 16.385 10.290 1.00 58.94 296 ASP A CA 1
ATOM 2339 C C . ASP A 1 296 ? -8.053 17.497 9.554 1.00 58.94 296 ASP A C 1
ATOM 2341 O O . ASP A 1 296 ? -9.147 17.302 9.020 1.00 58.94 296 ASP A O 1
ATOM 2345 N N . SER A 1 297 ? -7.458 18.689 9.487 1.00 51.38 297 SER A N 1
ATOM 2346 C CA . SER A 1 297 ? -8.129 19.901 8.991 1.00 51.38 297 SER A CA 1
ATOM 2347 C C . SER A 1 297 ? -8.590 19.836 7.528 1.00 51.38 297 SER A C 1
ATOM 2349 O O . SER A 1 297 ? -9.374 20.680 7.105 1.00 51.38 297 SER A O 1
ATOM 2351 N N . TRP A 1 298 ? -8.090 18.875 6.748 1.00 53.94 298 TRP A N 1
ATOM 2352 C CA . TRP A 1 298 ? -8.476 18.649 5.351 1.00 53.94 298 TRP A CA 1
ATOM 2353 C C . TRP A 1 298 ? -9.677 17.710 5.183 1.00 53.94 298 TRP A C 1
ATOM 2355 O O . TRP A 1 298 ? -10.191 17.581 4.073 1.00 53.94 298 TRP A O 1
ATOM 2365 N N . VAL A 1 299 ? -10.144 17.053 6.248 1.00 58.91 299 VAL A N 1
ATOM 2366 C CA . VAL A 1 299 ? -11.329 16.195 6.178 1.00 58.91 299 VAL A CA 1
ATOM 2367 C C . VAL A 1 299 ? -12.582 17.069 6.010 1.00 58.91 299 VAL A C 1
ATOM 2369 O O . VAL A 1 299 ? -12.812 17.969 6.822 1.00 58.91 299 VAL A O 1
ATOM 2372 N N . PRO A 1 300 ? -13.428 16.820 4.990 1.00 60.72 300 PRO A N 1
ATOM 2373 C CA . PRO A 1 300 ? -14.620 17.627 4.760 1.00 60.72 300 PRO A CA 1
ATOM 2374 C C . PRO A 1 300 ? -15.571 17.625 5.971 1.00 60.72 300 PRO A C 1
ATOM 2376 O O . PRO A 1 300 ? -15.818 16.556 6.540 1.00 60.72 300 PRO A O 1
ATOM 2379 N N . PRO A 1 301 ? -16.204 18.766 6.320 1.00 65.56 301 PRO A N 1
ATOM 2380 C CA . PRO A 1 301 ? -17.173 18.847 7.421 1.00 65.56 301 PRO A CA 1
ATOM 2381 C C . PRO A 1 301 ? -18.312 17.819 7.336 1.00 65.56 301 PRO A C 1
ATOM 2383 O O . PRO A 1 301 ? -18.815 17.360 8.359 1.00 65.56 301 PRO A O 1
ATOM 2386 N N . ALA A 1 302 ? -18.686 17.407 6.121 1.00 68.31 302 ALA A N 1
ATOM 2387 C CA . ALA A 1 302 ? -19.686 16.366 5.895 1.00 68.31 302 ALA A CA 1
ATOM 2388 C C . ALA A 1 302 ? -19.302 15.019 6.539 1.00 68.31 302 ALA A C 1
ATOM 2390 O O . ALA A 1 302 ? -20.151 14.377 7.155 1.00 68.31 302 ALA A O 1
ATOM 2391 N N . ARG A 1 303 ? -18.022 14.618 6.474 1.00 69.00 303 ARG A N 1
ATOM 2392 C CA . ARG A 1 303 ? -17.544 13.364 7.085 1.00 69.00 303 ARG A CA 1
ATOM 2393 C C . ARG A 1 303 ? -17.583 13.446 8.613 1.00 69.00 303 ARG A C 1
ATOM 2395 O O . ARG A 1 303 ? -18.018 12.495 9.253 1.00 69.00 303 ARG A O 1
ATOM 2402 N N . LYS A 1 304 ? -17.225 14.604 9.188 1.00 69.31 304 LYS A N 1
ATOM 2403 C CA . LYS A 1 304 ? -17.353 14.872 10.634 1.00 69.31 304 LYS A CA 1
ATOM 2404 C C . LYS A 1 304 ? -18.796 14.687 11.110 1.00 69.31 304 LYS A C 1
ATOM 2406 O O . LYS A 1 304 ? -19.044 13.932 12.047 1.00 69.31 304 LYS A O 1
ATOM 2411 N N . ASN A 1 305 ? -19.742 15.341 10.438 1.00 75.69 305 ASN A N 1
ATOM 2412 C CA . ASN A 1 305 ? -21.155 15.264 10.803 1.00 75.69 305 ASN A CA 1
ATOM 2413 C C . ASN A 1 305 ? -21.710 13.840 10.654 1.00 75.69 305 ASN A C 1
ATOM 2415 O O . ASN A 1 305 ? -22.557 13.439 11.452 1.00 75.69 305 ASN A O 1
ATOM 2419 N N . SER A 1 306 ? -21.216 13.072 9.677 1.00 80.62 306 SER A N 1
ATOM 2420 C CA . SER A 1 306 ? -21.614 11.674 9.490 1.00 80.62 306 SER A CA 1
ATOM 2421 C C . SER A 1 306 ? -21.230 10.801 10.691 1.00 80.62 306 SER A C 1
ATOM 2423 O O . SER A 1 306 ? -22.094 10.141 11.263 1.00 80.62 306 SER A O 1
ATOM 2425 N N . ILE A 1 307 ? -19.977 10.878 11.157 1.00 80.56 307 ILE A N 1
ATOM 2426 C CA . ILE A 1 307 ? -19.490 10.066 12.289 1.00 80.56 307 ILE A CA 1
ATOM 2427 C C . ILE A 1 307 ? -20.226 10.421 13.591 1.00 80.56 307 ILE A C 1
ATOM 2429 O O . ILE A 1 307 ? -20.645 9.533 14.333 1.00 80.56 307 ILE A O 1
ATOM 2433 N N . GLU A 1 308 ? -20.435 11.711 13.881 1.00 87.00 308 GLU A N 1
ATOM 2434 C CA . GLU A 1 308 ? -21.210 12.106 15.068 1.00 87.00 308 GLU A CA 1
ATOM 2435 C C . GLU A 1 308 ? -22.664 11.613 14.982 1.00 87.00 308 GLU A C 1
ATOM 2437 O O . GLU A 1 308 ? -23.221 11.124 15.968 1.00 87.00 308 GLU A O 1
ATOM 2442 N N . THR A 1 309 ? -23.275 11.699 13.796 1.00 87.62 309 THR A N 1
ATOM 2443 C CA . THR A 1 309 ? -24.635 11.195 13.551 1.00 87.62 309 THR A CA 1
ATOM 2444 C C . THR A 1 309 ? -24.713 9.683 13.747 1.00 87.62 309 THR A C 1
ATOM 2446 O O . THR A 1 309 ? -25.665 9.208 14.367 1.00 87.62 309 THR A O 1
ATOM 2449 N N . PHE A 1 310 ? -23.713 8.940 13.271 1.00 90.06 310 PHE A N 1
ATOM 2450 C CA . PHE A 1 310 ? -23.584 7.499 13.474 1.00 90.06 310 PHE A CA 1
ATOM 2451 C C . PHE A 1 310 ? -23.606 7.145 14.967 1.00 90.06 310 PHE A C 1
ATOM 2453 O O . PHE A 1 310 ? -24.505 6.433 15.410 1.00 90.06 310 PHE A O 1
ATOM 2460 N N . TYR A 1 311 ? -22.708 7.716 15.778 1.00 92.00 311 TYR A N 1
ATOM 2461 C CA . TYR A 1 311 ? -22.653 7.385 17.208 1.00 92.00 311 TYR A CA 1
ATOM 2462 C C . TYR A 1 311 ? -23.928 7.778 17.954 1.00 92.00 311 TYR A C 1
ATOM 2464 O O . TYR A 1 311 ? -24.358 7.052 18.845 1.00 92.00 311 TYR A O 1
ATOM 2472 N N . ARG A 1 312 ? -24.576 8.892 17.589 1.00 91.69 312 ARG A N 1
ATOM 2473 C CA . ARG A 1 312 ? -25.871 9.269 18.185 1.00 91.69 312 ARG A CA 1
ATOM 2474 C C . ARG A 1 312 ? -26.972 8.249 17.885 1.00 91.69 312 ARG A C 1
ATOM 2476 O O . ARG A 1 312 ? -27.833 8.045 18.736 1.00 91.69 312 ARG A O 1
ATOM 2483 N N . LYS A 1 313 ? -26.951 7.630 16.701 1.00 92.25 313 LYS A N 1
ATOM 2484 C CA . LYS A 1 313 ? -27.897 6.572 16.312 1.00 92.25 313 LYS A CA 1
ATOM 2485 C C . LYS A 1 313 ? -27.567 5.229 16.961 1.00 92.25 313 LYS A C 1
ATOM 2487 O O . LYS A 1 313 ? -28.478 4.518 17.362 1.00 92.25 313 LYS A O 1
ATOM 2492 N N . GLU A 1 314 ? -26.290 4.896 17.088 1.00 93.44 314 GLU A N 1
ATOM 2493 C CA . GLU A 1 314 ? -25.867 3.588 17.595 1.00 93.44 314 GLU A CA 1
ATOM 2494 C C . GLU A 1 314 ? -25.812 3.492 19.124 1.00 93.44 314 GLU A C 1
ATOM 2496 O O . GLU A 1 314 ? -25.996 2.413 19.689 1.00 93.44 314 GLU A O 1
ATOM 2501 N N . LEU A 1 315 ? -25.596 4.616 19.810 1.00 92.38 315 LEU A N 1
ATOM 2502 C CA . LEU A 1 315 ? -25.529 4.710 21.272 1.00 92.38 315 LEU A CA 1
ATOM 2503 C C . LEU A 1 315 ? -26.844 5.228 21.878 1.00 92.38 315 LEU A C 1
ATOM 2505 O O . LEU A 1 315 ? -26.840 5.975 22.860 1.00 92.38 315 LEU A O 1
ATOM 2509 N N . VAL A 1 316 ? -27.983 4.853 21.290 1.00 88.25 316 VAL A N 1
ATOM 2510 C CA . VAL A 1 316 ? -29.313 5.249 21.779 1.00 88.25 316 VAL A CA 1
ATOM 2511 C C . VAL A 1 316 ? -29.491 4.848 23.246 1.00 88.25 316 VAL A C 1
ATOM 2513 O O . VAL A 1 316 ? -29.121 3.755 23.671 1.00 88.25 316 VAL A O 1
ATOM 2516 N N . GLY A 1 317 ? -30.058 5.763 24.035 1.00 90.88 317 GLY A N 1
ATOM 2517 C CA . GLY A 1 317 ? -30.237 5.589 25.480 1.00 90.88 317 GLY A CA 1
ATOM 2518 C C . GLY A 1 317 ? -29.023 5.990 26.325 1.00 90.88 317 GLY A C 1
ATOM 2519 O O . GLY A 1 317 ? -29.093 5.898 27.549 1.00 90.88 317 GLY A O 1
ATOM 2520 N N . LYS A 1 318 ? -27.937 6.467 25.702 1.00 95.19 318 LYS A N 1
ATOM 2521 C CA . LYS A 1 318 ? -26.755 7.014 26.383 1.00 95.19 318 LYS A CA 1
ATOM 2522 C C . LYS A 1 318 ? -26.621 8.516 26.111 1.00 95.19 318 LYS A C 1
ATOM 2524 O O . LYS A 1 318 ? -26.976 9.008 25.042 1.00 95.19 318 LYS A O 1
ATOM 2529 N N . GLU A 1 319 ? -26.095 9.258 27.079 1.00 95.94 319 GLU A N 1
ATOM 2530 C CA . GLU A 1 319 ? -25.680 10.651 26.907 1.00 95.94 319 GLU A CA 1
ATOM 2531 C C . GLU A 1 319 ? -24.327 10.661 26.185 1.00 95.94 319 GLU A C 1
ATOM 2533 O O . GLU A 1 319 ? -23.315 10.245 26.750 1.00 95.94 319 GLU A O 1
ATOM 2538 N N . VAL A 1 320 ? -24.312 11.097 24.921 1.00 94.69 320 VAL A N 1
ATOM 2539 C CA . VAL A 1 320 ? -23.101 11.088 24.087 1.00 94.69 320 VAL A CA 1
ATOM 2540 C C . VAL A 1 320 ? -22.545 12.497 23.922 1.00 94.69 320 VAL A C 1
ATOM 2542 O O . VAL A 1 320 ? -23.220 13.390 23.397 1.00 94.69 320 VAL A O 1
ATOM 2545 N N . SER A 1 321 ? -21.291 12.678 24.329 1.00 92.94 321 SER A N 1
ATOM 2546 C CA . SER A 1 321 ? -20.510 13.893 24.092 1.00 92.94 321 SER A CA 1
ATOM 2547 C C . SER A 1 321 ? -19.391 13.636 23.084 1.00 92.94 321 SER A C 1
ATOM 2549 O O . SER A 1 321 ? -18.912 12.512 22.948 1.00 92.94 321 SER A O 1
ATOM 2551 N N . PHE A 1 322 ? -18.965 14.678 22.370 1.00 89.12 322 PHE A N 1
ATOM 2552 C CA . PHE A 1 322 ? -17.969 14.556 21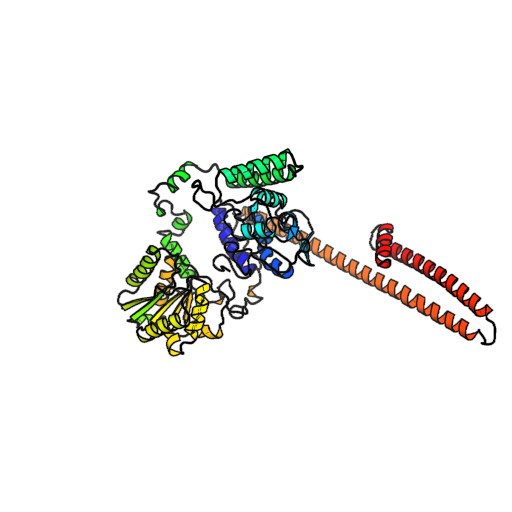.309 1.00 89.12 322 PHE A CA 1
ATOM 2553 C C . PHE A 1 322 ? -16.800 15.508 21.526 1.00 89.12 322 PHE A C 1
ATOM 2555 O O . PHE A 1 322 ? -16.979 16.660 21.926 1.00 89.12 322 PHE A O 1
ATOM 2562 N N . ILE A 1 323 ? -15.606 15.023 21.208 1.00 84.12 323 ILE A N 1
ATOM 2563 C CA . ILE A 1 323 ? -14.414 15.832 20.991 1.00 84.12 323 ILE A CA 1
ATOM 2564 C C . ILE A 1 323 ? -14.013 15.630 19.533 1.00 84.12 323 ILE A C 1
ATOM 2566 O O . ILE A 1 323 ? -13.536 14.562 19.161 1.00 84.12 323 ILE A O 1
ATOM 2570 N N . THR A 1 324 ? -14.198 16.660 18.714 1.00 71.69 324 THR A N 1
ATOM 2571 C CA . THR A 1 324 ? -13.907 16.612 17.269 1.00 71.69 324 THR A CA 1
ATOM 2572 C C . THR A 1 324 ? -12.963 17.717 16.800 1.00 71.69 324 THR A C 1
ATOM 2574 O O . THR A 1 324 ? -12.765 17.900 15.603 1.00 71.69 324 THR A O 1
ATOM 2577 N N . GLU A 1 325 ? -12.379 18.470 17.736 1.00 64.12 325 GLU A N 1
ATOM 2578 C CA . GLU A 1 325 ? -11.483 19.606 17.466 1.00 64.12 325 GLU A CA 1
ATOM 2579 C C . GLU A 1 325 ? -10.077 19.405 18.043 1.00 64.12 325 GLU A C 1
ATOM 2581 O O . GLU A 1 325 ? -9.378 20.369 18.370 1.00 64.12 325 GLU A O 1
ATOM 2586 N N . VAL A 1 326 ? -9.637 18.154 18.182 1.00 65.06 326 VAL A N 1
ATOM 2587 C CA . VAL A 1 326 ? -8.237 17.903 18.517 1.00 65.06 326 VAL A CA 1
ATOM 2588 C C . VAL A 1 326 ? -7.424 17.991 17.239 1.00 65.06 326 VAL A C 1
ATOM 2590 O O . VAL A 1 326 ? -7.474 17.106 16.388 1.00 65.06 326 VAL A O 1
ATOM 2593 N N . ARG A 1 327 ? -6.674 19.084 17.110 1.00 65.94 327 ARG A N 1
ATOM 2594 C CA . ARG A 1 327 ? -5.737 19.263 16.001 1.00 65.94 327 ARG A CA 1
ATOM 2595 C C . ARG A 1 327 ? -4.381 18.713 16.409 1.00 65.94 327 ARG A C 1
ATOM 2597 O O . ARG A 1 327 ? -3.854 19.096 17.450 1.00 65.94 327 ARG A O 1
ATOM 2604 N N . MET A 1 328 ? -3.773 17.931 15.523 1.00 62.34 328 MET A N 1
ATOM 2605 C CA . MET A 1 328 ? -2.392 17.432 15.617 1.00 62.34 328 MET A CA 1
ATOM 2606 C C . MET A 1 328 ? -1.352 18.509 15.995 1.00 62.34 328 MET A C 1
ATOM 2608 O O . MET A 1 328 ? -0.327 18.198 16.591 1.00 62.34 328 MET A O 1
ATOM 2612 N N . GLN A 1 329 ? -1.600 19.777 15.645 1.00 66.19 329 GLN A N 1
ATOM 2613 C CA . GLN A 1 329 ? -0.694 20.905 15.908 1.00 66.19 329 GLN A CA 1
ATOM 2614 C C . GLN A 1 329 ? -0.834 21.496 17.322 1.00 66.19 329 GLN A C 1
ATOM 2616 O O . GLN A 1 329 ? -0.030 22.342 17.713 1.00 66.19 329 GLN A O 1
ATOM 2621 N N . GLN A 1 330 ? -1.869 21.120 18.081 1.00 71.00 330 GLN A N 1
ATOM 2622 C CA . GLN A 1 330 ? -2.048 21.607 19.446 1.00 71.00 330 GLN A CA 1
ATOM 2623 C C . GLN A 1 330 ? -0.967 21.023 20.368 1.00 71.00 330 GLN A C 1
ATOM 2625 O O . GLN A 1 330 ? -0.563 19.872 20.195 1.00 71.00 330 GLN A O 1
ATOM 2630 N N . PRO A 1 331 ? -0.521 21.771 21.394 1.00 77.38 331 PRO A N 1
ATOM 2631 C CA . PRO A 1 331 ? 0.368 21.220 22.407 1.00 77.38 331 PRO A CA 1
ATOM 2632 C C . PRO A 1 331 ? -0.247 19.971 23.050 1.00 77.38 331 PRO A C 1
ATOM 2634 O O . PRO A 1 331 ? -1.391 20.004 23.508 1.00 77.38 331 PRO A O 1
ATOM 2637 N N . LEU A 1 332 ? 0.528 18.887 23.144 1.00 75.12 332 LEU A N 1
ATOM 2638 C CA . LEU A 1 332 ? 0.078 17.612 23.721 1.00 75.12 332 LEU A CA 1
ATOM 2639 C C . LEU A 1 332 ? -0.490 17.769 25.145 1.00 75.12 332 LEU A C 1
ATOM 2641 O O . LEU A 1 332 ? -1.423 17.072 25.536 1.00 75.12 332 LEU A O 1
ATOM 2645 N N . THR A 1 333 ? 0.020 18.739 25.908 1.00 77.38 333 THR A N 1
ATOM 2646 C CA . THR A 1 333 ? -0.469 19.091 27.249 1.00 77.38 333 THR A CA 1
ATOM 2647 C C . THR A 1 333 ? -1.913 19.596 27.250 1.00 77.38 333 THR A C 1
ATOM 2649 O O . THR A 1 333 ? -2.665 19.287 28.175 1.00 77.38 333 THR A O 1
ATOM 2652 N N . THR A 1 334 ? -2.321 20.342 26.222 1.00 80.38 334 THR A N 1
ATOM 2653 C CA . THR A 1 334 ? -3.699 20.823 26.049 1.00 80.38 334 THR A CA 1
ATOM 2654 C C . THR A 1 334 ? -4.637 19.654 25.791 1.00 80.38 334 THR A C 1
ATOM 2656 O O . THR A 1 334 ? -5.676 19.540 26.440 1.00 80.38 334 THR A O 1
ATOM 2659 N N . ILE A 1 335 ? -4.237 18.750 24.897 1.00 77.25 335 ILE A N 1
ATOM 2660 C CA . ILE A 1 335 ? -5.040 17.581 24.537 1.00 77.25 335 ILE A CA 1
ATOM 2661 C C . ILE A 1 335 ? -5.193 16.649 25.743 1.00 77.25 335 ILE A C 1
ATOM 2663 O O . ILE A 1 335 ? -6.303 16.222 26.058 1.00 77.25 335 ILE A O 1
ATOM 2667 N N . LYS A 1 336 ? -4.104 16.412 26.487 1.00 80.00 336 LYS A N 1
ATOM 2668 C CA . LYS A 1 336 ? -4.130 15.627 27.726 1.00 80.00 336 LYS A CA 1
ATOM 2669 C C . LYS A 1 336 ? -5.143 16.177 28.733 1.00 80.00 336 LYS A C 1
ATOM 2671 O O . LYS A 1 336 ? -5.943 15.408 29.256 1.00 80.00 336 LYS A O 1
ATOM 2676 N N . LYS A 1 337 ? -5.138 17.491 28.993 1.00 82.88 337 LYS A N 1
ATOM 2677 C CA . LYS A 1 337 ? -6.092 18.128 29.923 1.00 82.88 337 LYS A CA 1
ATOM 2678 C C . LYS A 1 337 ? -7.538 17.972 29.460 1.00 82.88 337 LYS A C 1
ATOM 2680 O O . LYS A 1 337 ? -8.414 17.700 30.275 1.00 82.88 337 LYS A O 1
ATOM 2685 N N . LEU A 1 338 ? -7.775 18.137 28.162 1.00 83.38 338 LEU A N 1
ATOM 2686 C CA . LEU A 1 338 ? -9.103 18.027 27.571 1.00 83.38 338 LEU A CA 1
ATOM 2687 C C . LEU A 1 338 ? -9.659 16.601 27.698 1.00 83.38 338 LEU A C 1
ATOM 2689 O O . LEU A 1 338 ? -10.801 16.426 28.118 1.00 83.38 338 LEU A O 1
ATOM 2693 N N . ILE A 1 339 ? -8.836 15.589 27.419 1.00 83.88 339 ILE A N 1
ATOM 2694 C CA . ILE A 1 339 ? -9.211 14.181 27.591 1.00 83.88 339 ILE A CA 1
ATOM 2695 C C . ILE A 1 339 ? -9.405 13.855 29.077 1.00 83.88 339 ILE A C 1
ATOM 2697 O O . ILE A 1 339 ? -10.416 13.262 29.440 1.00 83.88 339 ILE A O 1
ATOM 2701 N N . GLN A 1 340 ? -8.509 14.314 29.955 1.00 85.38 340 GLN A N 1
ATOM 2702 C CA . GLN A 1 340 ? -8.618 14.101 31.401 1.00 85.38 340 GLN A CA 1
ATOM 2703 C C . GLN A 1 340 ? -9.923 14.663 31.985 1.00 85.38 340 GLN A C 1
ATOM 2705 O O . GLN A 1 340 ? -10.546 14.007 32.816 1.00 85.38 340 GLN A O 1
ATOM 2710 N N . ALA A 1 341 ? -10.364 15.839 31.531 1.00 85.19 341 ALA A N 1
ATOM 2711 C CA . ALA A 1 341 ? -11.648 16.403 31.938 1.00 85.19 341 ALA A CA 1
ATOM 2712 C C . ALA A 1 341 ? -12.827 15.511 31.513 1.00 85.19 341 ALA A C 1
ATOM 2714 O O . ALA A 1 341 ? -13.759 15.310 32.284 1.00 85.19 341 ALA A O 1
ATOM 2715 N N . LYS A 1 342 ? -12.776 14.916 30.313 1.00 87.50 342 LYS A N 1
ATOM 2716 C CA . LYS A 1 342 ? -13.843 14.019 29.846 1.00 87.50 342 LYS A CA 1
ATOM 2717 C C . LYS A 1 342 ? -13.881 12.682 30.563 1.00 87.50 342 LYS A C 1
ATOM 2719 O O . LYS A 1 342 ? -14.975 12.171 30.764 1.00 87.50 342 LYS A O 1
ATOM 2724 N N . ILE A 1 343 ? -12.741 12.153 30.987 1.00 86.75 343 ILE A N 1
ATOM 2725 C CA . ILE A 1 343 ? -12.688 10.929 31.797 1.00 86.75 343 ILE A CA 1
ATOM 2726 C C . ILE A 1 343 ? -13.417 11.125 33.133 1.00 86.75 343 ILE A C 1
ATOM 2728 O O . ILE A 1 343 ? -14.131 10.233 33.573 1.00 86.75 343 ILE A O 1
ATOM 2732 N N . ALA A 1 344 ? -13.286 12.301 33.755 1.00 85.44 344 ALA A N 1
ATOM 2733 C CA . ALA A 1 344 ? -13.966 12.597 35.017 1.00 85.44 344 ALA A CA 1
ATOM 2734 C C . ALA A 1 344 ? -15.500 12.674 34.876 1.00 85.44 344 ALA A C 1
ATOM 2736 O O . ALA A 1 344 ? -16.216 12.282 35.794 1.00 85.44 344 ALA A O 1
ATOM 2737 N N . ASP A 1 345 ? -15.994 13.150 33.727 1.00 90.00 345 ASP A N 1
ATOM 2738 C CA . ASP A 1 345 ? -17.423 13.401 33.487 1.00 90.00 345 ASP A CA 1
ATOM 2739 C C . ASP A 1 345 ? -18.166 12.244 32.790 1.00 90.00 345 ASP A C 1
ATOM 2741 O O . ASP A 1 345 ? -19.387 12.317 32.620 1.00 90.00 345 ASP A O 1
ATOM 2745 N N . ASN A 1 346 ? -17.457 11.208 32.325 1.00 93.12 346 ASN A N 1
ATOM 2746 C CA . ASN A 1 346 ? -18.031 10.128 31.516 1.00 93.12 346 ASN A CA 1
ATOM 2747 C C . ASN A 1 346 ? -17.687 8.746 32.078 1.00 93.12 346 ASN A C 1
ATOM 2749 O O . ASN A 1 346 ? -16.607 8.517 32.613 1.00 93.12 346 ASN A O 1
ATOM 2753 N N . ASP A 1 347 ? -18.598 7.793 31.889 1.00 93.88 347 ASP A N 1
ATOM 2754 C CA . ASP A 1 347 ? -18.394 6.405 32.310 1.00 93.88 347 ASP A CA 1
ATOM 2755 C C . ASP A 1 347 ? -17.403 5.680 31.388 1.00 93.88 347 ASP A C 1
ATOM 2757 O O . ASP A 1 347 ? -16.680 4.777 31.827 1.00 93.88 347 ASP A O 1
ATOM 2761 N N . LEU A 1 348 ? -17.387 6.088 30.112 1.00 94.19 348 LEU A N 1
ATOM 2762 C CA . LEU A 1 348 ? -16.550 5.530 29.061 1.00 94.19 348 LEU A CA 1
ATOM 2763 C C . LEU A 1 348 ? -16.089 6.603 28.065 1.00 94.19 348 LEU A C 1
ATOM 2765 O O . LEU A 1 348 ? -16.853 7.496 27.691 1.00 94.19 348 LEU A O 1
ATOM 2769 N N . VAL A 1 349 ? -14.846 6.483 27.602 1.00 93.25 349 VAL A N 1
ATOM 2770 C CA . VAL A 1 349 ? -14.244 7.342 26.579 1.00 93.25 349 VAL A CA 1
ATOM 2771 C C . VAL A 1 349 ? -13.759 6.473 25.419 1.00 93.25 349 VAL A C 1
ATOM 2773 O O . VAL A 1 349 ? -12.836 5.675 25.573 1.00 93.25 349 VAL A O 1
ATOM 2776 N N . LEU A 1 350 ? -14.388 6.629 24.256 1.00 93.81 350 LEU A N 1
ATOM 2777 C CA . LEU A 1 350 ? -14.023 5.953 23.011 1.00 93.81 350 LEU A CA 1
ATOM 2778 C C . LEU A 1 350 ? -13.108 6.870 22.204 1.00 93.81 350 LEU A C 1
ATOM 2780 O O . LEU A 1 350 ? -13.468 8.018 21.948 1.00 93.81 350 LEU A O 1
ATOM 2784 N N . ILE A 1 351 ? -11.931 6.391 21.816 1.00 90.31 351 ILE A N 1
ATOM 2785 C CA . ILE A 1 351 ? -10.929 7.178 21.099 1.00 90.31 351 ILE A CA 1
ATOM 2786 C C . ILE A 1 351 ? -10.628 6.514 19.758 1.00 90.31 351 ILE A C 1
ATOM 2788 O O . ILE A 1 351 ? -10.021 5.445 19.710 1.00 90.31 351 ILE A O 1
ATOM 2792 N N . ASN A 1 352 ? -11.010 7.184 18.674 1.00 89.50 352 ASN A N 1
ATOM 2793 C CA . ASN A 1 352 ? -10.824 6.692 17.315 1.00 89.50 352 ASN A CA 1
ATOM 2794 C C . ASN A 1 352 ? -9.513 7.227 16.740 1.00 89.50 352 ASN A C 1
ATOM 2796 O O . ASN A 1 352 ? -9.350 8.436 16.569 1.00 89.50 352 ASN A O 1
ATOM 2800 N N . LEU A 1 353 ? -8.593 6.315 16.435 1.00 84.69 353 LEU A N 1
ATOM 2801 C CA . LEU A 1 353 ? -7.291 6.603 15.842 1.00 84.69 353 LEU A CA 1
ATOM 2802 C C . LEU A 1 353 ? -7.369 6.386 14.332 1.00 84.69 353 LEU A C 1
ATOM 2804 O O . LEU A 1 353 ? -7.428 5.247 13.864 1.00 84.69 353 LEU A O 1
ATOM 2808 N N . THR A 1 354 ? -7.370 7.478 13.578 1.00 81.88 354 THR A N 1
ATOM 2809 C CA . THR A 1 354 ? -7.489 7.489 12.112 1.00 81.88 354 THR A CA 1
ATOM 2810 C C . THR A 1 354 ? -6.159 7.755 11.421 1.00 81.88 354 THR A C 1
ATOM 2812 O O . THR A 1 354 ? -5.993 7.426 10.256 1.00 81.88 354 THR A O 1
ATOM 2815 N N . SER A 1 355 ? -5.159 8.266 12.138 1.00 76.94 355 SER A N 1
ATOM 2816 C CA . SER A 1 355 ? -3.847 8.549 11.565 1.00 76.94 355 SER A CA 1
ATOM 2817 C C . SER A 1 355 ? -2.718 7.951 12.400 1.00 76.94 355 SER A C 1
ATOM 2819 O O . SER A 1 355 ? -2.694 8.114 13.623 1.00 76.94 355 SER A O 1
ATOM 2821 N N . PRO A 1 356 ? -1.677 7.363 11.774 1.00 69.81 356 PRO A N 1
ATOM 2822 C CA . PRO A 1 356 ? -0.479 6.930 12.492 1.00 69.81 356 PRO A CA 1
ATOM 2823 C C . PRO A 1 356 ? 0.223 8.056 13.270 1.00 69.81 356 PRO A C 1
ATOM 2825 O O . PRO A 1 356 ? 1.062 7.784 14.129 1.00 69.81 356 PRO A O 1
ATOM 2828 N N . HIS A 1 357 ? -0.069 9.320 12.952 1.00 70.62 357 HIS A N 1
ATOM 2829 C CA . HIS A 1 357 ? 0.478 10.483 13.646 1.00 70.62 357 HIS A CA 1
ATOM 2830 C C . HIS A 1 357 ? -0.173 10.729 15.020 1.00 70.62 357 HIS A C 1
ATOM 2832 O O . HIS A 1 357 ? 0.478 11.280 15.907 1.00 70.62 357 HIS A O 1
ATOM 2838 N N . GLU A 1 358 ? -1.398 10.247 15.234 1.00 74.19 358 GLU A N 1
ATOM 2839 C CA . GLU A 1 358 ? -2.150 10.395 16.490 1.00 74.19 358 GLU A CA 1
ATOM 2840 C C . GLU A 1 358 ? -1.626 9.465 17.592 1.00 74.19 358 GLU A C 1
ATOM 2842 O O . GLU A 1 358 ? -1.880 9.674 18.773 1.00 74.19 358 GLU A O 1
ATOM 2847 N N . ILE A 1 359 ? -0.815 8.464 17.246 1.00 66.44 359 ILE A N 1
ATOM 2848 C CA . ILE A 1 359 ? -0.238 7.521 18.215 1.00 66.44 359 ILE A CA 1
ATOM 2849 C C . ILE A 1 359 ? 0.665 8.234 19.236 1.00 66.44 359 ILE A C 1
ATOM 2851 O O . ILE A 1 359 ? 0.709 7.844 20.401 1.00 66.44 359 ILE A O 1
ATOM 2855 N N . GLY A 1 360 ? 1.348 9.317 18.849 1.00 66.44 360 GLY A N 1
ATOM 2856 C CA . GLY A 1 360 ? 2.139 10.110 19.801 1.00 66.44 360 GLY A CA 1
ATOM 2857 C C . GLY A 1 360 ? 1.285 10.686 20.937 1.00 66.44 360 GLY A C 1
ATOM 2858 O O . GLY A 1 360 ? 1.737 10.781 22.076 1.00 66.44 360 GLY A O 1
ATOM 2859 N N . LEU A 1 361 ? 0.020 10.999 20.650 1.00 69.06 361 LEU A N 1
ATOM 2860 C CA . LEU A 1 361 ? -0.928 11.457 21.654 1.00 69.06 361 LEU A CA 1
ATOM 2861 C C . LEU A 1 361 ? -1.357 10.327 22.598 1.00 69.06 361 LEU A C 1
ATOM 2863 O O . LEU A 1 361 ? -1.520 10.562 23.793 1.00 69.06 361 LEU A O 1
ATOM 2867 N N . VAL A 1 362 ? -1.480 9.102 22.092 1.00 68.31 362 VAL A N 1
ATOM 2868 C CA . VAL A 1 362 ? -1.803 7.917 22.895 1.00 68.31 362 VAL A CA 1
ATOM 2869 C C . VAL A 1 362 ? -0.772 7.704 24.012 1.00 68.31 362 VAL A C 1
ATOM 2871 O O . VAL A 1 362 ? -1.150 7.449 25.154 1.00 68.31 362 VAL A O 1
ATOM 2874 N N . ALA A 1 363 ? 0.518 7.914 23.730 1.00 68.75 363 ALA A N 1
ATOM 2875 C CA . ALA A 1 363 ? 1.576 7.843 24.744 1.00 68.75 363 ALA A CA 1
ATOM 2876 C C . ALA A 1 363 ? 1.444 8.926 25.837 1.00 68.75 363 ALA A C 1
ATOM 2878 O O . ALA A 1 363 ? 1.789 8.695 26.994 1.00 68.75 363 ALA A O 1
ATOM 2879 N N . GLU A 1 364 ? 0.917 10.109 25.510 1.00 74.12 364 GLU A N 1
ATOM 2880 C CA . GLU A 1 364 ? 0.676 11.169 26.499 1.00 74.12 364 GLU A CA 1
ATOM 2881 C C . GLU A 1 364 ? -0.592 10.935 27.327 1.00 74.12 364 GLU A C 1
ATOM 2883 O O . GLU A 1 364 ? -0.594 11.200 28.536 1.00 74.12 364 GLU A O 1
ATOM 2888 N N . ILE A 1 365 ? -1.646 10.392 26.708 1.00 74.12 365 ILE A N 1
ATOM 2889 C CA . ILE A 1 365 ? -2.852 9.909 27.401 1.00 74.12 365 ILE A CA 1
ATOM 2890 C C . ILE A 1 365 ? -2.471 8.786 28.369 1.00 74.12 365 ILE A C 1
ATOM 2892 O O . ILE A 1 365 ? -2.972 8.739 29.487 1.00 74.12 365 ILE A O 1
ATOM 2896 N N . ALA A 1 366 ? -1.512 7.940 27.999 1.00 67.50 366 ALA A N 1
ATOM 2897 C CA . ALA A 1 366 ? -1.040 6.848 28.837 1.00 67.50 366 ALA A CA 1
ATOM 2898 C C . ALA A 1 366 ? -0.337 7.250 30.135 1.00 67.50 366 ALA A C 1
ATOM 2900 O O . ALA A 1 366 ? -0.175 6.435 31.045 1.00 67.50 366 ALA A O 1
ATOM 2901 N N . LYS A 1 367 ? 0.035 8.525 30.256 1.00 72.38 367 LYS A N 1
ATOM 2902 C CA . LYS A 1 367 ? 0.529 9.114 31.506 1.00 72.38 367 LYS A CA 1
ATOM 2903 C C . LYS A 1 367 ? -0.607 9.551 32.439 1.00 72.38 367 LYS A C 1
ATOM 2905 O O . LYS A 1 367 ? -0.338 10.226 33.434 1.00 72.38 367 LYS A O 1
ATOM 2910 N N . LEU A 1 368 ? -1.867 9.288 32.096 1.00 69.88 368 LEU A N 1
ATOM 2911 C CA . LEU A 1 368 ? -3.001 9.388 33.014 1.00 69.88 368 LEU A CA 1
ATOM 2912 C C . LEU A 1 368 ? -2.999 8.125 33.900 1.00 69.88 368 LEU A C 1
ATOM 2914 O O . LEU A 1 368 ? -2.631 7.051 33.436 1.00 69.88 368 LEU A O 1
ATOM 2918 N N . GLY A 1 369 ? -3.294 8.268 35.196 1.00 67.38 369 GLY A N 1
ATOM 2919 C CA . GLY A 1 369 ? -3.159 7.178 36.180 1.00 67.38 369 GLY A CA 1
ATOM 2920 C C . GLY A 1 369 ? -4.034 5.948 35.884 1.00 67.38 369 GLY A C 1
ATOM 2921 O O . GLY A 1 369 ? -4.931 6.014 35.051 1.00 67.38 369 GLY A O 1
ATOM 2922 N N . GLU A 1 370 ? -3.807 4.841 36.598 1.00 65.81 370 GLU A N 1
ATOM 2923 C CA . GLU A 1 370 ? -4.419 3.522 36.320 1.00 65.81 370 GLU A CA 1
ATOM 2924 C C . GLU A 1 370 ? -5.954 3.549 36.204 1.00 65.81 370 GLU A C 1
ATOM 2926 O O . GLU A 1 370 ? -6.500 2.970 35.270 1.00 65.81 370 GLU A O 1
ATOM 2931 N N . ASN A 1 371 ? -6.649 4.316 37.053 1.00 68.00 371 ASN A N 1
ATOM 2932 C CA . ASN A 1 371 ? -8.116 4.435 37.010 1.00 68.00 371 ASN A CA 1
ATOM 2933 C C . ASN A 1 371 ? -8.660 4.973 35.673 1.00 68.00 371 ASN A C 1
ATOM 2935 O O . ASN A 1 371 ? -9.773 4.635 35.279 1.00 68.00 371 ASN A O 1
ATOM 2939 N N . ALA A 1 372 ? -7.892 5.815 34.978 1.00 76.06 372 ALA A N 1
ATOM 2940 C CA . ALA A 1 372 ? -8.287 6.355 33.680 1.00 76.06 372 ALA A CA 1
ATOM 2941 C C . ALA A 1 372 ? -8.240 5.286 32.578 1.00 76.06 372 ALA A C 1
ATOM 2943 O O . ALA A 1 372 ? -8.962 5.379 31.587 1.00 76.06 372 ALA A O 1
ATOM 2944 N N . ALA A 1 373 ? -7.389 4.274 32.742 1.00 75.88 373 ALA A N 1
ATOM 2945 C CA . ALA A 1 373 ? -7.091 3.313 31.697 1.00 75.88 373 ALA A CA 1
ATOM 2946 C C . ALA A 1 373 ? -8.242 2.322 31.455 1.00 75.88 373 ALA A C 1
ATOM 2948 O O . ALA A 1 373 ? -8.523 1.976 30.310 1.00 75.88 373 ALA A O 1
ATOM 2949 N N . ASP A 1 374 ? -8.997 1.989 32.505 1.00 83.94 374 ASP A N 1
ATOM 2950 C CA . ASP A 1 374 ? -10.200 1.149 32.418 1.00 83.94 374 ASP A CA 1
ATOM 2951 C C . ASP A 1 374 ? -11.401 1.835 31.757 1.00 83.94 374 ASP A C 1
ATOM 2953 O O . ASP A 1 374 ? -12.328 1.165 31.299 1.00 83.94 374 ASP A O 1
ATOM 2957 N N . GLN A 1 375 ? -11.427 3.169 31.731 1.00 88.50 375 GLN A N 1
ATOM 2958 C CA . GLN A 1 375 ? -12.505 3.941 31.103 1.00 88.50 375 GLN A CA 1
ATOM 2959 C C . GLN A 1 375 ? -12.238 4.230 29.626 1.00 88.50 375 GLN A C 1
ATOM 2961 O O . GLN A 1 375 ? -13.155 4.644 28.918 1.00 88.50 375 GLN A O 1
ATOM 2966 N N . ILE A 1 376 ? -11.001 4.045 29.162 1.00 89.81 376 ILE A N 1
ATOM 2967 C CA . ILE A 1 376 ? -10.590 4.398 27.806 1.00 89.81 376 ILE A CA 1
ATOM 2968 C C . ILE A 1 376 ? -10.548 3.154 26.917 1.00 89.81 376 ILE A C 1
ATOM 2970 O O . ILE A 1 376 ? -9.957 2.128 27.264 1.00 89.81 376 ILE A O 1
ATOM 2974 N N . VAL A 1 377 ? -11.126 3.294 25.724 1.00 92.19 377 VAL A N 1
ATOM 2975 C CA . VAL A 1 377 ? -11.018 2.331 24.624 1.00 92.19 377 VAL A CA 1
ATOM 2976 C C . VAL A 1 377 ? -10.413 3.027 23.423 1.00 92.19 377 VAL A C 1
ATOM 2978 O O . VAL A 1 377 ? -10.917 4.065 22.999 1.00 92.19 377 VAL A O 1
ATOM 2981 N N . PHE A 1 378 ? -9.363 2.445 22.858 1.00 90.25 378 PHE A N 1
ATOM 2982 C CA . PHE A 1 378 ? -8.807 2.890 21.588 1.00 90.25 378 PHE A CA 1
ATOM 2983 C C . PHE A 1 378 ? -9.271 1.973 20.458 1.00 90.25 378 PHE A C 1
ATOM 2985 O O . PHE A 1 378 ? -9.037 0.762 20.511 1.00 90.25 378 PHE A O 1
ATOM 2992 N N . PHE A 1 379 ? -9.864 2.575 19.427 1.00 92.06 379 PHE A N 1
ATOM 2993 C CA . PHE A 1 379 ? -10.200 1.923 18.166 1.00 92.06 379 PHE A CA 1
ATOM 2994 C C . PHE A 1 379 ? -9.249 2.383 17.061 1.00 92.06 379 PHE A C 1
ATOM 2996 O O . PHE A 1 379 ? -9.136 3.571 16.757 1.00 92.06 379 PHE A O 1
ATOM 3003 N N . PHE A 1 380 ? -8.527 1.435 16.469 1.00 88.25 380 PHE A N 1
ATOM 3004 C CA . PHE A 1 380 ? -7.604 1.676 15.368 1.00 88.25 380 PHE A CA 1
ATOM 3005 C C . PHE A 1 380 ? -8.337 1.563 14.027 1.00 88.25 380 PHE A C 1
ATOM 3007 O O . PHE A 1 380 ? -8.596 0.464 13.532 1.00 88.25 380 PHE A O 1
ATOM 3014 N N . HIS A 1 381 ? -8.585 2.716 13.406 1.00 88.38 381 HIS A N 1
ATOM 3015 C CA . HIS A 1 381 ? -9.032 2.865 12.014 1.00 88.38 381 HIS A CA 1
ATOM 3016 C C . HIS A 1 381 ? -7.860 3.047 11.047 1.00 88.38 381 HIS A C 1
ATOM 3018 O O . HIS A 1 381 ? -8.034 3.199 9.844 1.00 88.38 381 HIS A O 1
ATOM 3024 N N . CYS A 1 382 ? -6.638 2.996 11.565 1.00 81.62 382 CYS A N 1
ATOM 3025 C CA . CYS A 1 382 ? -5.419 2.998 10.783 1.00 81.62 382 CYS A CA 1
ATOM 3026 C C . CYS A 1 382 ? -4.435 1.964 11.308 1.00 81.62 382 CYS A C 1
ATOM 3028 O O . CYS A 1 382 ? -4.508 1.505 12.447 1.00 81.62 382 CYS A O 1
ATOM 3030 N N . SER A 1 383 ? -3.466 1.647 10.469 1.00 75.44 383 SER A N 1
ATOM 3031 C CA . SER A 1 383 ? -2.458 0.657 10.731 1.00 75.44 383 SER A CA 1
ATOM 3032 C C . SER A 1 383 ? -1.538 1.169 11.825 1.00 75.44 383 SER A C 1
ATOM 3034 O O . SER A 1 383 ? -1.017 2.290 11.748 1.00 75.44 383 SER A O 1
ATOM 3036 N N . PRO A 1 384 ? -1.310 0.334 12.832 1.00 67.31 384 PRO A N 1
ATOM 3037 C CA . PRO A 1 384 ? -0.699 0.751 14.072 1.00 67.31 384 PRO A CA 1
ATOM 3038 C C . PRO A 1 384 ? 0.839 0.861 13.825 1.00 67.31 384 PRO A C 1
ATOM 3040 O O . PRO A 1 384 ? 1.469 -0.079 13.347 1.00 67.31 384 PRO A O 1
ATOM 3043 N N . LYS A 1 385 ? 1.463 2.037 14.043 1.00 64.44 385 LYS A N 1
ATOM 3044 C CA . LYS A 1 385 ? 2.928 2.276 13.873 1.00 64.44 385 LYS A CA 1
ATOM 3045 C C . LYS A 1 385 ? 3.689 1.833 15.130 1.00 64.44 385 LYS A C 1
ATOM 3047 O O . LYS A 1 385 ? 3.126 1.993 16.195 1.00 64.44 385 LYS A O 1
ATOM 3052 N N . LEU A 1 386 ? 4.946 1.363 15.013 1.00 56.75 386 LEU A N 1
ATOM 3053 C CA . LEU A 1 386 ? 5.869 1.019 16.127 1.00 56.75 386 LEU A CA 1
ATOM 3054 C C . LEU A 1 386 ? 5.533 1.767 17.440 1.00 56.75 386 LEU A C 1
ATOM 3056 O O . LEU A 1 386 ? 5.512 3.002 17.461 1.00 56.75 386 LEU A O 1
ATOM 3060 N N . PHE A 1 387 ? 5.176 0.984 18.466 1.00 65.81 387 PHE A N 1
ATOM 3061 C CA . PHE A 1 387 ? 4.595 1.438 19.730 1.00 65.81 387 PHE A CA 1
ATOM 3062 C C . PHE A 1 387 ? 5.560 1.264 20.905 1.00 65.81 387 PHE A C 1
ATOM 3064 O O . PHE A 1 387 ? 6.051 0.143 21.110 1.00 65.81 387 PHE A O 1
ATOM 3071 N N . PRO A 1 388 ? 5.675 2.272 21.786 1.00 61.75 388 PRO A N 1
ATOM 3072 C CA . PRO A 1 388 ? 6.239 2.072 23.110 1.00 61.75 388 PRO A CA 1
ATOM 3073 C C . PRO A 1 388 ? 5.200 1.370 23.995 1.00 61.75 388 PRO A C 1
ATOM 3075 O O . PRO A 1 388 ? 4.318 1.982 24.600 1.00 61.75 388 PRO A O 1
ATOM 3078 N N . TRP A 1 389 ? 5.278 0.041 24.034 1.00 66.38 389 TRP A N 1
ATOM 3079 C CA . TRP A 1 389 ? 4.332 -0.831 24.743 1.00 66.38 389 TRP A CA 1
ATOM 3080 C C . TRP A 1 389 ? 4.184 -0.544 26.235 1.00 66.38 389 TRP A C 1
ATOM 3082 O O . TRP A 1 389 ? 3.104 -0.747 26.786 1.00 66.38 389 TRP A O 1
ATOM 3092 N N . GLU A 1 390 ? 5.246 -0.046 26.869 1.00 68.50 390 GLU A N 1
ATOM 3093 C CA . GLU A 1 390 ? 5.291 0.310 28.294 1.00 68.50 390 GLU A CA 1
ATOM 3094 C C . GLU A 1 390 ? 4.140 1.226 28.748 1.00 68.50 390 GLU A C 1
ATOM 3096 O O . GLU A 1 390 ? 3.763 1.235 29.921 1.00 68.50 390 GLU A O 1
ATOM 3101 N N . TYR A 1 391 ? 3.558 1.970 27.809 1.00 68.62 391 TYR A N 1
ATOM 3102 C CA . TYR A 1 391 ? 2.435 2.868 28.036 1.00 68.62 391 TYR A CA 1
ATOM 3103 C C . TYR A 1 391 ? 1.081 2.241 27.699 1.00 68.62 391 TYR A C 1
ATOM 3105 O O . TYR A 1 391 ? 0.068 2.563 28.319 1.00 68.62 391 TYR A O 1
ATOM 3113 N N . LEU A 1 392 ? 1.047 1.369 26.695 1.00 66.50 392 LEU A N 1
ATOM 3114 C CA . LEU A 1 392 ? -0.185 0.977 26.020 1.00 66.50 392 LEU A CA 1
ATOM 3115 C C . LEU A 1 392 ? -0.805 -0.319 26.518 1.00 66.50 392 LEU A C 1
ATOM 3117 O O . LEU A 1 392 ? -2.017 -0.487 26.410 1.00 66.50 392 LEU A O 1
ATOM 3121 N N . ASN A 1 393 ? -0.014 -1.164 27.174 1.00 73.25 393 ASN A N 1
ATOM 3122 C CA . ASN A 1 393 ? -0.512 -2.322 27.918 1.00 73.25 393 ASN A CA 1
ATOM 3123 C C . ASN A 1 393 ? -1.413 -1.956 29.111 1.00 73.25 393 ASN A C 1
ATOM 3125 O O . ASN A 1 393 ? -1.831 -2.825 29.866 1.00 73.25 393 ASN A O 1
ATOM 3129 N N . ARG A 1 394 ? -1.687 -0.667 29.310 1.00 78.06 394 ARG A N 1
ATOM 3130 C CA . ARG A 1 394 ? -2.614 -0.158 30.317 1.00 78.06 394 ARG A CA 1
ATOM 3131 C C . ARG A 1 394 ? -4.029 0.008 29.773 1.00 78.06 394 ARG A C 1
ATOM 3133 O O . ARG A 1 394 ? -4.953 0.140 30.561 1.00 78.06 394 ARG A O 1
ATOM 3140 N N . PHE A 1 395 ? -4.208 0.006 28.454 1.00 85.25 395 PHE A N 1
ATOM 3141 C CA . PHE A 1 395 ? -5.479 0.359 27.825 1.00 85.25 395 PHE A CA 1
ATOM 3142 C C . PHE A 1 395 ? -6.126 -0.807 27.094 1.00 85.25 395 PHE A C 1
ATOM 3144 O O . PHE A 1 395 ? -5.485 -1.805 26.755 1.00 85.25 395 PHE A O 1
ATOM 3151 N N . ASN A 1 396 ? -7.408 -0.618 26.799 1.00 89.06 396 ASN A N 1
ATOM 3152 C CA . ASN A 1 396 ? -8.189 -1.480 25.932 1.00 89.06 396 ASN A CA 1
ATOM 3153 C C . ASN A 1 396 ? -7.992 -1.047 24.469 1.00 89.06 396 ASN A C 1
ATOM 3155 O O . ASN A 1 396 ? -8.303 0.090 24.109 1.00 89.06 396 ASN A O 1
ATOM 3159 N N . LEU A 1 397 ? -7.435 -1.935 23.645 1.00 89.06 397 LEU A N 1
ATOM 3160 C CA . LEU A 1 397 ? -6.950 -1.666 22.292 1.00 89.06 397 LEU A CA 1
ATOM 3161 C C . LEU A 1 397 ? -7.578 -2.642 21.290 1.00 89.06 397 LEU A C 1
ATOM 3163 O O . LEU A 1 397 ? -7.324 -3.853 21.339 1.00 89.06 397 LEU A O 1
ATOM 3167 N N . PHE A 1 398 ? -8.326 -2.101 20.332 1.00 92.38 398 PHE A N 1
ATOM 3168 C CA . PHE A 1 398 ? -9.011 -2.868 19.292 1.00 92.38 398 PHE A CA 1
ATOM 3169 C C . PHE A 1 398 ? -8.897 -2.181 17.941 1.00 92.38 398 PHE A C 1
ATOM 3171 O O . PHE A 1 398 ? -8.684 -0.976 17.871 1.00 92.38 398 PHE A O 1
ATOM 3178 N N . GLY A 1 399 ? -9.076 -2.912 16.849 1.00 90.81 399 GLY A N 1
ATOM 3179 C CA . GLY A 1 399 ? -9.261 -2.260 15.559 1.00 90.81 399 GLY A CA 1
ATOM 3180 C C . GLY A 1 399 ? -9.426 -3.218 14.399 1.00 90.81 399 GLY A C 1
ATOM 3181 O O . GLY A 1 399 ? -8.960 -4.356 14.440 1.00 90.81 399 GLY A O 1
ATOM 3182 N N . CYS A 1 400 ? -10.075 -2.717 13.353 1.00 89.75 400 CYS A N 1
ATOM 3183 C CA . CYS A 1 400 ? -10.129 -3.346 12.033 1.00 89.75 400 CYS A CA 1
ATOM 3184 C C . CYS A 1 400 ? -9.236 -2.626 11.001 1.00 89.75 400 CYS A C 1
ATOM 3186 O O . CYS A 1 400 ? -9.165 -3.048 9.850 1.00 89.75 400 CYS A O 1
ATOM 3188 N N . PHE A 1 401 ? -8.521 -1.568 11.416 1.00 87.75 401 PHE A N 1
ATOM 3189 C CA . PHE A 1 401 ? -7.455 -0.893 10.659 1.00 87.75 401 PHE A CA 1
ATOM 3190 C C . PHE A 1 401 ? -7.895 -0.267 9.327 1.00 87.75 401 PHE A C 1
ATOM 3192 O O . PHE A 1 401 ? -7.091 -0.136 8.403 1.00 87.75 401 PHE A O 1
ATOM 3199 N N . SER A 1 402 ? -9.160 0.146 9.244 1.00 86.06 402 SER A N 1
ATOM 3200 C CA . SER A 1 402 ? -9.744 0.836 8.094 1.00 86.06 402 SER A CA 1
ATOM 3201 C C . SER A 1 402 ? -10.552 2.049 8.549 1.00 86.06 402 SER A C 1
ATOM 3203 O O . SER A 1 402 ? -11.173 2.012 9.608 1.00 86.06 402 SER A O 1
ATOM 3205 N N . GLU A 1 403 ? -10.564 3.110 7.739 1.00 83.00 403 GLU A N 1
ATOM 3206 C CA . GLU A 1 403 ? -11.313 4.346 8.013 1.00 83.00 403 GLU A CA 1
ATOM 3207 C C . GLU A 1 403 ? -12.631 4.456 7.222 1.00 83.00 403 GLU A C 1
ATOM 3209 O O . GLU A 1 403 ? -13.207 5.548 7.107 1.00 83.00 403 GLU A O 1
ATOM 3214 N N . ILE A 1 404 ? -13.082 3.363 6.601 1.00 85.12 404 ILE A N 1
ATOM 3215 C CA . ILE A 1 404 ? -14.381 3.330 5.917 1.00 85.12 404 ILE A CA 1
ATOM 3216 C C . ILE A 1 404 ? -15.518 3.419 6.937 1.00 85.12 404 ILE A C 1
ATOM 3218 O O . ILE A 1 404 ? -15.361 3.017 8.079 1.00 85.12 404 ILE A O 1
ATOM 3222 N N . GLU A 1 405 ? -16.692 3.906 6.552 1.00 85.62 405 GLU A N 1
ATOM 3223 C CA . GLU A 1 405 ? -17.811 4.094 7.490 1.00 85.62 405 GLU A CA 1
ATOM 3224 C C . GLU A 1 405 ? -18.191 2.808 8.254 1.00 85.62 405 GLU A C 1
ATOM 3226 O O . GLU A 1 405 ? -18.467 2.831 9.453 1.00 85.62 405 GLU A O 1
ATOM 3231 N N . GLN A 1 406 ? -18.102 1.659 7.587 1.00 90.44 406 GLN A N 1
ATOM 3232 C CA . GLN A 1 406 ? -18.422 0.339 8.126 1.00 90.44 406 GLN A CA 1
ATOM 3233 C C . GLN A 1 406 ? -17.479 -0.103 9.256 1.00 90.44 406 GLN A C 1
ATOM 3235 O O . GLN A 1 406 ? -17.826 -1.009 10.016 1.00 90.44 406 GLN A O 1
ATOM 3240 N N . SER A 1 407 ? -16.297 0.510 9.409 1.00 92.19 407 SER A N 1
ATOM 3241 C CA . SER A 1 407 ? -15.392 0.177 10.515 1.00 92.19 407 SER A CA 1
ATOM 3242 C C . SER A 1 407 ? -15.973 0.569 11.868 1.00 92.19 407 SER A C 1
ATOM 3244 O O . SER A 1 407 ? -15.821 -0.172 12.830 1.00 92.19 407 SER A O 1
ATOM 3246 N N . TYR A 1 408 ? -16.684 1.699 11.934 1.00 92.69 408 TYR A N 1
ATOM 3247 C CA . TYR A 1 408 ? -17.246 2.204 13.188 1.00 92.69 408 TYR A CA 1
ATOM 3248 C C . TYR A 1 408 ? -18.406 1.333 13.692 1.00 92.69 408 TYR A C 1
ATOM 3250 O O . TYR A 1 408 ? -18.609 1.197 14.898 1.00 92.69 408 TYR A O 1
ATOM 3258 N N . PHE A 1 409 ? -19.140 0.685 12.777 1.00 93.88 409 PHE A N 1
ATOM 3259 C CA . PHE A 1 409 ? -20.137 -0.330 13.131 1.00 93.88 409 PHE A CA 1
ATOM 3260 C C . PHE A 1 409 ? -19.487 -1.516 13.844 1.00 93.88 409 PHE A C 1
ATOM 3262 O O . PHE A 1 409 ? -19.985 -1.940 14.882 1.00 93.88 409 PHE A O 1
ATOM 3269 N N . ALA A 1 410 ? -18.345 -2.002 13.346 1.00 95.25 410 ALA A N 1
ATOM 3270 C CA . ALA A 1 410 ? -17.632 -3.108 13.980 1.00 95.25 410 ALA A CA 1
ATOM 3271 C C . ALA A 1 410 ? -17.196 -2.770 15.418 1.00 95.25 410 ALA A C 1
ATOM 3273 O O . ALA A 1 410 ? -17.273 -3.633 16.291 1.00 95.25 410 ALA A O 1
ATOM 3274 N N . ASP A 1 411 ? -16.794 -1.525 15.692 1.00 95.56 411 ASP A N 1
ATOM 3275 C CA . ASP A 1 411 ? -16.442 -1.080 17.048 1.00 95.56 411 ASP A CA 1
ATOM 3276 C C . ASP A 1 411 ? -17.634 -1.184 18.009 1.00 95.56 411 ASP A C 1
ATOM 3278 O O . ASP A 1 411 ? -17.517 -1.703 19.122 1.00 95.56 411 ASP A O 1
ATOM 3282 N N . ILE A 1 412 ? -18.802 -0.702 17.577 1.00 95.44 412 ILE A N 1
ATOM 3283 C CA . ILE A 1 412 ? -20.021 -0.747 18.386 1.00 95.44 412 ILE A CA 1
ATOM 3284 C C . ILE A 1 412 ? -20.517 -2.180 18.555 1.00 95.44 412 ILE A C 1
ATOM 3286 O O . ILE A 1 412 ? -20.864 -2.568 19.671 1.00 95.44 412 ILE A O 1
ATOM 3290 N N . ASP A 1 413 ? -20.529 -2.970 17.486 1.00 95.50 413 ASP A N 1
ATOM 3291 C CA . ASP A 1 413 ? -20.939 -4.373 17.526 1.00 95.50 413 ASP A CA 1
ATOM 3292 C C . ASP A 1 413 ? -20.020 -5.174 18.461 1.00 95.50 413 ASP A C 1
ATOM 3294 O O . ASP A 1 413 ? -20.478 -6.044 19.203 1.00 95.50 413 ASP A O 1
ATOM 3298 N N . TYR A 1 414 ? -18.725 -4.833 18.519 1.00 95.50 414 TYR A N 1
ATOM 3299 C CA . TYR A 1 414 ? -17.813 -5.402 19.508 1.00 95.50 414 TYR A CA 1
ATOM 3300 C C . TYR A 1 414 ? -18.246 -5.063 20.940 1.00 95.50 414 TYR A C 1
ATOM 3302 O O . TYR A 1 414 ? -18.342 -5.958 21.783 1.00 95.50 414 TYR A O 1
ATOM 3310 N N . LEU A 1 415 ? -18.535 -3.788 21.224 1.00 95.19 415 LEU A N 1
ATOM 3311 C CA . LEU A 1 415 ? -18.968 -3.337 22.552 1.00 95.19 415 LEU A CA 1
ATOM 3312 C C . LEU A 1 415 ? -20.318 -3.945 22.972 1.00 95.19 415 LEU A C 1
ATOM 3314 O O . LEU A 1 415 ? -20.516 -4.237 24.154 1.00 95.19 415 LEU A O 1
ATOM 3318 N N . LYS A 1 416 ? -21.228 -4.161 22.014 1.00 94.31 416 LYS A N 1
ATOM 3319 C CA . LYS A 1 416 ? -22.527 -4.826 22.214 1.00 94.31 416 LYS A CA 1
ATOM 3320 C C . LYS A 1 416 ? -22.412 -6.340 22.420 1.00 94.31 416 LYS A C 1
ATOM 3322 O O . LYS A 1 416 ? -23.356 -6.925 22.944 1.00 94.31 416 LYS A O 1
ATOM 3327 N N . ASP A 1 417 ? -21.242 -6.925 22.145 1.00 94.06 417 ASP A N 1
ATOM 3328 C CA . ASP A 1 417 ? -20.979 -8.373 22.152 1.00 94.06 417 ASP A CA 1
ATOM 3329 C C . ASP A 1 417 ? -21.602 -9.131 20.962 1.00 94.06 417 ASP A C 1
ATOM 3331 O O . ASP A 1 417 ? -21.798 -10.342 21.022 1.00 94.06 417 ASP A O 1
ATOM 3335 N N . ASP A 1 418 ? -21.871 -8.426 19.859 1.00 95.12 418 ASP A N 1
ATOM 3336 C CA . ASP A 1 418 ? -22.487 -8.980 18.646 1.00 95.12 418 ASP A CA 1
ATOM 3337 C C . ASP A 1 418 ? -21.460 -9.661 17.723 1.00 95.12 418 ASP A C 1
ATOM 3339 O O . ASP A 1 418 ? -21.820 -10.458 16.854 1.00 95.12 418 ASP A O 1
ATOM 3343 N N . ILE A 1 419 ? -20.164 -9.375 17.909 1.00 95.50 419 ILE A N 1
ATOM 3344 C CA . ILE A 1 419 ? -19.073 -9.948 17.110 1.00 95.50 419 ILE A CA 1
ATOM 3345 C C . ILE A 1 419 ? -17.932 -10.505 17.963 1.00 95.50 419 ILE A C 1
ATOM 3347 O O . ILE A 1 419 ? -17.651 -10.064 19.082 1.00 95.50 419 ILE A O 1
ATOM 3351 N N . LYS A 1 420 ? -17.219 -11.477 17.384 1.00 92.81 420 LYS A N 1
ATOM 3352 C CA . LYS A 1 420 ? -15.957 -12.006 17.916 1.00 92.81 420 LYS A CA 1
ATOM 3353 C C . LYS A 1 420 ? -14.774 -11.269 17.303 1.00 92.81 420 LYS A C 1
ATOM 3355 O O . LYS A 1 420 ? -14.850 -10.804 16.174 1.00 92.81 420 LYS A O 1
ATOM 3360 N N . THR A 1 421 ? -13.671 -11.224 18.042 1.00 94.50 421 THR A N 1
ATOM 3361 C CA . THR A 1 421 ? -12.429 -10.596 17.587 1.00 94.50 421 THR A CA 1
ATOM 3362 C C . THR A 1 421 ? -11.366 -11.627 17.244 1.00 94.50 421 THR A C 1
ATOM 3364 O O . THR A 1 421 ? -11.315 -12.721 17.816 1.00 94.50 421 THR A O 1
ATOM 3367 N N . LEU A 1 422 ? -10.486 -11.263 16.317 1.00 91.94 422 LEU A N 1
ATOM 3368 C CA . LEU A 1 422 ? -9.252 -11.985 16.057 1.00 91.94 422 LEU A CA 1
ATOM 3369 C C . LEU A 1 422 ? -8.240 -11.721 17.182 1.00 91.94 422 LEU A C 1
ATOM 3371 O O . LEU A 1 422 ? -8.180 -10.605 17.710 1.00 91.94 422 LEU A O 1
ATOM 3375 N N . PRO A 1 423 ? -7.410 -12.712 17.550 1.00 88.00 423 PRO A N 1
ATOM 3376 C CA . PRO A 1 423 ? -6.299 -12.468 18.453 1.00 88.00 423 PRO A CA 1
ATOM 3377 C C . PRO A 1 423 ? -5.209 -11.670 17.737 1.00 88.00 423 PRO A C 1
ATOM 3379 O O . PRO A 1 423 ? -4.998 -11.818 16.531 1.00 88.00 423 PRO A O 1
ATOM 3382 N N . VAL A 1 424 ? -4.450 -10.895 18.510 1.00 82.00 424 VAL A N 1
ATOM 3383 C CA . VAL A 1 424 ? -3.333 -10.078 18.020 1.00 82.00 424 VAL A CA 1
ATOM 3384 C C . VAL A 1 424 ? -2.346 -10.860 17.144 1.00 82.00 424 VAL A C 1
ATOM 3386 O O . VAL A 1 424 ? -1.859 -10.314 16.163 1.00 82.00 424 VAL A O 1
ATOM 3389 N N . SER A 1 425 ? -2.130 -12.155 17.401 1.00 79.56 425 SER A N 1
ATOM 3390 C CA . SER A 1 425 ? -1.242 -13.034 16.620 1.00 79.56 425 SER A CA 1
ATOM 3391 C C . SER A 1 425 ? -1.668 -13.265 15.165 1.00 79.56 425 SER A C 1
ATOM 3393 O O . SER A 1 425 ? -0.875 -13.775 14.375 1.00 79.56 425 SER A O 1
ATOM 3395 N N . LYS A 1 426 ? -2.907 -12.919 14.796 1.00 82.50 426 LYS A N 1
ATOM 3396 C CA . LYS A 1 426 ? -3.399 -12.964 13.411 1.00 82.50 426 LYS A CA 1
ATOM 3397 C C . LYS A 1 426 ? -3.107 -11.689 12.628 1.00 82.50 426 LYS A C 1
ATOM 3399 O O . LYS A 1 426 ? -3.326 -11.673 11.419 1.00 82.50 426 LYS A O 1
ATOM 3404 N N . LEU A 1 427 ? -2.606 -10.644 13.282 1.00 78.94 427 LEU A N 1
ATOM 3405 C CA . LEU A 1 427 ? -2.221 -9.423 12.597 1.00 78.94 427 LEU A CA 1
ATOM 3406 C C . LEU A 1 427 ? -0.991 -9.700 11.713 1.00 78.94 427 LEU A C 1
ATOM 3408 O O . LEU A 1 427 ? 0.036 -10.132 12.238 1.00 78.94 427 LEU A O 1
ATOM 3412 N N . PRO A 1 428 ? -1.027 -9.400 10.400 1.00 74.12 428 PRO A N 1
ATOM 3413 C CA . PRO A 1 428 ? 0.105 -9.618 9.492 1.00 74.12 428 PRO A CA 1
ATOM 3414 C C . PRO A 1 428 ? 1.226 -8.579 9.684 1.00 74.12 428 PRO A C 1
ATOM 3416 O O . PRO A 1 428 ? 2.046 -8.360 8.796 1.00 74.12 428 PRO A O 1
ATOM 3419 N N . LEU A 1 429 ? 1.244 -7.891 10.827 1.00 72.62 429 LEU A N 1
ATOM 3420 C CA . LEU A 1 429 ? 2.178 -6.837 11.191 1.00 72.62 429 LEU A CA 1
ATOM 3421 C C . LEU A 1 429 ? 2.671 -7.090 12.615 1.00 72.62 429 LEU A C 1
ATOM 3423 O O . LEU A 1 429 ? 1.891 -7.379 13.525 1.00 72.62 429 LEU A O 1
ATOM 3427 N N . ALA A 1 430 ? 3.977 -6.940 12.813 1.00 65.56 430 ALA A N 1
ATOM 3428 C CA . ALA A 1 430 ? 4.549 -6.936 14.147 1.00 65.56 430 ALA A CA 1
ATOM 3429 C C . ALA A 1 430 ? 4.238 -5.598 14.832 1.00 65.56 430 ALA A C 1
ATOM 3431 O O . ALA A 1 430 ? 4.515 -4.528 14.286 1.00 65.56 430 ALA A O 1
ATOM 3432 N N . LEU A 1 431 ? 3.669 -5.666 16.034 1.00 64.69 431 LEU A N 1
ATOM 3433 C CA . LEU A 1 431 ? 3.464 -4.503 16.892 1.00 64.69 431 LEU A CA 1
ATOM 3434 C C . LEU A 1 431 ? 4.691 -4.277 17.789 1.00 64.69 431 LEU A C 1
ATOM 3436 O O . LEU A 1 431 ? 5.392 -5.230 18.136 1.00 64.69 431 LEU A O 1
ATOM 3440 N N . GLY A 1 432 ? 4.904 -3.014 18.177 1.00 54.16 432 GLY A N 1
ATOM 3441 C CA . GLY A 1 432 ? 5.916 -2.544 19.135 1.00 54.16 432 GLY A CA 1
ATOM 3442 C C . GLY A 1 432 ? 7.321 -2.301 18.580 1.00 54.16 432 GLY A C 1
ATOM 3443 O O . GLY A 1 432 ? 7.711 -2.888 17.575 1.00 54.16 432 GLY A O 1
ATOM 3444 N N . ASP A 1 433 ? 8.081 -1.441 19.266 1.00 50.28 433 ASP A N 1
ATOM 3445 C CA . ASP A 1 433 ? 9.358 -0.862 18.803 1.00 50.28 433 ASP A CA 1
ATOM 3446 C C . ASP A 1 433 ? 10.452 -1.879 18.406 1.00 50.28 433 ASP A C 1
ATOM 3448 O O . ASP A 1 433 ? 11.322 -1.547 17.605 1.00 50.28 433 ASP A O 1
ATOM 3452 N N . ASN A 1 434 ? 10.365 -3.133 18.874 1.00 46.19 434 ASN A N 1
ATOM 3453 C CA . ASN A 1 434 ? 11.308 -4.223 18.566 1.00 46.19 434 ASN A CA 1
ATOM 3454 C C . ASN A 1 434 ? 10.655 -5.463 17.916 1.00 46.19 434 ASN A C 1
ATOM 3456 O O . ASN A 1 434 ? 11.258 -6.536 17.896 1.00 46.19 434 ASN A O 1
ATOM 3460 N N . GLY A 1 435 ? 9.403 -5.377 17.446 1.00 49.03 435 GLY A N 1
ATOM 3461 C CA . GLY A 1 435 ? 8.655 -6.547 16.956 1.00 49.03 435 GLY A CA 1
ATOM 3462 C C . GLY A 1 435 ? 8.404 -7.624 18.025 1.00 49.03 435 GLY A C 1
ATOM 3463 O O . GLY A 1 435 ? 8.114 -8.773 17.697 1.00 49.03 435 GLY A O 1
ATOM 3464 N N . SER A 1 436 ? 8.525 -7.257 19.303 1.00 41.16 436 SER A N 1
ATOM 3465 C CA . SER A 1 436 ? 8.516 -8.147 20.469 1.00 41.16 436 SER A CA 1
ATOM 3466 C C . SER A 1 436 ? 7.138 -8.700 20.848 1.00 41.16 436 SER A C 1
ATOM 3468 O O . SER A 1 436 ? 7.072 -9.591 21.686 1.00 41.16 436 SER A O 1
ATOM 3470 N N . PHE A 1 437 ? 6.045 -8.179 20.277 1.00 47.81 437 PHE A N 1
ATOM 3471 C CA . PHE A 1 437 ? 4.677 -8.538 20.699 1.00 47.81 437 PHE A CA 1
ATOM 3472 C C . PHE A 1 437 ? 4.075 -9.680 19.900 1.00 47.81 437 PHE A C 1
ATOM 3474 O O . PHE A 1 437 ? 3.540 -10.624 20.466 1.00 47.81 437 PHE A O 1
ATOM 3481 N N . ASN A 1 438 ? 4.231 -9.611 18.583 1.00 50.06 438 ASN A N 1
ATOM 3482 C CA . ASN A 1 438 ? 3.902 -10.688 17.663 1.00 50.06 438 ASN A CA 1
ATOM 3483 C C . ASN A 1 438 ? 5.160 -11.046 16.887 1.00 50.06 438 ASN A C 1
ATOM 3485 O O . ASN A 1 438 ? 5.152 -10.977 15.659 1.00 50.06 438 ASN A O 1
ATOM 3489 N N . SER A 1 439 ? 6.268 -11.350 17.574 1.00 41.06 439 SER A N 1
ATOM 3490 C CA . SER A 1 439 ? 7.420 -11.913 16.880 1.00 41.06 439 SER A CA 1
ATOM 3491 C C . SER A 1 439 ? 6.919 -13.179 16.198 1.00 41.06 439 SER A C 1
ATOM 3493 O O . SER A 1 439 ? 6.690 -14.185 16.868 1.00 41.06 439 SER A O 1
ATOM 3495 N N . ILE A 1 440 ? 6.653 -13.099 14.894 1.00 42.03 440 ILE A N 1
ATOM 3496 C CA . ILE A 1 440 ? 6.161 -14.216 14.097 1.00 42.03 440 ILE A CA 1
ATOM 3497 C C . ILE A 1 440 ? 7.217 -15.304 14.286 1.00 42.03 440 ILE A C 1
ATOM 3499 O O . ILE A 1 440 ? 8.370 -15.134 13.856 1.00 42.03 440 ILE A O 1
ATOM 3503 N N . SER A 1 441 ? 6.873 -16.338 15.060 1.00 35.88 441 SER A N 1
ATOM 3504 C CA . SER A 1 441 ? 7.803 -17.405 15.421 1.00 35.88 441 SER A CA 1
ATOM 3505 C C . SER A 1 441 ? 8.318 -18.025 14.130 1.00 35.88 441 SER A C 1
ATOM 3507 O O . SER A 1 441 ? 7.566 -18.143 13.162 1.00 35.88 441 SER A O 1
ATOM 3509 N N . GLU A 1 442 ? 9.590 -18.417 14.078 1.00 35.69 442 GLU A N 1
ATOM 3510 C CA . GLU A 1 442 ? 10.174 -19.034 12.877 1.00 35.69 442 GLU A CA 1
ATOM 3511 C C . GLU A 1 442 ? 9.388 -20.250 12.369 1.00 35.69 442 GLU A C 1
ATOM 3513 O O . GLU A 1 442 ? 9.366 -20.507 11.170 1.00 35.69 442 GLU A O 1
ATOM 3518 N N . GLU A 1 443 ? 8.649 -20.940 13.239 1.00 32.84 443 GLU A N 1
ATOM 3519 C CA . GLU A 1 443 ? 7.748 -22.025 12.841 1.00 32.84 443 GLU A CA 1
ATOM 3520 C C . GLU A 1 443 ? 6.510 -21.556 12.065 1.00 32.84 443 GLU A C 1
ATOM 3522 O O . GLU A 1 443 ? 6.071 -22.256 11.154 1.00 32.84 443 GLU A O 1
ATOM 3527 N N . SER A 1 444 ? 5.989 -20.359 12.353 1.00 38.94 444 SER A N 1
ATOM 3528 C CA . SER A 1 444 ? 4.939 -19.708 11.550 1.00 38.94 444 SER A CA 1
ATOM 3529 C C . SER A 1 444 ? 5.478 -19.012 10.290 1.00 38.94 444 SER A C 1
ATOM 3531 O O . SER A 1 444 ? 4.696 -18.647 9.416 1.00 38.94 444 SER A O 1
ATOM 3533 N N . ARG A 1 445 ? 6.812 -18.885 10.158 1.00 38.62 445 ARG A N 1
ATOM 3534 C CA . ARG A 1 445 ? 7.511 -18.387 8.953 1.00 38.62 445 ARG A CA 1
ATOM 3535 C C . ARG A 1 445 ? 7.714 -19.449 7.880 1.00 38.62 445 ARG A C 1
ATOM 3537 O O . ARG A 1 445 ? 8.364 -19.167 6.874 1.00 38.62 445 ARG A O 1
ATOM 3544 N N . LYS A 1 446 ? 7.208 -20.671 8.063 1.00 30.53 446 LYS A N 1
ATOM 3545 C CA . LYS A 1 446 ? 7.198 -21.612 6.948 1.00 30.53 446 LYS A CA 1
ATOM 3546 C C . LYS A 1 446 ? 6.190 -21.077 5.926 1.00 30.53 446 LYS A C 1
ATOM 3548 O O . LYS A 1 446 ? 5.003 -21.030 6.262 1.00 30.53 446 LYS A O 1
ATOM 3553 N N . PRO A 1 447 ? 6.607 -20.701 4.693 1.00 33.53 447 PRO A N 1
ATOM 3554 C CA . PRO A 1 447 ? 5.647 -20.688 3.598 1.00 33.53 447 PRO A CA 1
ATOM 3555 C C . PRO A 1 447 ? 4.934 -22.040 3.664 1.00 33.53 447 PRO A C 1
ATOM 3557 O O . PRO A 1 447 ? 5.591 -23.037 4.005 1.00 33.53 447 PRO A O 1
ATOM 3560 N N . PRO A 1 448 ? 3.608 -22.099 3.466 1.00 33.78 448 PRO A N 1
ATOM 3561 C CA . PRO A 1 448 ? 2.925 -23.359 3.670 1.00 33.78 448 PRO A CA 1
ATOM 3562 C C . PRO A 1 448 ? 3.630 -24.418 2.805 1.00 33.78 448 PRO A C 1
ATOM 3564 O O . PRO A 1 448 ? 4.171 -24.093 1.750 1.00 33.78 448 PRO A O 1
ATOM 3567 N N . ALA A 1 449 ? 3.769 -25.654 3.298 1.00 37.22 449 ALA A N 1
ATOM 3568 C CA . ALA A 1 449 ? 4.628 -26.658 2.642 1.00 37.22 449 ALA A CA 1
ATOM 3569 C C . ALA A 1 449 ? 4.243 -26.889 1.161 1.00 37.22 449 ALA A C 1
ATOM 3571 O O . ALA A 1 449 ? 5.067 -27.300 0.350 1.00 37.22 449 ALA A O 1
ATOM 3572 N N . ASN A 1 450 ? 2.995 -26.547 0.830 1.00 35.88 450 ASN A N 1
ATOM 3573 C CA . ASN A 1 450 ? 2.592 -25.962 -0.440 1.00 35.88 450 ASN A CA 1
ATOM 3574 C C . ASN A 1 450 ? 2.141 -24.520 -0.153 1.00 35.88 450 ASN A C 1
ATOM 3576 O O . ASN A 1 450 ? 1.106 -24.409 0.513 1.00 35.88 450 ASN A O 1
ATOM 3580 N N . PRO A 1 451 ? 2.796 -23.427 -0.623 1.00 33.59 451 PRO A N 1
ATOM 3581 C CA . PRO A 1 451 ? 2.082 -22.156 -0.751 1.00 33.59 451 PRO A CA 1
ATOM 3582 C C . PRO A 1 451 ? 0.791 -22.546 -1.440 1.00 33.59 451 PRO A C 1
ATOM 3584 O O . PRO A 1 451 ? 0.910 -23.308 -2.400 1.00 33.59 451 PRO A O 1
ATOM 3587 N N . MET A 1 452 ? -0.391 -22.223 -0.885 1.00 30.56 452 MET A N 1
ATOM 3588 C CA . MET A 1 452 ? -1.651 -22.604 -1.529 1.00 30.56 452 MET A CA 1
ATOM 3589 C C . MET A 1 452 ? -1.446 -22.278 -2.995 1.00 30.56 452 MET A C 1
ATOM 3591 O O . MET A 1 452 ? -1.318 -21.104 -3.336 1.00 30.56 452 MET A O 1
ATOM 3595 N N . SER A 1 453 ? -1.262 -23.320 -3.816 1.00 34.25 453 SER A N 1
ATOM 3596 C CA . SER A 1 453 ? -1.253 -23.159 -5.251 1.00 34.25 453 SER A CA 1
ATOM 3597 C C . SER A 1 453 ? -2.632 -22.576 -5.415 1.00 34.25 453 SER A C 1
ATOM 3599 O O . SER A 1 453 ? -3.579 -23.248 -4.961 1.00 34.25 453 SER A O 1
ATOM 3601 N N . PRO A 1 454 ? -2.738 -21.278 -5.760 1.00 34.34 454 PRO A N 1
ATOM 3602 C CA . PRO A 1 454 ? -3.997 -20.598 -5.527 1.00 34.34 454 PRO A CA 1
ATOM 3603 C C . PRO A 1 454 ? -5.028 -21.440 -6.257 1.00 34.34 454 PRO A C 1
ATOM 3605 O O . PRO A 1 454 ? -4.663 -22.054 -7.254 1.00 34.34 454 PRO A O 1
ATOM 3608 N N . HIS A 1 455 ? -6.187 -21.691 -5.649 1.00 33.56 455 HIS A N 1
ATOM 3609 C CA . HIS A 1 455 ? -7.104 -22.725 -6.128 1.00 33.56 455 HIS A CA 1
ATOM 3610 C C . HIS A 1 455 ? -7.455 -22.458 -7.598 1.00 33.56 455 HIS A C 1
ATOM 3612 O O . HIS A 1 455 ? -8.368 -21.709 -7.919 1.00 33.56 455 HIS A O 1
ATOM 3618 N N . PHE A 1 456 ? -6.669 -23.056 -8.484 1.00 41.06 456 PHE A N 1
ATOM 3619 C CA . PHE A 1 456 ? -6.616 -22.774 -9.897 1.00 41.06 456 PHE A CA 1
ATOM 3620 C C . PHE A 1 456 ? -6.818 -24.118 -10.549 1.00 41.06 456 PHE A C 1
ATOM 3622 O O . PHE A 1 456 ? -5.919 -24.956 -10.639 1.00 41.06 456 PHE A O 1
ATOM 3629 N N . GLY A 1 457 ? -8.059 -24.318 -10.949 1.00 38.44 457 GLY A N 1
ATOM 3630 C CA . GLY A 1 457 ? -8.310 -25.121 -12.111 1.00 38.44 457 GLY A CA 1
ATOM 3631 C C . GLY A 1 457 ? -9.185 -26.340 -11.899 1.00 38.44 457 GLY A C 1
ATOM 3632 O O . GLY A 1 457 ? -9.249 -26.982 -10.842 1.00 38.44 457 GLY A O 1
ATOM 3633 N N . THR A 1 458 ? -9.864 -26.632 -12.995 1.00 47.94 458 THR A N 1
ATOM 3634 C CA . THR A 1 458 ? -10.584 -27.866 -13.283 1.00 47.94 458 THR A CA 1
ATOM 3635 C C . THR A 1 458 ? -9.667 -29.093 -13.093 1.00 47.94 458 THR A C 1
ATOM 3637 O O . THR A 1 458 ? -8.441 -28.957 -13.048 1.00 47.94 458 THR A O 1
ATOM 3640 N N . PRO A 1 459 ? -10.207 -30.324 -12.978 1.00 44.94 459 PRO A N 1
ATOM 3641 C CA . PRO A 1 459 ? -9.401 -31.538 -12.780 1.00 44.94 459 PRO A CA 1
ATOM 3642 C C . PRO A 1 459 ? -8.235 -31.716 -13.772 1.00 44.94 459 PRO A C 1
ATOM 3644 O O . PRO A 1 459 ? -7.192 -32.240 -13.393 1.00 44.94 459 PRO A O 1
ATOM 3647 N N . PHE A 1 460 ? -8.382 -31.215 -15.003 1.00 40.59 460 PHE A N 1
ATOM 3648 C CA . PHE A 1 460 ? -7.359 -31.260 -16.051 1.00 40.59 460 PHE A CA 1
ATOM 3649 C C . PHE A 1 460 ? -6.138 -30.373 -15.747 1.00 40.59 460 PHE A C 1
ATOM 3651 O O . PHE A 1 460 ? -4.993 -30.786 -15.925 1.00 40.59 460 PHE A O 1
ATOM 3658 N N . GLU A 1 461 ? -6.362 -29.168 -15.222 1.00 42.34 461 GLU A N 1
ATOM 3659 C CA . GLU A 1 461 ? -5.286 -28.234 -14.865 1.00 42.34 461 GLU A CA 1
ATOM 3660 C C . GLU A 1 461 ? -4.502 -28.733 -13.645 1.00 42.34 461 GLU A C 1
ATOM 3662 O O . GLU A 1 461 ? -3.281 -28.589 -13.600 1.00 42.34 461 GLU A O 1
ATOM 3667 N N . LYS A 1 462 ? -5.167 -29.426 -12.708 1.00 45.22 462 LYS A N 1
ATOM 3668 C CA . LYS A 1 462 ? -4.504 -30.104 -11.579 1.00 45.22 462 LYS A CA 1
ATOM 3669 C C . LYS A 1 462 ? -3.548 -31.204 -12.044 1.00 45.22 462 LYS A C 1
ATOM 3671 O O . LYS A 1 462 ? -2.457 -31.330 -11.489 1.00 45.22 462 LYS A O 1
ATOM 3676 N N . GLU A 1 463 ? -3.927 -31.979 -13.058 1.00 48.00 463 GLU A N 1
ATOM 3677 C CA . GLU A 1 463 ? -3.094 -33.055 -13.612 1.00 48.00 463 GLU A CA 1
ATOM 3678 C C . GLU A 1 463 ? -1.885 -32.504 -14.387 1.00 48.00 463 GLU A C 1
ATOM 3680 O O . GLU A 1 463 ? -0.756 -32.982 -14.216 1.00 48.00 463 GLU A O 1
ATOM 3685 N N . ALA A 1 464 ? -2.084 -31.428 -15.155 1.00 46.72 464 ALA A N 1
ATOM 3686 C CA . ALA A 1 464 ? -1.006 -30.724 -15.848 1.00 46.72 464 ALA A CA 1
ATOM 3687 C C . ALA A 1 464 ? -0.007 -30.088 -14.863 1.00 46.72 464 ALA A C 1
ATOM 3689 O O . ALA A 1 464 ? 1.207 -30.255 -15.014 1.00 46.72 464 ALA A O 1
ATOM 3690 N N . LEU A 1 465 ? -0.501 -29.426 -13.810 1.00 44.91 465 LEU A N 1
ATOM 3691 C CA . LEU A 1 465 ? 0.342 -28.796 -12.792 1.00 44.91 465 LEU A CA 1
ATOM 3692 C C . LEU A 1 465 ? 1.093 -29.834 -11.948 1.00 44.91 465 LEU A C 1
ATOM 3694 O O . LEU A 1 465 ? 2.258 -29.633 -11.607 1.00 44.91 465 LEU A O 1
ATOM 3698 N N . PHE A 1 466 ? 0.452 -30.958 -11.618 1.00 49.50 466 PHE A N 1
ATOM 3699 C CA . PHE A 1 466 ? 1.105 -32.070 -10.925 1.00 49.50 466 PHE A CA 1
ATOM 3700 C C . PHE A 1 466 ? 2.245 -32.656 -11.767 1.00 49.50 466 PHE A C 1
ATOM 3702 O O . PHE A 1 466 ? 3.349 -32.862 -11.259 1.00 49.50 466 PHE A O 1
ATOM 3709 N N . THR A 1 467 ? 2.008 -32.850 -13.066 1.00 48.88 467 THR A N 1
ATOM 3710 C CA . THR A 1 467 ? 3.014 -33.355 -14.011 1.00 48.88 467 THR A CA 1
ATOM 3711 C C . THR A 1 467 ? 4.189 -32.385 -14.151 1.00 48.88 467 THR A C 1
ATOM 3713 O O . THR A 1 467 ? 5.344 -32.806 -14.069 1.00 48.88 467 THR A O 1
ATOM 3716 N N . LEU A 1 468 ? 3.914 -31.084 -14.274 1.00 44.75 468 LEU A N 1
ATOM 3717 C CA . LEU A 1 468 ? 4.940 -30.044 -14.370 1.00 44.75 468 LEU A CA 1
ATOM 3718 C C . LEU A 1 468 ? 5.767 -29.927 -13.080 1.00 44.75 468 LEU A C 1
ATOM 3720 O O . LEU A 1 468 ? 6.994 -29.882 -13.130 1.00 44.75 468 LEU A O 1
ATOM 3724 N N . ASN A 1 469 ? 5.119 -29.943 -11.912 1.00 47.94 469 ASN A N 1
ATOM 3725 C CA . ASN A 1 469 ? 5.808 -29.889 -10.620 1.00 47.94 469 ASN A CA 1
ATOM 3726 C C . ASN A 1 469 ? 6.673 -31.127 -10.374 1.00 47.94 469 ASN A C 1
ATOM 3728 O O . ASN A 1 469 ? 7.761 -31.017 -9.807 1.00 47.94 469 ASN A O 1
ATOM 3732 N N . LYS A 1 470 ? 6.223 -32.302 -10.823 1.00 57.19 470 LYS A N 1
ATOM 3733 C CA . LYS A 1 470 ? 7.033 -33.521 -10.790 1.00 57.19 470 LYS A CA 1
ATOM 3734 C C . LYS A 1 470 ? 8.279 -33.376 -11.670 1.00 57.19 470 LYS A C 1
ATOM 3736 O O . LYS A 1 470 ? 9.379 -33.646 -11.198 1.00 57.19 470 LYS A O 1
ATOM 3741 N N . GLN A 1 471 ? 8.128 -32.870 -12.895 1.00 51.22 471 GLN A N 1
ATOM 3742 C CA . GLN A 1 471 ? 9.254 -32.626 -13.806 1.00 51.22 471 GLN A CA 1
ATOM 3743 C C . GLN A 1 471 ? 10.249 -31.595 -13.251 1.00 51.22 471 GLN A C 1
ATOM 3745 O O . GLN A 1 471 ? 11.459 -31.795 -13.349 1.00 51.22 471 GLN A O 1
ATOM 3750 N N . LEU A 1 472 ? 9.756 -30.522 -12.628 1.00 43.06 472 LEU A N 1
ATOM 3751 C CA . LEU A 1 472 ? 10.592 -29.497 -11.997 1.00 43.06 472 LEU A CA 1
ATOM 3752 C C . LEU A 1 472 ? 11.354 -30.036 -10.782 1.00 43.06 472 LEU A C 1
ATOM 3754 O O . LEU A 1 472 ? 12.534 -29.733 -10.628 1.00 43.06 472 LEU A O 1
ATOM 3758 N N . ARG A 1 473 ? 10.724 -30.869 -9.943 1.00 53.56 473 ARG A N 1
ATOM 3759 C CA . ARG A 1 473 ? 11.411 -31.532 -8.821 1.00 53.56 473 ARG A CA 1
ATOM 3760 C C . ARG A 1 473 ? 12.517 -32.459 -9.315 1.00 53.56 473 ARG A C 1
ATOM 3762 O O . ARG A 1 473 ? 13.643 -32.341 -8.850 1.00 53.56 473 ARG A O 1
ATOM 3769 N N . GLU A 1 474 ? 12.233 -33.289 -10.316 1.00 61.94 474 GLU A N 1
ATOM 3770 C CA . GLU A 1 474 ? 13.236 -34.177 -10.920 1.00 61.94 474 GLU A CA 1
ATOM 3771 C C . GLU A 1 474 ? 14.393 -33.395 -11.574 1.00 61.94 474 GLU A C 1
ATOM 3773 O O . GLU A 1 474 ? 15.542 -33.841 -11.547 1.00 61.94 474 GLU A O 1
ATOM 3778 N N . GLN A 1 475 ? 14.126 -32.222 -12.163 1.00 52.81 475 GLN A N 1
ATOM 3779 C CA . GLN A 1 475 ? 15.175 -31.341 -12.687 1.00 52.81 475 GLN A CA 1
ATOM 3780 C C . GLN A 1 475 ? 15.995 -30.677 -11.576 1.00 52.81 475 GLN A C 1
ATOM 3782 O O . GLN A 1 475 ? 17.221 -30.628 -11.685 1.00 52.81 475 GLN A O 1
ATOM 3787 N N . ASN A 1 476 ? 15.351 -30.206 -10.510 1.00 50.53 476 ASN A N 1
ATOM 3788 C CA . ASN A 1 476 ? 16.031 -29.577 -9.382 1.00 50.53 476 ASN A CA 1
ATOM 3789 C C . ASN A 1 476 ? 16.899 -30.577 -8.614 1.00 50.53 476 ASN A C 1
ATOM 3791 O O . ASN A 1 476 ? 18.047 -30.261 -8.325 1.00 50.53 476 ASN A O 1
ATOM 3795 N N . GLU A 1 477 ? 16.429 -31.806 -8.393 1.00 65.00 477 GLU A N 1
ATOM 3796 C CA . GLU A 1 477 ? 17.235 -32.878 -7.789 1.00 65.00 477 GLU A CA 1
ATOM 3797 C C . GLU A 1 477 ? 18.467 -33.211 -8.647 1.00 65.00 477 GLU A C 1
ATOM 3799 O O . GLU A 1 477 ? 19.573 -33.380 -8.126 1.00 65.00 477 GLU A O 1
ATOM 3804 N N . LYS A 1 478 ? 18.320 -33.233 -9.981 1.00 63.19 478 LYS A N 1
ATOM 3805 C CA . LYS A 1 478 ? 19.455 -33.403 -10.907 1.00 63.19 478 LYS A CA 1
ATOM 3806 C C . LYS A 1 478 ? 20.439 -32.234 -10.839 1.00 63.19 478 LYS A C 1
ATOM 3808 O O . LYS A 1 478 ? 21.649 -32.453 -10.912 1.00 63.19 478 LYS A O 1
ATOM 3813 N N . LEU A 1 479 ? 19.948 -31.000 -10.719 1.00 49.78 479 LEU A N 1
ATOM 3814 C CA . LEU A 1 479 ? 20.787 -29.807 -10.585 1.00 49.78 479 LEU A CA 1
ATOM 3815 C C . LEU A 1 479 ? 21.514 -29.775 -9.239 1.00 49.78 479 LEU A C 1
ATOM 3817 O O . LEU A 1 479 ? 22.696 -29.446 -9.202 1.00 49.78 479 LEU A O 1
ATOM 3821 N N . GLU A 1 480 ? 20.852 -30.175 -8.160 1.00 57.22 480 GLU A N 1
ATOM 3822 C CA . GLU A 1 480 ? 21.413 -30.218 -6.812 1.00 57.22 480 GLU A CA 1
ATOM 3823 C C . GLU A 1 480 ? 22.478 -31.316 -6.685 1.00 57.22 480 GLU A C 1
ATOM 3825 O O . GLU A 1 480 ? 23.575 -31.060 -6.187 1.00 57.22 480 GLU A O 1
ATOM 3830 N N . GLN A 1 481 ? 22.243 -32.501 -7.265 1.00 61.66 481 GLN A N 1
ATOM 3831 C CA . GLN A 1 481 ? 23.284 -33.527 -7.412 1.00 61.66 481 GLN A CA 1
ATOM 3832 C C . GLN A 1 481 ? 24.485 -33.010 -8.213 1.00 61.66 481 GLN A C 1
ATOM 3834 O O . GLN A 1 481 ? 25.637 -33.235 -7.826 1.00 61.66 481 GLN A O 1
ATOM 3839 N N . LYS A 1 482 ? 24.241 -32.277 -9.305 1.00 57.78 482 LYS A N 1
ATOM 3840 C CA . LYS A 1 482 ? 25.311 -31.677 -10.113 1.00 57.78 482 LYS A CA 1
ATOM 3841 C C . LYS A 1 482 ? 26.087 -30.614 -9.327 1.00 57.78 482 LYS A C 1
ATOM 3843 O O . LYS A 1 482 ? 27.310 -30.568 -9.437 1.00 57.78 482 LYS A O 1
ATOM 3848 N N . ASN A 1 483 ? 25.409 -29.816 -8.505 1.00 48.88 483 ASN A N 1
ATOM 3849 C CA . ASN A 1 483 ? 26.026 -28.771 -7.689 1.00 48.88 483 ASN A CA 1
ATOM 3850 C C . ASN A 1 483 ? 26.868 -29.357 -6.543 1.00 48.88 483 ASN A C 1
ATOM 3852 O O . ASN A 1 483 ? 28.012 -28.956 -6.355 1.00 48.88 483 ASN A O 1
ATOM 3856 N N . ASN A 1 484 ? 26.369 -30.396 -5.867 1.00 55.44 484 ASN A N 1
ATOM 3857 C CA . ASN A 1 484 ? 27.119 -31.129 -4.840 1.00 55.44 484 ASN A CA 1
ATOM 3858 C C . ASN A 1 484 ? 28.367 -31.817 -5.419 1.00 55.44 484 ASN A C 1
ATOM 3860 O O . ASN A 1 484 ? 29.416 -31.880 -4.773 1.00 55.44 484 ASN A O 1
ATOM 3864 N N . THR A 1 485 ? 28.280 -32.303 -6.662 1.00 57.28 485 THR A N 1
ATOM 3865 C CA . THR A 1 485 ? 29.438 -32.858 -7.379 1.00 57.28 485 THR A CA 1
ATOM 3866 C C . THR A 1 485 ? 30.470 -31.763 -7.670 1.00 57.28 485 THR A C 1
ATOM 3868 O O . THR A 1 485 ? 31.651 -31.943 -7.381 1.00 57.28 485 THR A O 1
ATOM 3871 N N . LEU A 1 486 ? 30.024 -30.592 -8.142 1.00 49.03 486 LEU A N 1
ATOM 3872 C CA . LEU A 1 486 ? 30.886 -29.435 -8.410 1.00 49.03 486 LEU A CA 1
ATOM 3873 C C . LEU A 1 486 ? 31.561 -28.884 -7.143 1.00 49.03 486 LEU A C 1
ATOM 3875 O O . LEU A 1 486 ? 32.744 -28.552 -7.186 1.00 49.03 486 LEU A O 1
ATOM 3879 N N . GLU A 1 487 ? 30.860 -28.822 -6.009 1.00 44.69 487 GLU A N 1
ATOM 3880 C CA . GLU A 1 487 ? 31.455 -28.414 -4.728 1.00 44.69 487 GLU A CA 1
ATOM 3881 C C . GLU A 1 487 ? 32.483 -29.428 -4.211 1.00 44.69 487 GLU A C 1
ATOM 3883 O O . GLU A 1 487 ? 33.541 -29.042 -3.699 1.00 44.69 487 GLU A O 1
ATOM 3888 N N . SER A 1 488 ? 32.209 -30.727 -4.372 1.00 49.53 488 SER A N 1
ATOM 3889 C CA . SER A 1 488 ? 33.154 -31.798 -4.033 1.00 49.53 488 SER A CA 1
ATOM 3890 C C . SER A 1 488 ? 34.433 -31.693 -4.865 1.00 49.53 488 SER A C 1
ATOM 3892 O O . SER A 1 488 ? 35.541 -31.757 -4.319 1.00 49.53 488 SER A O 1
ATOM 3894 N N . ASP A 1 489 ? 34.294 -31.455 -6.168 1.00 48.44 489 ASP A N 1
ATOM 3895 C CA . ASP A 1 489 ? 35.429 -31.292 -7.072 1.00 48.44 489 ASP A CA 1
ATOM 3896 C C . ASP A 1 489 ? 36.201 -30.002 -6.773 1.00 48.44 489 ASP A C 1
ATOM 3898 O O . ASP A 1 489 ? 37.425 -30.044 -6.637 1.00 48.44 489 ASP A O 1
ATOM 3902 N N . TYR A 1 490 ? 35.511 -28.889 -6.506 1.00 46.06 490 TYR A N 1
ATOM 3903 C CA . TYR A 1 490 ? 36.135 -27.636 -6.069 1.00 46.06 490 TYR A CA 1
ATOM 3904 C C . TYR A 1 490 ? 36.927 -27.800 -4.759 1.00 46.06 490 TYR A C 1
ATOM 3906 O O . TYR A 1 490 ? 38.057 -27.316 -4.637 1.00 46.06 490 TYR A O 1
ATOM 3914 N N . SER A 1 491 ? 36.381 -28.534 -3.786 1.00 47.00 491 SER A N 1
ATOM 3915 C CA . SER A 1 491 ? 37.049 -28.853 -2.518 1.00 47.00 491 SER A CA 1
ATOM 3916 C C . SER A 1 491 ? 38.319 -29.687 -2.725 1.00 47.00 491 SER A C 1
ATOM 3918 O O . SER A 1 491 ? 39.363 -29.390 -2.129 1.00 47.00 491 SER A O 1
ATOM 3920 N N . LYS A 1 492 ? 38.281 -30.686 -3.620 1.00 49.62 492 LYS A N 1
ATOM 3921 C CA . LYS A 1 492 ? 39.464 -31.482 -3.993 1.00 49.62 492 LYS A CA 1
ATOM 3922 C C . LYS A 1 492 ? 40.524 -30.624 -4.682 1.00 49.62 492 LYS A C 1
ATOM 3924 O O . LYS A 1 492 ? 41.690 -30.698 -4.292 1.00 49.62 492 LYS A O 1
ATOM 3929 N N . THR A 1 493 ? 40.140 -29.767 -5.631 1.00 51.09 493 THR A N 1
ATOM 3930 C CA . THR A 1 493 ? 41.070 -28.854 -6.318 1.00 51.09 493 THR A CA 1
ATOM 3931 C C . THR A 1 493 ? 41.706 -27.866 -5.341 1.00 51.09 493 THR A C 1
ATOM 3933 O O . THR A 1 493 ? 42.917 -27.649 -5.380 1.00 51.09 493 THR A O 1
ATOM 3936 N N . LYS A 1 494 ? 40.928 -27.323 -4.396 1.00 48.25 494 LYS A N 1
ATOM 3937 C CA . LYS A 1 494 ? 41.429 -26.425 -3.345 1.00 48.25 494 LYS A CA 1
ATOM 3938 C C . LYS A 1 494 ? 42.431 -27.124 -2.420 1.00 48.25 494 LYS A C 1
ATOM 3940 O O . LYS A 1 494 ? 43.469 -26.544 -2.103 1.00 48.25 494 LYS A O 1
ATOM 3945 N N . ARG A 1 495 ? 42.160 -28.370 -2.008 1.00 52.91 495 ARG A N 1
ATOM 3946 C CA . ARG A 1 495 ? 43.101 -29.175 -1.203 1.00 52.91 495 ARG A CA 1
ATOM 3947 C C . ARG A 1 495 ? 44.382 -29.492 -1.973 1.00 52.91 495 ARG A C 1
ATOM 3949 O O . ARG A 1 495 ? 45.462 -29.344 -1.409 1.00 52.91 495 ARG A O 1
ATOM 3956 N N . ALA A 1 496 ? 44.279 -29.860 -3.250 1.00 50.88 496 ALA A N 1
ATOM 3957 C CA . ALA A 1 496 ? 45.441 -30.110 -4.101 1.00 50.88 496 ALA A CA 1
ATOM 3958 C C . ALA A 1 496 ? 46.314 -28.851 -4.257 1.00 50.88 496 ALA A C 1
ATOM 3960 O O . ALA A 1 496 ? 47.525 -28.920 -4.064 1.00 50.88 496 ALA A O 1
ATOM 3961 N N . LEU A 1 497 ? 45.701 -27.685 -4.496 1.00 52.38 497 LEU A N 1
ATOM 3962 C CA . LEU A 1 497 ? 46.404 -26.398 -4.568 1.00 52.38 497 LEU A CA 1
ATOM 3963 C C . LEU A 1 497 ? 47.110 -26.039 -3.252 1.00 52.38 497 LEU A C 1
ATOM 3965 O O . LEU A 1 497 ? 48.253 -25.587 -3.282 1.00 52.38 497 LEU A O 1
ATOM 3969 N N . LEU A 1 498 ? 46.471 -26.281 -2.103 1.00 54.19 498 LEU A N 1
ATOM 3970 C CA . LEU A 1 498 ? 47.074 -26.068 -0.781 1.00 54.19 498 LEU A CA 1
ATOM 3971 C C . LEU A 1 498 ? 48.274 -26.991 -0.527 1.00 54.19 498 LEU A C 1
ATOM 3973 O O . LEU A 1 498 ? 49.279 -26.534 0.015 1.00 54.19 498 LEU A O 1
ATOM 3977 N N . ILE A 1 499 ? 48.198 -28.258 -0.945 1.00 57.75 499 ILE A N 1
ATOM 3978 C CA . ILE A 1 499 ? 49.308 -29.218 -0.837 1.00 57.75 499 ILE A CA 1
ATOM 3979 C C . ILE A 1 499 ? 50.467 -28.803 -1.751 1.00 57.75 499 ILE A C 1
ATOM 3981 O O . ILE A 1 499 ? 51.613 -28.767 -1.304 1.00 57.75 499 ILE A O 1
ATOM 3985 N N . CYS A 1 500 ? 50.186 -28.427 -3.002 1.00 52.78 500 CYS A N 1
ATOM 3986 C CA . CYS A 1 500 ? 51.203 -27.919 -3.926 1.00 52.78 500 CYS A CA 1
ATOM 3987 C C . CYS A 1 500 ? 51.874 -26.651 -3.386 1.00 52.78 500 CYS A C 1
ATOM 3989 O O . CYS A 1 500 ? 53.099 -26.542 -3.428 1.00 52.78 500 CYS A O 1
ATOM 3991 N N . TYR A 1 501 ? 51.093 -25.722 -2.826 1.00 53.16 501 TYR A N 1
ATOM 3992 C CA . TYR A 1 501 ? 51.618 -24.522 -2.180 1.00 53.16 501 TYR A CA 1
ATOM 3993 C C . TYR A 1 501 ? 52.545 -24.877 -1.010 1.00 53.16 501 TYR A C 1
ATOM 3995 O O . TYR A 1 501 ? 53.661 -24.368 -0.937 1.00 53.16 501 TYR A O 1
ATOM 4003 N N . TRP A 1 502 ? 52.136 -25.810 -0.145 1.00 57.00 502 TRP A N 1
ATOM 4004 C CA . TRP A 1 502 ? 52.951 -26.287 0.975 1.00 57.00 502 TRP A CA 1
ATOM 4005 C C . TRP A 1 502 ? 54.269 -26.933 0.531 1.00 57.00 502 TRP A C 1
ATOM 4007 O O . TRP A 1 502 ? 55.320 -26.620 1.090 1.00 57.00 502 TRP A O 1
ATOM 4017 N N . LEU A 1 503 ? 54.237 -27.789 -0.494 1.00 53.09 503 LEU A N 1
ATOM 4018 C CA . LEU A 1 503 ? 55.429 -28.459 -1.024 1.00 53.09 503 LEU A CA 1
ATOM 4019 C C . LEU A 1 503 ? 56.426 -27.465 -1.635 1.00 53.09 503 LEU A C 1
ATOM 4021 O O . LEU A 1 503 ? 57.631 -27.599 -1.423 1.00 53.09 503 LEU A O 1
ATOM 4025 N N . ILE A 1 504 ? 55.933 -26.442 -2.339 1.00 56.47 504 ILE A N 1
ATOM 4026 C CA . ILE A 1 504 ? 56.773 -25.382 -2.915 1.00 56.47 504 ILE A CA 1
ATOM 4027 C C . ILE A 1 504 ? 57.374 -24.510 -1.805 1.00 56.47 504 ILE A C 1
ATOM 4029 O O . ILE A 1 504 ? 58.572 -24.218 -1.829 1.00 56.47 504 ILE A O 1
ATOM 4033 N N . PHE A 1 505 ? 56.564 -24.117 -0.818 1.00 49.66 505 PHE A N 1
ATOM 4034 C CA . PHE A 1 505 ? 56.990 -23.191 0.229 1.00 49.66 505 PHE A CA 1
ATOM 4035 C C . PHE A 1 505 ? 57.982 -23.842 1.205 1.00 49.66 505 PHE A C 1
ATOM 4037 O O . PHE A 1 505 ? 59.041 -23.277 1.471 1.00 49.66 505 PHE A O 1
ATOM 4044 N N . PHE A 1 506 ? 57.709 -25.059 1.686 1.00 52.34 506 PHE A N 1
ATOM 4045 C CA . PHE A 1 506 ? 58.583 -25.734 2.655 1.00 52.34 506 PHE A CA 1
ATOM 4046 C C . PHE A 1 506 ? 59.741 -26.498 2.006 1.00 52.34 506 PHE A C 1
ATOM 4048 O O . PHE A 1 506 ? 60.848 -26.493 2.549 1.00 52.34 506 PHE A O 1
ATOM 4055 N N . GLY A 1 507 ? 59.544 -27.087 0.821 1.00 53.53 507 GLY A N 1
ATOM 4056 C CA . GLY A 1 507 ? 60.619 -27.758 0.082 1.00 53.53 507 GLY A CA 1
ATOM 4057 C C . GLY A 1 507 ? 61.718 -26.787 -0.362 1.00 53.53 507 GLY A C 1
ATOM 4058 O O . GLY A 1 507 ? 62.906 -27.095 -0.246 1.00 53.53 507 GLY A O 1
ATOM 4059 N N . GLY A 1 508 ? 61.335 -25.578 -0.791 1.00 53.28 508 GLY A N 1
ATOM 4060 C CA . GLY A 1 508 ? 62.278 -24.530 -1.194 1.00 53.28 508 GLY A CA 1
ATOM 4061 C C . GLY A 1 508 ? 63.105 -23.971 -0.032 1.00 53.28 508 GLY A C 1
ATOM 4062 O O . GLY A 1 508 ? 64.309 -23.749 -0.180 1.00 53.28 508 GLY A O 1
ATOM 4063 N N . TRP A 1 509 ? 62.492 -23.788 1.141 1.00 49.84 509 TRP A N 1
ATOM 4064 C CA . TRP A 1 509 ? 63.176 -23.254 2.324 1.00 49.84 509 TRP A CA 1
ATOM 4065 C C . TRP A 1 509 ? 64.050 -24.294 3.033 1.00 49.84 509 TRP A C 1
ATOM 4067 O O . TRP A 1 509 ? 65.163 -23.965 3.447 1.00 49.84 509 TRP A O 1
ATOM 4077 N N . GLY A 1 510 ? 63.614 -25.557 3.102 1.00 47.75 510 GLY A N 1
ATOM 4078 C CA . GLY A 1 510 ? 64.410 -26.643 3.684 1.00 47.75 510 GLY A CA 1
ATOM 4079 C C . GLY A 1 510 ? 65.720 -26.887 2.928 1.00 47.75 510 GLY A C 1
ATOM 4080 O O . GLY A 1 510 ? 66.781 -27.012 3.541 1.00 47.75 510 GLY A O 1
ATOM 4081 N N . TYR A 1 511 ? 65.679 -26.862 1.592 1.00 51.53 511 TYR A N 1
ATOM 4082 C CA . TYR A 1 511 ? 66.872 -27.049 0.759 1.00 51.53 511 TYR A CA 1
ATOM 4083 C C . TYR A 1 511 ? 67.818 -25.835 0.802 1.00 51.53 511 TYR A C 1
ATOM 4085 O O . TYR A 1 511 ? 69.044 -25.986 0.848 1.00 51.53 511 TYR A O 1
ATOM 4093 N N . ALA A 1 512 ? 67.265 -24.616 0.848 1.00 51.41 512 ALA A N 1
ATOM 4094 C CA . ALA A 1 512 ? 68.051 -23.391 0.986 1.00 51.41 512 ALA A CA 1
ATOM 4095 C C . ALA A 1 512 ? 68.774 -23.319 2.344 1.00 51.41 512 ALA A C 1
ATOM 4097 O O . ALA A 1 512 ? 69.967 -23.007 2.376 1.00 51.41 512 ALA A O 1
ATOM 4098 N N . GLY A 1 513 ? 68.095 -23.679 3.439 1.00 46.81 513 GLY A N 1
ATOM 4099 C CA . GLY A 1 513 ? 68.670 -23.699 4.788 1.00 46.81 513 GLY A CA 1
ATOM 4100 C C . GLY A 1 513 ? 69.813 -24.706 4.943 1.00 46.81 513 GLY A C 1
ATOM 4101 O O . GLY A 1 513 ? 70.883 -24.349 5.439 1.00 46.81 513 GLY A O 1
ATOM 4102 N N . LEU A 1 514 ? 69.644 -25.934 4.435 1.00 48.88 514 LEU A N 1
ATOM 4103 C CA . LEU A 1 514 ? 70.670 -26.985 4.528 1.00 48.88 514 LEU A CA 1
ATOM 4104 C C . LEU A 1 514 ? 71.949 -26.637 3.745 1.00 48.88 514 LEU A C 1
ATOM 4106 O O . LEU A 1 514 ? 73.061 -26.972 4.154 1.00 48.88 514 LEU A O 1
ATOM 4110 N N . THR A 1 515 ? 71.790 -25.945 2.616 1.00 52.59 515 THR A N 1
ATOM 4111 C CA . THR A 1 515 ? 72.907 -25.569 1.738 1.00 52.59 515 THR A CA 1
ATOM 4112 C C . THR A 1 515 ? 73.669 -24.354 2.276 1.00 52.59 515 THR A C 1
ATOM 4114 O O . THR A 1 515 ? 74.887 -24.289 2.134 1.00 52.59 515 THR A O 1
ATOM 4117 N N . VAL A 1 516 ? 72.980 -23.404 2.921 1.00 51.19 516 VAL A N 1
ATOM 4118 C CA . VAL A 1 516 ? 73.618 -22.267 3.611 1.00 51.19 516 VAL A CA 1
ATOM 4119 C C . VAL A 1 516 ? 74.391 -22.746 4.839 1.00 51.19 516 VAL A C 1
ATOM 4121 O O . VAL A 1 516 ? 75.530 -22.329 5.029 1.00 51.19 516 VAL A O 1
ATOM 4124 N N . TYR A 1 517 ? 73.829 -23.682 5.608 1.00 49.56 517 TYR A N 1
ATOM 4125 C CA . TYR A 1 517 ? 74.511 -24.285 6.753 1.00 49.56 517 TYR A CA 1
ATOM 4126 C C . TYR A 1 517 ? 75.808 -25.005 6.343 1.00 49.56 517 TYR A C 1
ATOM 4128 O O . TYR A 1 517 ? 76.856 -24.745 6.926 1.00 49.56 517 TYR A O 1
ATOM 4136 N N . ARG A 1 518 ? 75.773 -25.822 5.276 1.00 50.94 518 ARG A N 1
ATOM 4137 C CA . ARG A 1 518 ? 76.969 -26.506 4.741 1.00 50.94 518 ARG A CA 1
ATOM 4138 C C . ARG A 1 518 ? 78.033 -25.565 4.171 1.00 50.94 518 ARG A C 1
ATOM 4140 O O . ARG A 1 518 ? 79.203 -25.925 4.154 1.00 50.94 518 ARG A O 1
ATOM 4147 N N . TYR A 1 519 ? 77.643 -24.397 3.665 1.00 48.47 519 TYR A N 1
ATOM 4148 C CA . TYR A 1 519 ? 78.594 -23.432 3.107 1.00 48.47 519 TYR A CA 1
ATOM 4149 C C . TYR A 1 519 ? 79.239 -22.583 4.211 1.00 48.47 519 TYR A C 1
ATOM 4151 O O . TYR A 1 519 ? 80.446 -22.369 4.192 1.00 48.47 519 TYR A O 1
ATOM 4159 N N . LEU A 1 520 ? 78.465 -22.165 5.219 1.00 46.81 520 LEU A N 1
ATOM 4160 C CA . LEU A 1 520 ? 78.987 -21.439 6.383 1.00 46.81 520 LEU A CA 1
ATOM 4161 C C . LEU A 1 520 ? 79.875 -22.313 7.282 1.00 46.81 520 LEU A C 1
ATOM 4163 O O . LEU A 1 520 ? 80.742 -21.777 7.959 1.00 46.81 520 LEU A O 1
ATOM 4167 N N . SER A 1 521 ? 79.722 -23.640 7.253 1.00 48.81 521 SER A N 1
ATOM 4168 C CA . SER A 1 521 ? 80.601 -24.566 7.980 1.00 48.81 521 SER A CA 1
ATOM 4169 C C . SER A 1 521 ? 81.960 -24.823 7.309 1.00 48.81 521 SER A C 1
ATOM 4171 O O . SER A 1 521 ? 82.781 -25.526 7.887 1.00 48.81 521 SER A O 1
ATOM 4173 N N . VAL A 1 522 ? 82.195 -24.318 6.088 1.00 51.25 522 VAL A N 1
ATOM 4174 C CA . VAL A 1 522 ? 83.426 -24.568 5.302 1.00 51.25 522 VAL A CA 1
ATOM 4175 C C . VAL A 1 522 ? 84.259 -23.292 5.088 1.00 51.25 522 VAL A C 1
ATOM 4177 O O . VAL A 1 522 ? 85.422 -23.375 4.704 1.00 51.25 522 VAL A O 1
ATOM 4180 N N . VAL A 1 523 ? 83.708 -22.105 5.357 1.00 50.06 523 VAL A N 1
ATOM 4181 C CA . VAL A 1 523 ? 84.409 -20.829 5.145 1.00 50.06 523 VAL A CA 1
ATOM 4182 C C . VAL A 1 523 ? 85.080 -20.377 6.442 1.00 50.06 523 VAL A C 1
ATOM 4184 O O . VAL A 1 523 ? 84.422 -19.861 7.340 1.00 50.06 523 VAL A O 1
ATOM 4187 N N . ASP A 1 524 ? 86.398 -20.561 6.514 1.00 43.94 524 ASP A N 1
ATOM 4188 C CA . ASP A 1 524 ? 87.241 -20.033 7.587 1.00 43.94 524 ASP A CA 1
ATOM 4189 C C . ASP A 1 524 ? 87.383 -18.506 7.451 1.00 43.94 524 ASP A C 1
ATOM 4191 O O . ASP A 1 524 ? 87.687 -17.967 6.380 1.00 43.94 524 ASP A O 1
ATOM 4195 N N . THR A 1 525 ? 87.096 -17.781 8.531 1.00 50.69 525 THR A N 1
ATOM 4196 C CA . THR A 1 525 ? 87.050 -16.318 8.552 1.00 50.69 525 THR A CA 1
ATOM 4197 C C . THR A 1 525 ? 88.443 -15.741 8.768 1.00 50.69 525 THR A C 1
ATOM 4199 O O . THR A 1 525 ? 88.782 -15.310 9.867 1.00 50.69 525 THR A O 1
ATOM 4202 N N . SER A 1 526 ? 89.246 -15.659 7.708 1.00 41.88 526 SER A N 1
ATOM 4203 C CA . SER A 1 526 ? 90.366 -14.716 7.672 1.00 41.88 526 SER A CA 1
ATOM 4204 C C . SER A 1 526 ? 90.618 -14.166 6.261 1.00 41.88 526 SER A C 1
ATOM 4206 O O . SER A 1 526 ? 90.953 -14.873 5.320 1.00 41.88 526 SER A O 1
ATOM 4208 N N . SER A 1 527 ? 90.410 -12.850 6.142 1.00 48.09 527 SER A N 1
ATOM 4209 C CA . SER A 1 527 ? 90.909 -11.936 5.100 1.00 48.09 527 SER A CA 1
ATOM 4210 C C . SER A 1 527 ? 90.729 -12.312 3.617 1.00 48.09 527 SER A C 1
ATOM 4212 O O . SER A 1 527 ? 91.580 -12.975 3.034 1.00 48.09 527 SER A O 1
ATOM 4214 N N . ASN A 1 528 ? 89.713 -11.738 2.952 1.00 42.62 528 ASN A N 1
ATOM 4215 C CA . ASN A 1 528 ? 89.887 -11.056 1.653 1.00 42.62 528 ASN A CA 1
ATOM 4216 C C . ASN A 1 528 ? 88.588 -10.394 1.159 1.00 42.62 528 ASN A C 1
ATOM 4218 O O . ASN A 1 528 ? 87.531 -11.022 1.102 1.00 42.62 528 ASN A O 1
ATOM 4222 N N . SER A 1 529 ? 88.672 -9.136 0.714 1.00 48.66 529 SER A N 1
ATOM 4223 C CA . SER A 1 529 ? 87.557 -8.363 0.131 1.00 48.66 529 SER A CA 1
ATOM 4224 C C . SER A 1 529 ? 87.032 -8.931 -1.200 1.00 48.66 529 SER A C 1
ATOM 4226 O O . SER A 1 529 ? 85.923 -8.594 -1.614 1.00 48.66 529 SER A O 1
ATOM 4228 N N . ASN A 1 530 ? 87.755 -9.868 -1.824 1.00 49.88 530 ASN A N 1
ATOM 4229 C CA . ASN A 1 530 ? 87.310 -10.593 -3.020 1.00 49.88 530 ASN A CA 1
ATOM 4230 C C . ASN A 1 530 ? 86.323 -11.742 -2.728 1.00 49.88 530 ASN A C 1
ATOM 4232 O O . ASN A 1 530 ? 85.616 -12.179 -3.636 1.00 49.88 530 ASN A O 1
ATOM 4236 N N . ALA A 1 531 ? 86.199 -12.201 -1.476 1.00 49.03 531 ALA A N 1
ATOM 4237 C CA . ALA A 1 531 ? 85.206 -13.216 -1.108 1.00 49.03 531 ALA A CA 1
ATOM 4238 C C . ALA A 1 531 ? 83.767 -12.670 -1.200 1.00 49.03 531 ALA A C 1
ATOM 4240 O O . ALA A 1 531 ? 82.844 -13.382 -1.597 1.00 49.03 531 ALA A O 1
ATOM 4241 N N . TRP A 1 532 ? 83.575 -11.376 -0.922 1.00 45.84 532 TRP A N 1
ATOM 4242 C CA . TRP A 1 532 ? 82.262 -10.728 -0.967 1.00 45.84 532 TRP A CA 1
ATOM 4243 C C . TRP A 1 532 ? 81.725 -10.528 -2.390 1.00 45.84 532 TRP A C 1
ATOM 4245 O O . TRP A 1 532 ? 80.522 -10.674 -2.602 1.00 45.84 532 TRP A O 1
ATOM 4255 N N . GLN A 1 533 ? 82.583 -10.288 -3.389 1.00 46.09 533 GLN A N 1
ATOM 4256 C CA . GLN A 1 533 ? 82.136 -10.231 -4.789 1.00 46.09 533 GLN A CA 1
ATOM 4257 C C . GLN A 1 533 ? 81.703 -11.607 -5.319 1.00 46.09 533 GLN A C 1
ATOM 4259 O O . GLN A 1 533 ? 80.703 -11.698 -6.034 1.00 46.09 533 GLN A O 1
ATOM 4264 N N . GLY A 1 534 ? 82.370 -12.686 -4.889 1.00 50.12 534 GLY A N 1
ATOM 4265 C CA . GLY A 1 534 ? 81.931 -14.060 -5.156 1.00 50.12 534 GLY A CA 1
ATOM 4266 C C . GLY A 1 534 ? 80.575 -14.382 -4.519 1.00 50.12 534 GLY A C 1
ATOM 4267 O O . GLY A 1 534 ? 79.710 -14.962 -5.173 1.00 50.12 534 GLY A O 1
ATOM 4268 N N . VAL A 1 535 ? 80.335 -13.931 -3.281 1.00 49.34 535 VAL A N 1
ATOM 4269 C CA . VAL A 1 535 ? 79.039 -14.087 -2.592 1.00 49.34 535 VAL A CA 1
ATOM 4270 C C . VAL A 1 535 ? 77.924 -13.320 -3.311 1.00 49.34 535 VAL A C 1
ATOM 4272 O O . VAL A 1 535 ? 76.841 -13.870 -3.504 1.00 49.34 535 VAL A O 1
ATOM 4275 N N . VAL A 1 536 ? 78.170 -12.093 -3.780 1.00 48.66 536 VAL A N 1
ATOM 4276 C CA . VAL A 1 536 ? 77.167 -11.305 -4.522 1.00 48.66 536 VAL A CA 1
ATOM 4277 C C . VAL A 1 536 ? 76.853 -11.933 -5.887 1.00 48.66 536 VAL A C 1
ATOM 4279 O O . VAL A 1 536 ? 75.675 -12.061 -6.234 1.00 48.66 536 VAL A O 1
ATOM 4282 N N . GLY A 1 537 ? 77.866 -12.404 -6.625 1.00 50.12 537 GLY A N 1
ATOM 4283 C CA . GLY A 1 537 ? 77.673 -13.134 -7.885 1.00 50.12 537 GLY A CA 1
ATOM 4284 C C . GLY A 1 537 ? 76.915 -14.455 -7.695 1.00 50.12 537 GLY A C 1
ATOM 4285 O O . GLY A 1 537 ? 75.992 -14.765 -8.450 1.00 50.12 537 GLY A O 1
ATOM 4286 N N . PHE A 1 538 ? 77.216 -15.192 -6.623 1.00 50.91 538 PHE A N 1
ATOM 4287 C CA . PHE A 1 538 ? 76.533 -16.439 -6.274 1.00 50.91 538 PHE A CA 1
ATOM 4288 C C . PHE A 1 538 ? 75.080 -16.210 -5.821 1.00 50.91 538 PHE A C 1
ATOM 4290 O O . PHE A 1 538 ? 74.185 -16.975 -6.184 1.00 50.91 538 PHE A O 1
ATOM 4297 N N . VAL A 1 539 ? 74.803 -15.122 -5.093 1.00 51.16 539 VAL A N 1
ATOM 4298 C CA . VAL A 1 539 ? 73.440 -14.714 -4.703 1.00 51.16 539 VAL A CA 1
ATOM 4299 C C . VAL A 1 539 ? 72.619 -14.265 -5.919 1.00 51.16 539 VAL A C 1
ATOM 4301 O O . VAL A 1 539 ? 71.425 -14.572 -5.993 1.00 51.16 539 VAL A O 1
ATOM 4304 N N . GLN A 1 540 ? 73.227 -13.597 -6.905 1.00 50.69 540 GLN A N 1
ATOM 4305 C CA . GLN A 1 540 ? 72.544 -13.218 -8.149 1.00 50.69 540 GLN A CA 1
ATOM 4306 C C . GLN A 1 540 ? 72.252 -14.428 -9.049 1.00 50.69 540 GLN A C 1
ATOM 4308 O O . GLN A 1 540 ? 71.118 -14.566 -9.519 1.00 50.69 540 GLN A O 1
ATOM 4313 N N . ALA A 1 541 ? 73.204 -15.354 -9.205 1.00 50.91 541 ALA A N 1
ATOM 4314 C CA . ALA A 1 541 ? 72.983 -16.617 -9.915 1.00 50.91 541 ALA A CA 1
ATOM 4315 C C . ALA A 1 541 ? 71.890 -17.469 -9.237 1.00 50.91 541 ALA A C 1
ATOM 4317 O O . ALA A 1 541 ? 71.027 -18.031 -9.914 1.00 50.91 541 ALA A O 1
ATOM 4318 N N . LYS A 1 542 ? 71.839 -17.487 -7.895 1.00 52.59 542 LYS A N 1
ATOM 4319 C CA . LYS A 1 542 ? 70.773 -18.159 -7.131 1.00 52.59 542 LYS A CA 1
ATOM 4320 C C . LYS A 1 542 ? 69.412 -17.482 -7.262 1.00 52.59 542 LYS A C 1
ATOM 4322 O O . LYS A 1 542 ? 68.419 -18.192 -7.368 1.00 52.59 542 LYS A O 1
ATOM 4327 N N . LYS A 1 543 ? 69.332 -16.146 -7.312 1.00 49.78 543 LYS A N 1
ATOM 4328 C CA . LYS A 1 543 ? 68.065 -15.440 -7.602 1.00 49.78 543 LYS A CA 1
ATOM 4329 C C . LYS A 1 543 ? 67.522 -15.808 -8.979 1.00 49.78 543 LYS A C 1
ATOM 4331 O O . LYS A 1 543 ? 66.312 -15.976 -9.121 1.00 49.78 543 LYS A O 1
ATOM 4336 N N . PHE A 1 544 ? 68.397 -15.955 -9.973 1.00 50.25 544 PHE A N 1
ATOM 4337 C CA . PHE A 1 544 ? 67.999 -16.399 -11.305 1.00 50.25 544 PHE A CA 1
ATOM 4338 C C . PHE A 1 544 ? 67.525 -17.858 -11.291 1.00 50.25 544 PHE A C 1
ATOM 4340 O O . PHE A 1 544 ? 66.429 -18.144 -11.762 1.00 50.25 544 PHE A O 1
ATOM 4347 N N . PHE A 1 545 ? 68.283 -18.759 -10.659 1.00 50.03 545 PHE A N 1
ATOM 4348 C CA . PHE A 1 545 ? 67.931 -20.179 -10.567 1.00 50.03 545 PHE A CA 1
ATOM 4349 C C . PHE A 1 545 ? 66.644 -20.426 -9.761 1.00 50.03 545 PHE A C 1
ATOM 4351 O O . PHE A 1 545 ? 65.820 -21.249 -10.146 1.00 50.03 545 PHE A O 1
ATOM 4358 N N . PHE A 1 546 ? 66.414 -19.662 -8.690 1.00 51.84 546 PHE A N 1
ATOM 4359 C CA . PHE A 1 546 ? 65.191 -19.741 -7.888 1.00 51.84 546 PHE A CA 1
ATOM 4360 C C . PHE A 1 546 ? 63.977 -19.214 -8.658 1.00 51.84 546 PHE A C 1
ATOM 4362 O O . PHE A 1 546 ? 62.924 -19.840 -8.636 1.00 51.84 546 PHE A O 1
ATOM 4369 N N . ARG A 1 547 ? 64.120 -18.109 -9.405 1.00 54.19 547 ARG A N 1
ATOM 4370 C CA . ARG A 1 547 ? 63.064 -17.605 -10.303 1.00 54.19 547 ARG A CA 1
ATOM 4371 C C . ARG A 1 547 ? 62.768 -18.580 -11.442 1.00 54.19 547 ARG A C 1
ATOM 4373 O O . ARG A 1 547 ? 61.609 -18.737 -11.811 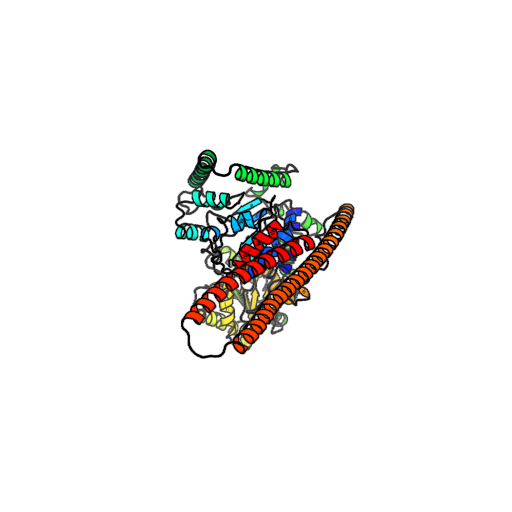1.00 54.19 547 ARG A O 1
ATOM 4380 N N . PHE A 1 548 ? 63.795 -19.246 -11.964 1.00 55.31 548 PHE A N 1
ATOM 4381 C CA . PHE A 1 548 ? 63.666 -20.255 -13.010 1.00 55.31 548 PHE A CA 1
ATOM 4382 C C . PHE A 1 548 ? 62.932 -21.507 -12.506 1.00 55.31 548 PHE A C 1
ATOM 4384 O O . PHE A 1 548 ? 61.941 -21.913 -13.108 1.00 55.31 548 PHE A O 1
ATOM 4391 N N . LEU A 1 549 ? 63.337 -22.062 -11.358 1.00 52.38 549 LEU A N 1
ATOM 4392 C CA . LEU A 1 549 ? 62.656 -23.202 -10.732 1.00 52.38 549 LEU A CA 1
ATOM 4393 C C . LEU A 1 549 ? 61.237 -22.858 -10.269 1.00 52.38 549 LEU A C 1
ATOM 4395 O O . LEU A 1 549 ? 60.336 -23.676 -10.426 1.00 52.38 549 LEU A O 1
ATOM 4399 N N . PHE A 1 550 ? 61.012 -21.646 -9.757 1.00 57.75 550 PHE A N 1
ATOM 4400 C CA . PHE A 1 550 ? 59.675 -21.164 -9.413 1.00 57.75 550 PHE A CA 1
ATOM 4401 C C . PHE A 1 550 ? 58.789 -21.042 -10.660 1.00 57.75 550 PHE A C 1
ATOM 4403 O O . PHE A 1 550 ? 57.646 -21.490 -10.645 1.00 57.75 550 PHE A O 1
ATOM 4410 N N . GLY A 1 551 ? 59.328 -20.519 -11.767 1.00 57.62 551 GLY A N 1
ATOM 4411 C CA . GLY A 1 551 ? 58.630 -20.459 -13.053 1.00 57.62 551 GLY A CA 1
ATOM 4412 C C . GLY A 1 551 ? 58.255 -21.843 -13.587 1.00 57.62 551 GLY A C 1
ATOM 4413 O O . GLY A 1 551 ? 57.110 -22.054 -13.983 1.00 57.62 551 GLY A O 1
ATOM 4414 N N . ILE A 1 552 ? 59.178 -22.808 -13.525 1.00 60.38 552 ILE A N 1
ATOM 4415 C CA . ILE A 1 552 ? 58.910 -24.205 -13.898 1.00 60.38 552 ILE A CA 1
ATOM 4416 C C . ILE A 1 552 ? 57.856 -24.826 -12.971 1.00 60.38 552 ILE A C 1
ATOM 4418 O O . ILE A 1 552 ? 56.927 -25.467 -13.456 1.00 60.38 552 ILE A O 1
ATOM 4422 N N . GLY A 1 553 ? 57.943 -24.591 -11.660 1.00 57.84 553 GLY A N 1
ATOM 4423 C CA . GLY A 1 553 ? 56.968 -25.081 -10.683 1.00 57.84 553 GLY A CA 1
ATOM 4424 C C . GLY A 1 553 ? 55.555 -24.554 -10.941 1.00 57.84 553 GLY A C 1
ATOM 4425 O O . GLY A 1 553 ? 54.600 -25.328 -10.934 1.00 57.84 553 GLY A O 1
ATOM 4426 N N . VAL A 1 554 ? 55.414 -23.263 -11.256 1.00 59.81 554 VAL A N 1
ATOM 4427 C CA . VAL A 1 554 ? 54.122 -22.652 -11.616 1.00 59.81 554 VAL A CA 1
ATOM 4428 C C . VAL A 1 554 ? 53.560 -23.253 -12.905 1.00 59.81 554 VAL A C 1
ATOM 4430 O O . VAL A 1 554 ? 52.355 -23.501 -12.983 1.00 59.81 554 VAL A O 1
ATOM 4433 N N . ILE A 1 555 ? 54.407 -23.532 -13.900 1.00 60.16 555 ILE A N 1
ATOM 4434 C CA . ILE A 1 555 ? 53.986 -24.169 -15.156 1.00 60.16 555 ILE A CA 1
ATOM 4435 C C . ILE A 1 555 ? 53.525 -25.607 -14.901 1.00 60.16 555 ILE A C 1
ATOM 4437 O O . ILE A 1 555 ? 52.431 -25.964 -15.328 1.00 60.16 555 ILE A O 1
ATOM 4441 N N . ILE A 1 556 ? 54.297 -26.408 -14.162 1.00 59.44 556 ILE A N 1
ATOM 4442 C CA . ILE A 1 556 ? 53.956 -27.807 -13.855 1.00 59.44 556 ILE A CA 1
ATOM 4443 C C . ILE A 1 556 ? 52.649 -27.890 -13.056 1.00 59.44 556 ILE A C 1
ATOM 4445 O O . ILE A 1 556 ? 51.769 -28.673 -13.408 1.00 59.44 556 ILE A O 1
ATOM 4449 N N . VAL A 1 557 ? 52.473 -27.046 -12.032 1.00 57.69 557 VAL A N 1
ATOM 4450 C CA . VAL A 1 557 ? 51.228 -27.001 -11.245 1.00 57.69 557 VAL A CA 1
ATOM 4451 C C . VAL A 1 557 ? 50.049 -26.550 -12.107 1.00 57.69 557 VAL A C 1
ATOM 4453 O O . VAL A 1 557 ? 48.971 -27.126 -12.013 1.00 57.69 557 VAL A O 1
ATOM 4456 N N . SER A 1 558 ? 50.238 -25.568 -12.990 1.00 56.47 558 SER A N 1
ATOM 4457 C CA . SER A 1 558 ? 49.157 -25.091 -13.863 1.00 56.47 558 SER A CA 1
ATOM 4458 C C . SER A 1 558 ? 48.763 -26.114 -14.935 1.00 56.47 558 SER A C 1
ATOM 4460 O O . SER A 1 558 ? 47.585 -26.204 -15.276 1.00 56.47 558 SER A O 1
ATOM 4462 N N . LEU A 1 559 ? 49.721 -26.902 -15.440 1.00 54.88 559 LEU A N 1
ATOM 4463 C CA . LEU A 1 559 ? 49.469 -28.018 -16.357 1.00 54.88 559 LEU A CA 1
ATOM 4464 C C . LEU A 1 559 ? 48.714 -29.152 -15.649 1.00 54.88 559 LEU A C 1
ATOM 4466 O O . LEU A 1 559 ? 47.684 -29.590 -16.155 1.00 54.88 559 LEU A O 1
ATOM 4470 N N . ALA A 1 560 ? 49.151 -29.543 -14.447 1.00 53.69 560 ALA A N 1
ATOM 4471 C CA . ALA A 1 560 ? 48.489 -30.574 -13.644 1.00 53.69 560 ALA A CA 1
ATOM 4472 C C . ALA A 1 560 ? 47.063 -30.168 -13.222 1.00 53.69 560 ALA A C 1
ATOM 4474 O O . ALA A 1 560 ? 46.141 -30.979 -13.259 1.00 53.69 560 ALA A O 1
ATOM 4475 N N . VAL A 1 561 ? 46.849 -28.894 -12.870 1.00 53.47 561 VAL A N 1
ATOM 4476 C CA . VAL A 1 561 ? 45.511 -28.353 -12.574 1.00 53.47 561 VAL A CA 1
ATOM 4477 C C . VAL A 1 561 ? 44.642 -28.309 -13.835 1.00 53.47 561 VAL A C 1
ATOM 4479 O O . VAL A 1 561 ? 43.449 -28.590 -13.747 1.00 53.47 561 VAL A O 1
ATOM 4482 N N . GLY A 1 562 ? 45.210 -27.997 -15.005 1.00 54.00 562 GLY A N 1
ATOM 4483 C CA . GLY A 1 562 ? 44.497 -28.038 -16.287 1.00 54.00 562 GLY A CA 1
ATOM 4484 C C . GLY A 1 562 ? 43.999 -29.441 -16.650 1.00 54.00 562 GLY A C 1
ATOM 4485 O O . GLY A 1 562 ? 42.828 -29.600 -16.988 1.00 54.00 562 GLY A O 1
ATOM 4486 N N . GLU A 1 563 ? 44.846 -30.465 -16.499 1.00 48.91 563 GLU A N 1
ATOM 4487 C CA . GLU A 1 563 ? 44.460 -31.870 -16.715 1.00 48.91 563 GLU A CA 1
ATOM 4488 C C . GLU A 1 563 ? 43.396 -32.356 -15.720 1.00 48.91 563 GLU A C 1
ATOM 4490 O O . GLU A 1 563 ? 42.440 -33.012 -16.126 1.00 48.91 563 GLU A O 1
ATOM 4495 N N . LEU A 1 564 ? 43.507 -31.998 -14.436 1.00 47.59 564 LEU A N 1
ATOM 4496 C CA . LEU A 1 564 ? 42.565 -32.444 -13.399 1.00 47.59 564 LEU A CA 1
ATOM 4497 C C . LEU A 1 564 ? 41.209 -31.719 -13.426 1.00 47.59 564 LEU A C 1
ATOM 4499 O O . LEU A 1 564 ? 40.227 -32.259 -12.927 1.00 47.59 564 LEU A O 1
ATOM 4503 N N . SER A 1 565 ? 41.143 -30.502 -13.977 1.00 47.50 565 SER A N 1
ATOM 4504 C CA . SER A 1 565 ? 39.914 -29.686 -14.025 1.00 47.50 565 SER A CA 1
ATOM 4505 C C . SER A 1 565 ? 39.215 -29.681 -15.389 1.00 47.50 565 SER A C 1
ATOM 4507 O O . SER A 1 565 ? 38.150 -29.081 -15.524 1.00 47.50 565 SER A O 1
ATOM 4509 N N . GLY A 1 566 ? 39.806 -30.307 -16.415 1.00 49.66 566 GLY A N 1
ATOM 4510 C CA . GLY A 1 566 ? 39.279 -30.310 -17.786 1.00 49.66 566 GLY A CA 1
ATOM 4511 C C . GLY A 1 566 ? 39.335 -28.946 -18.494 1.00 49.66 566 GLY A C 1
ATOM 4512 O O . GLY A 1 566 ? 38.785 -28.787 -19.585 1.00 49.66 566 GLY A O 1
ATOM 4513 N N . VAL A 1 567 ? 39.990 -27.945 -17.896 1.00 50.81 567 VAL A N 1
ATOM 4514 C CA . VAL A 1 567 ? 40.144 -26.592 -18.450 1.00 50.81 567 VAL A CA 1
ATOM 4515 C C . VAL A 1 567 ? 41.440 -26.510 -19.254 1.00 50.81 567 VAL A C 1
ATOM 4517 O O . VAL A 1 567 ? 42.490 -26.962 -18.803 1.00 50.81 567 VAL A O 1
ATOM 4520 N N . GLN A 1 568 ? 41.398 -25.886 -20.440 1.00 50.56 568 GLN A N 1
ATOM 4521 C CA . GLN A 1 568 ? 42.588 -25.777 -21.289 1.00 50.56 568 GLN A CA 1
ATOM 4522 C C . GLN A 1 568 ? 43.773 -25.121 -20.544 1.00 50.56 568 GLN A C 1
ATOM 4524 O O . GLN A 1 568 ? 43.640 -23.973 -20.099 1.00 50.56 568 GLN A O 1
ATOM 4529 N N . PRO A 1 569 ? 44.947 -25.784 -20.464 1.00 48.28 569 PRO A N 1
ATOM 4530 C CA . PRO A 1 569 ? 46.008 -25.414 -19.521 1.00 48.28 569 PRO A CA 1
ATOM 4531 C C . PRO A 1 569 ? 46.540 -23.980 -19.662 1.00 48.28 569 PRO A C 1
ATOM 4533 O O . PRO A 1 569 ? 46.956 -23.357 -18.685 1.00 48.28 569 PRO A O 1
ATOM 4536 N N . TRP A 1 570 ? 46.488 -23.407 -20.869 1.00 52.31 570 TRP A N 1
ATOM 4537 C CA . TRP A 1 570 ? 46.998 -22.060 -21.135 1.00 52.31 570 TRP A CA 1
ATOM 4538 C C . TRP A 1 570 ? 46.159 -20.943 -20.486 1.00 52.31 570 TRP A C 1
ATOM 4540 O O . TRP A 1 570 ? 46.708 -19.888 -20.151 1.00 52.31 570 TRP A O 1
ATOM 4550 N N . LYS A 1 571 ? 44.849 -21.153 -20.268 1.00 50.19 571 LYS A N 1
ATOM 4551 C CA . LYS A 1 571 ? 43.989 -20.181 -19.563 1.00 50.19 571 LYS A CA 1
ATOM 4552 C C . LYS A 1 571 ? 44.314 -20.148 -18.071 1.00 50.19 571 LYS A C 1
ATOM 4554 O O . LYS A 1 571 ? 44.407 -19.066 -17.500 1.00 50.19 571 LYS A O 1
ATOM 4559 N N . THR A 1 572 ? 44.572 -21.310 -17.476 1.00 53.38 572 THR A N 1
ATOM 4560 C CA . THR A 1 572 ? 44.952 -21.460 -16.065 1.00 53.38 572 THR A CA 1
ATOM 4561 C C . THR A 1 572 ? 46.295 -20.784 -15.777 1.00 53.38 572 THR A C 1
ATOM 4563 O O . THR A 1 572 ? 46.413 -20.044 -14.804 1.00 53.38 572 THR A O 1
ATOM 4566 N N . ILE A 1 573 ? 47.273 -20.923 -16.682 1.00 50.59 573 ILE A N 1
ATOM 4567 C CA . ILE A 1 573 ? 48.584 -20.255 -16.575 1.00 50.59 573 ILE A CA 1
ATOM 4568 C C . ILE A 1 573 ? 48.436 -18.722 -16.552 1.00 50.59 573 ILE A C 1
ATOM 4570 O O . ILE A 1 573 ? 49.059 -18.058 -15.724 1.00 50.59 573 ILE A O 1
ATOM 4574 N N . LYS A 1 574 ? 47.590 -18.141 -17.418 1.00 50.47 574 LYS A N 1
ATOM 4575 C CA . LYS A 1 574 ? 47.364 -16.682 -17.456 1.00 50.47 574 LYS A CA 1
ATOM 4576 C C . LYS A 1 574 ? 46.760 -16.152 -16.154 1.00 50.47 574 LYS A C 1
ATOM 4578 O O . LYS A 1 574 ? 47.227 -15.133 -15.649 1.00 50.47 574 LYS A O 1
ATOM 4583 N N . THR A 1 575 ? 45.766 -16.844 -15.602 1.00 50.00 575 THR A N 1
ATOM 4584 C CA . THR A 1 575 ? 45.097 -16.441 -14.356 1.00 50.00 575 THR A CA 1
ATOM 4585 C C . THR A 1 575 ? 46.038 -16.540 -13.155 1.00 50.00 575 THR A C 1
ATOM 4587 O O . THR A 1 575 ? 46.111 -15.604 -12.360 1.00 50.00 575 THR A O 1
ATOM 4590 N N . THR A 1 576 ? 46.828 -17.614 -13.064 1.00 47.78 576 THR A N 1
ATOM 4591 C CA . THR A 1 576 ? 47.828 -17.796 -11.999 1.00 47.78 576 THR A CA 1
ATOM 4592 C C . THR A 1 576 ? 48.934 -16.738 -12.069 1.00 47.78 576 THR A C 1
ATOM 4594 O O . THR A 1 576 ? 49.319 -16.187 -11.040 1.00 47.78 576 THR A O 1
ATOM 4597 N N . ILE A 1 577 ? 49.404 -16.371 -13.269 1.00 49.97 577 ILE A N 1
ATOM 4598 C CA . ILE A 1 577 ? 50.377 -15.276 -13.444 1.00 49.97 577 ILE A CA 1
ATOM 4599 C C . ILE A 1 577 ? 49.774 -13.920 -13.042 1.00 49.97 577 ILE A C 1
ATOM 4601 O O . ILE A 1 577 ? 50.479 -13.102 -12.454 1.00 49.97 577 ILE A O 1
ATOM 4605 N N . SER A 1 578 ? 48.493 -13.666 -13.332 1.00 47.03 578 SER A N 1
ATOM 4606 C CA . SER A 1 578 ? 47.811 -12.435 -12.902 1.00 47.03 578 SER A CA 1
ATOM 4607 C C . SER A 1 578 ? 47.660 -12.344 -11.381 1.00 47.03 578 SER A C 1
ATOM 4609 O O . SER A 1 578 ? 47.878 -11.270 -10.832 1.00 47.03 578 SER A O 1
ATOM 4611 N N . TYR A 1 579 ? 47.352 -13.453 -10.703 1.00 43.69 579 TYR A N 1
ATOM 4612 C CA . TYR A 1 579 ? 47.251 -13.496 -9.239 1.00 43.69 579 TYR A CA 1
ATOM 4613 C C . TYR A 1 579 ? 48.599 -13.356 -8.525 1.00 43.69 579 TYR A C 1
ATOM 4615 O O . TYR A 1 579 ? 48.630 -12.826 -7.427 1.00 43.69 579 TYR A O 1
ATOM 4623 N N . LEU A 1 580 ? 49.699 -13.811 -9.135 1.00 41.62 580 LEU A N 1
ATOM 4624 C CA . LEU A 1 580 ? 51.057 -13.670 -8.586 1.00 41.62 580 LEU A CA 1
ATOM 4625 C C . LEU A 1 580 ? 51.700 -12.299 -8.874 1.00 41.62 580 LEU A C 1
ATOM 4627 O O . LEU A 1 580 ? 52.770 -12.007 -8.343 1.00 41.62 580 LEU A O 1
ATOM 4631 N N . LYS A 1 581 ? 51.112 -11.498 -9.777 1.00 39.72 581 LYS A N 1
ATOM 4632 C CA . LYS A 1 581 ? 51.529 -10.111 -10.056 1.00 39.72 581 LYS A CA 1
ATOM 4633 C C . LYS A 1 581 ? 50.901 -9.092 -9.097 1.00 39.72 581 LYS A C 1
ATOM 4635 O O . LYS A 1 581 ? 51.473 -8.013 -8.951 1.00 39.72 581 LYS A O 1
ATOM 4640 N N . LEU A 1 582 ? 49.730 -9.416 -8.545 1.00 33.34 582 LEU A N 1
ATOM 4641 C CA . LEU A 1 582 ? 49.114 -8.762 -7.383 1.00 33.34 582 LEU A CA 1
ATOM 4642 C C . LEU A 1 582 ? 49.886 -9.157 -6.122 1.00 33.34 582 LEU A C 1
ATOM 4644 O O . LEU A 1 582 ? 50.047 -8.271 -5.256 1.00 33.34 582 LEU A O 1
#

Secondary structure (DSSP, 8-state):
--GGG-S-SSHHHHHHHHHHHHHHHHHTT---EEEEET--TT-SS-TTTS--B----HHHHHHHHTHHHHHGGG-SEEEE---B-TTSSSGGGSBGGG-TIIIIIHHSSS-EEEETTEEEE----SSSEEEEEESSS-HHHHHHHHHTT--SHHHHHHHHHHTT-SEEE---EES-TTSSSEEHHHHHHHHHHHHHHHHHS---HHHHHHHHHHHHHHHHHHHSS---GGGGGGGGSTT--GGGG--HHHHHTT-S-HHHHHHHHHHHH-EEEE-SS-HHHHHHH-SEEEEEEE--TTS-HHHHHHHHHHHHHHTTTSEEEEEEEE-TTS-HHHHHHHHHHHHHH-SEEEEEE-STTTHHHHHHHTTS-HHHHTTEEEEESSPPP---HHHHTTSEEEE----SHHHHHHHHHHHHT-S--EEGGG-SS--STTS-SS---TTTTSPPSS----S---HHHHHHHHHHHHHHHHHHHHHHHHHHHHHHHHHHHHHHHHHHHHHHHHHHHHHHHHHHHHHHTT------THHHHHHHHHHHHHHHHHHHHHHHHHHHHHHHHHHHHTS-HHHHHHHHHHHHH-

Organism: NCBI:txid295255

Foldseek 3Di:
DAPLPAQFDWLLSRLQRVVVVLVVCVVVLHAAEADAPPADPPWDDDQQVAATEDQDACVRSVRSNVSCLVCVVSHQAYEYDQYAHPLAPDRQQRGQLLHLLRFVQQADDQHWGHRRNDTDGHSHNHLHAYEYDACWRTNNNVNVCVVVVVPASLSSVLSSLVSQHLYYHHPFEDCDPVDPTHYPVNVVVSVVSVVCCVPPPPPPVVSNVSSVVSVVVSVCSSCVPPPPPVVVVQCPDPPDDPQVDDDPVCVVVPPPGPLSVVLVLLLALKAFAADDDPLLVLLVVWQEEEEEDEDEPPDDVVVVVVVVVVCCVLSPNHHYHYDHPDYLPDDLVVVLVVLVVSLVVTSAYEYEDQDLSCLVSLQVVLPPDLSSQNRYAYEAQADHPAHPVVRVNSHGYIYSHHPDPSNVVSVSCVSNVVGDHHYPLPHSYQYHNVSVRNVPPVVNVPCPPPVPPPPDDDPVVVVVVVVVVVVVVVVVVVVVVVVVVVVVLVVVLVVVVVVLVVCLVVVVVVVVVVVVVVVVVPDDDDDDPVVVVVVVVVVVVVVVVNVVVVVVSLLVSLVVSCVSVVHNSVVSSVVSVVVVVD

Radius of gyration: 34.67 Å; chains: 1; bounding box: 121×63×72 Å

pLDDT: mean 74.33, std 18.81, range [30.53, 98.25]

InterPro domains:
  IPR001764 Glycoside hydrolase, family 3, N-terminal [PF00933] (5-218)
  IPR017853 Glycoside hydrolase superfamily [SSF51445] (4-222)
  IPR036962 Glycoside hydrolase, family 3, N-terminal domain superfamily [G3DSA:3.20.20.300] (2-223)
  IPR050226 NagZ Beta-hexosaminidase [PTHR30480] (5-235)